Protein AF-A0A0F4GMY5-F1 (afdb_monomer)

InterPro domains:
  IPR000727 Target SNARE coiled-coil homology domain [PS50192] (144-206)
  IPR000727 Target SNARE coiled-coil homology domain [SM00397] (139-206)
  IPR010989 SNARE [SSF47661] (4-107)
  IPR015260 Syntaxin 6/10/61, N-terminal [PF09177] (4-102)
  IPR048036 Tlg1p-like, N-terminal domain [cd21444] (4-106)

Solvent-accessible surface area (backbone atoms only — not comparable to full-atom values): 26029 Å² total; per-residue (Å²): 133,82,79,67,66,63,62,57,54,49,51,50,51,53,52,51,52,62,55,47,54,58,43,51,53,48,39,55,49,50,56,73,70,45,91,57,87,80,42,68,70,51,55,50,41,47,51,54,44,50,50,55,53,48,54,49,49,54,58,46,49,57,50,50,52,54,47,57,63,39,71,77,47,34,72,84,73,72,45,54,72,71,54,53,54,50,53,51,50,50,54,52,55,51,50,54,52,51,50,52,51,52,50,54,53,49,54,54,50,56,55,38,53,56,52,53,68,72,62,50,67,83,80,70,79,80,80,95,80,87,89,52,84,71,61,48,56,54,49,49,52,52,47,51,54,55,47,50,59,47,49,60,50,45,52,57,48,50,54,52,48,49,50,51,50,54,47,51,53,50,50,51,49,51,51,51,52,48,51,54,52,47,54,52,49,50,55,50,48,54,51,48,52,54,50,50,54,52,49,52,53,50,52,52,52,49,52,65,64,57,61,59,62,60,54,54,50,52,52,52,51,51,51,52,52,50,51,52,53,49,52,49,50,51,48,49,58,63,51,67,73,56,84,81,93,80,94,82,86,79,89,81,84,88,78,82,72,95,82,74,84,76,89,78,82,90,75,83,80,94,72,81,82,77,76,83,89,74,77,76,80,69,69,88,77,53,80,54,65,51,78,43,97,89,53,78,54,75,47,66,46,95,82,52,66,43,28,34,36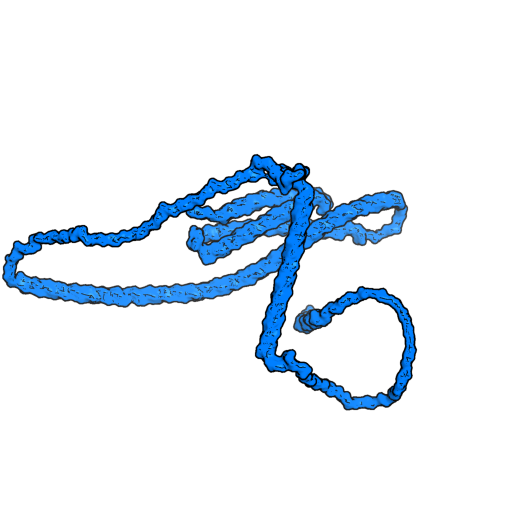,71,68,57,54,50,51,49,52,51,51,50,51,52,51,52,52,48,52,52,53,52,52,52,49,51,52,54,52,50,52,50,52,48,53,50,51,53,49,52,52,48,43,70,76,39,74,72,64,83,83,43,92,75,74,80,82,75,81,76,80,81,74,87,83,85,82,90,84,90,84,88,81,84,90,82,82,87,86,86,86,90,89,86,90,85,89,81,82,81,85,73,73,74,67,59,60,57,52,51,56,50,47,49,64,74,71,60,76,89,82,77,135

Nearest PDB structures (foldseek):
  1lvf-assembly1_A  TM=9.325E-01  e=4.633E-05  Rattus norvegicus
  4j2c-assembly1_A  TM=9.220E-01  e=4.102E-05  Homo sapiens
  4j2c-assembly2_C  TM=9.359E-01  e=8.008E-05  Homo sapiens

Secondary structure (DSSP, 8-state):
----HHHHHHHHHHHHHHHHHHHHHHHHHHHHH-SSTT-HHHHHHHHHHHHHHHHHHHHHHHHHHHHHHHHH-GGGGT--HHHHHHHHHHHHHHHHHHHHHHHHHHHHHHHHHHHHHT--GGGS-----S--TTHHHHHHHHHHHHHHHHHHHHHHHHHHHHHHHHHHHHHHHHHHHHHHHHHHHHHHHHHHHHHHHHHHHHHHHHHHHHHTHHHHHHHHHHHHHHHHHHHHHHHHHHHTTSS-----------PPPTT-PPPPPPPPP---------PPPPTTSS----SSTTS---EE-TTSS-EE-HHHHHHHHHHHHHHHHHHHHHHHHHHHHHHHHHHHHHHHHHHHHSTTTSS---PPPPPPP-PPP----------------------------HHHHHHHHHHHHHH------

Organism: NCBI:txid1047168

Foldseek 3Di:
DDPDVLVVLLVVLVVLVVVLVVLLVVLVVCLVPDPAPLDVVNVVSLVVSVVSLVVSVVSLVVLVVVLVVCVVPVVVVPHDPVVSVVSVVSSVVSVVVSVVSVVVSVVSVVVNVVVVVVPPCVVPDPDDDDDDPPVVVVVVVVVVVVVVVVVVSVVVVCVVVVVVVVVVVVVVVVVVVVVVVVVVVVVVVVVVVVVVVVVVVVVVVCVVVVVPDPVVVVVVVVVVVVVVVVVVVVVVVVVVVDDDDDDPPDDDDDDDDPPDDDDDDDDDDPDDDDDDPPDPPDLQPDQADEPDPPDFFDDADPSRNDTYDVVVVVVVVVVVVVVVVVVVVVVVVVVVVVVVVVVVVVVVVVCVVDPPPVPDPDDPDDDDDDDDDDDDDDDDDDDDDDDDDDDDDDDDDDDDDPPVVVVVVVVCVVPDDPDDD

Mean predicted aligned error: 24.02 Å

Radius of gyration: 44.88 Å; Cα contacts (8 Å, |Δi|>4): 115; chains: 1; bounding box: 83×70×151 Å

pLDDT: mean 71.24, std 18.71, range [28.27, 97.56]

Sequence (421 aa):
MSDDPFLAAQSDVLSLLQQSRPLLSSYLRIRSSASTSNSPELAEARSELGSTLTDLSTDLEDLVESVRAVEGDPYKYGIDVAEVGRRRKLVADVGREVEEMRQKLNETVIAADRKAALAHPDAFATDPDEDEDDYGAWEEQRQMEMMHEQDEALDGVFQTVGNLRAQADTMGRELEEQAEMLEDTENITDRVGTKLGVGMKKIRYVIEKNEDKYSSCCISMLIIVLIILLMFNIAIRLDMMDDRSHPLLQQTPLSVNPFIDLPKAPTLPHNYATIPSTIPPSILNAAPAPSNPELPAYVTSASGSFAAHPQTIIAQNKALLEQLEKQKVDGQREVEEWERRIKERELAEKRRKAPGYLDSDVRVLEPQPTKPSNVAEMGDTTNQASQPYNLMDDPEPAKQDRSVDDLGDAMDRAFGRSEMG

Structure (mmCIF, N/CA/C/O backbone):
data_AF-A0A0F4GMY5-F1
#
_entry.id   AF-A0A0F4GMY5-F1
#
loop_
_atom_site.group_PDB
_atom_site.id
_atom_site.type_symbol
_atom_site.label_atom_id
_atom_site.label_alt_id
_atom_site.label_comp_id
_atom_site.label_asym_id
_atom_site.label_entity_id
_atom_site.label_seq_id
_atom_site.pdbx_PDB_ins_code
_atom_site.Cartn_x
_atom_site.Cartn_y
_atom_site.Cartn_z
_atom_site.occupancy
_atom_site.B_iso_or_equiv
_atom_site.auth_seq_id
_atom_site.auth_comp_id
_atom_site.auth_asym_id
_atom_site.auth_atom_id
_atom_site.pdbx_PDB_model_num
ATOM 1 N N . MET A 1 1 ? 2.521 -3.263 30.356 1.00 43.78 1 MET A N 1
ATOM 2 C CA . MET A 1 1 ? 2.316 -2.227 29.332 1.00 43.78 1 MET A CA 1
ATOM 3 C C . MET A 1 1 ? 3.008 -2.753 28.103 1.00 43.78 1 MET A C 1
ATOM 5 O O . MET A 1 1 ? 4.219 -2.891 28.137 1.00 43.78 1 MET A O 1
ATOM 9 N N . SER A 1 2 ? 2.235 -3.246 27.145 1.00 58.31 2 SER A N 1
ATOM 10 C CA . SER A 1 2 ? 2.742 -3.686 25.848 1.00 58.31 2 SER A CA 1
ATOM 11 C C . SER A 1 2 ? 3.213 -2.438 25.105 1.00 58.31 2 SER A C 1
ATOM 13 O O . SER A 1 2 ? 2.456 -1.468 25.062 1.00 58.31 2 SER A O 1
ATOM 15 N N . ASP A 1 3 ? 4.442 -2.434 24.594 1.00 79.00 3 ASP A N 1
ATOM 16 C CA . ASP A 1 3 ? 4.932 -1.346 23.746 1.00 79.00 3 ASP A CA 1
ATOM 17 C C . ASP A 1 3 ? 4.040 -1.218 22.505 1.00 79.00 3 ASP A C 1
ATOM 19 O O . ASP A 1 3 ? 3.568 -2.220 21.965 1.00 79.00 3 ASP A O 1
ATOM 23 N N . ASP A 1 4 ? 3.759 0.018 22.095 1.00 85.75 4 ASP A N 1
ATOM 24 C CA . ASP A 1 4 ? 2.890 0.298 20.956 1.00 85.75 4 ASP A CA 1
ATOM 25 C C . ASP A 1 4 ? 3.589 -0.103 19.641 1.00 85.75 4 ASP A C 1
ATOM 27 O O . ASP A 1 4 ? 4.595 0.523 19.284 1.00 85.75 4 ASP A O 1
ATOM 31 N N . PRO A 1 5 ? 3.077 -1.109 18.901 1.00 89.00 5 PRO A N 1
ATOM 32 C CA . PRO A 1 5 ? 3.698 -1.578 17.663 1.00 89.00 5 PRO A CA 1
ATOM 33 C C . PRO A 1 5 ? 3.717 -0.507 16.566 1.00 89.00 5 PRO A C 1
ATOM 35 O O . PRO A 1 5 ? 4.566 -0.564 15.677 1.00 89.00 5 PRO A O 1
ATOM 38 N N . PHE A 1 6 ? 2.844 0.504 16.652 1.00 90.44 6 PHE A N 1
ATOM 39 C CA . PHE A 1 6 ? 2.805 1.612 15.702 1.00 90.44 6 PHE A CA 1
ATOM 40 C C . PHE A 1 6 ? 4.140 2.358 15.627 1.00 90.44 6 PHE A C 1
ATOM 42 O O . PHE A 1 6 ? 4.560 2.767 14.551 1.00 90.44 6 PHE A O 1
ATOM 49 N N . LEU A 1 7 ? 4.822 2.546 16.762 1.00 89.06 7 LEU A N 1
ATOM 50 C CA . LEU A 1 7 ? 6.067 3.319 16.804 1.00 89.06 7 LEU A CA 1
ATOM 51 C C . LEU A 1 7 ? 7.224 2.592 16.106 1.00 89.06 7 LEU A C 1
ATOM 53 O O . LEU A 1 7 ? 8.075 3.245 15.505 1.00 89.06 7 LEU A O 1
ATOM 57 N N . ALA A 1 8 ? 7.240 1.258 16.163 1.00 91.12 8 ALA A N 1
ATOM 58 C CA . ALA A 1 8 ? 8.218 0.443 15.447 1.00 91.12 8 ALA A CA 1
ATOM 59 C C . ALA A 1 8 ? 7.965 0.496 13.932 1.00 91.12 8 ALA A C 1
ATOM 61 O O . ALA A 1 8 ? 8.857 0.877 13.175 1.00 91.12 8 ALA A O 1
ATOM 62 N N . ALA A 1 9 ? 6.720 0.259 13.506 1.00 93.31 9 ALA A N 1
ATOM 63 C CA . ALA A 1 9 ? 6.334 0.364 12.098 1.00 93.31 9 ALA A CA 1
ATOM 64 C C . ALA A 1 9 ? 6.574 1.781 11.537 1.00 93.31 9 ALA A C 1
ATOM 66 O O . ALA A 1 9 ? 7.074 1.951 10.428 1.00 93.31 9 ALA A O 1
ATOM 67 N N . GLN A 1 10 ? 6.319 2.821 12.337 1.00 94.31 10 GLN A N 1
ATOM 68 C CA . GLN A 1 10 ? 6.668 4.200 11.997 1.00 94.31 10 GLN A CA 1
ATOM 69 C C . GLN A 1 10 ? 8.170 4.364 11.734 1.00 94.31 10 GLN A C 1
ATOM 71 O O . GLN A 1 10 ? 8.546 5.036 10.771 1.00 94.31 10 GLN A O 1
ATOM 76 N N . SER A 1 11 ? 9.037 3.823 12.597 1.00 94.62 11 SER A N 1
ATOM 77 C CA . SER A 1 11 ? 10.483 3.939 12.388 1.00 94.62 11 SER A CA 1
ATOM 78 C C . SER A 1 11 ? 10.941 3.201 11.135 1.00 94.62 11 SER A C 1
ATOM 80 O O . SER A 1 11 ? 11.785 3.729 10.408 1.00 94.62 11 SER A O 1
ATOM 82 N N . ASP A 1 12 ? 10.341 2.048 10.850 1.00 94.25 12 ASP A N 1
ATOM 83 C CA . ASP A 1 12 ? 10.674 1.232 9.686 1.00 94.25 12 ASP A CA 1
ATOM 84 C C . ASP A 1 12 ? 10.290 1.962 8.393 1.00 94.25 12 ASP A C 1
ATOM 86 O O . ASP A 1 12 ? 11.161 2.196 7.550 1.00 94.25 12 ASP A O 1
ATOM 90 N N . VAL A 1 13 ? 9.061 2.483 8.298 1.00 95.62 13 VAL A N 1
ATOM 91 C CA . VAL A 1 13 ? 8.596 3.277 7.145 1.00 95.62 13 VAL A CA 1
ATOM 92 C C . VAL A 1 13 ? 9.446 4.526 6.929 1.00 95.62 13 VAL A C 1
ATOM 94 O O . VAL A 1 13 ? 9.828 4.833 5.801 1.00 95.62 13 VAL A O 1
ATOM 97 N N . LEU A 1 14 ? 9.801 5.250 7.994 1.00 95.38 14 LEU A N 1
ATOM 98 C CA . LEU A 1 14 ? 10.670 6.424 7.871 1.00 95.38 14 LEU A CA 1
ATOM 99 C C . LEU A 1 14 ? 12.086 6.052 7.415 1.00 95.38 14 LEU A C 1
ATOM 101 O O . LEU A 1 14 ? 12.701 6.805 6.656 1.00 95.38 14 LEU A O 1
ATOM 105 N N . SER A 1 15 ? 12.601 4.901 7.847 1.00 95.94 15 SER A N 1
ATOM 106 C CA . SER A 1 15 ? 13.904 4.402 7.408 1.00 95.94 15 SER A CA 1
ATOM 107 C C . SER A 1 15 ? 13.888 4.006 5.931 1.00 95.94 15 SER A C 1
ATOM 109 O O . SER A 1 15 ? 14.826 4.331 5.200 1.00 95.94 15 SER A O 1
ATOM 111 N N . LEU A 1 16 ? 12.803 3.377 5.473 1.00 94.75 16 LEU A N 1
ATOM 112 C CA . LEU A 1 16 ? 12.614 2.971 4.086 1.00 94.75 16 LEU A CA 1
ATOM 113 C C . LEU A 1 16 ? 12.414 4.201 3.187 1.00 94.75 16 LEU A C 1
ATOM 115 O O . LEU A 1 16 ? 13.016 4.300 2.118 1.00 94.75 16 LEU A O 1
ATOM 119 N N . LEU A 1 17 ? 11.691 5.217 3.672 1.00 95.94 17 LEU A N 1
ATOM 120 C CA . LEU A 1 17 ? 11.550 6.516 3.008 1.00 95.94 17 LEU A CA 1
ATOM 121 C C . LEU A 1 17 ? 12.899 7.235 2.871 1.00 95.94 17 LEU A C 1
ATOM 123 O O . LEU A 1 17 ? 13.206 7.850 1.850 1.00 95.94 17 LEU A O 1
ATOM 127 N N . GLN A 1 18 ? 13.740 7.161 3.901 1.00 95.62 18 GLN A N 1
ATOM 128 C CA . GLN A 1 18 ? 15.078 7.737 3.844 1.00 95.62 18 GLN A CA 1
ATOM 129 C C . GLN A 1 18 ? 15.974 7.015 2.824 1.00 95.62 18 GLN A C 1
ATOM 131 O O . GLN A 1 18 ? 16.838 7.663 2.228 1.00 95.62 18 GLN A O 1
ATOM 136 N N . GLN A 1 19 ? 15.760 5.716 2.597 1.00 94.69 19 GLN A N 1
ATOM 137 C CA . GLN A 1 19 ? 16.469 4.918 1.590 1.00 94.69 19 GLN A CA 1
ATOM 138 C C . GLN A 1 19 ? 15.956 5.162 0.162 1.00 94.69 19 GLN A C 1
ATOM 140 O O . GLN A 1 19 ? 16.758 5.199 -0.769 1.00 94.69 19 GLN A O 1
ATOM 145 N N . SER A 1 20 ? 14.660 5.414 -0.034 1.00 94.62 20 SER A N 1
ATOM 146 C CA . SER A 1 20 ? 14.090 5.637 -1.373 1.00 94.62 20 SER A CA 1
ATOM 147 C C . SER A 1 20 ? 14.483 6.988 -1.993 1.00 94.62 20 SER A C 1
ATOM 149 O O . SER A 1 20 ? 14.683 7.089 -3.205 1.00 94.62 20 SER A O 1
ATOM 151 N N . ARG A 1 21 ? 14.704 8.030 -1.180 1.00 95.69 21 ARG A N 1
ATOM 152 C CA . ARG A 1 21 ? 15.157 9.364 -1.640 1.00 95.69 21 ARG A CA 1
ATOM 153 C C . ARG A 1 21 ? 16.465 9.360 -2.458 1.00 95.69 21 ARG A C 1
ATOM 155 O O . ARG A 1 21 ? 16.492 9.964 -3.541 1.00 95.69 21 ARG A O 1
ATOM 162 N N . PRO A 1 22 ? 17.577 8.753 -1.990 1.00 95.56 22 PRO A N 1
ATOM 163 C CA . PRO A 1 22 ? 18.801 8.667 -2.781 1.00 95.56 22 PRO A CA 1
ATOM 164 C C . PRO A 1 22 ? 18.637 7.764 -4.009 1.00 95.56 22 PRO A C 1
ATOM 166 O O . PRO A 1 22 ? 19.213 8.095 -5.044 1.00 95.56 22 PRO A O 1
ATOM 169 N N . LEU A 1 23 ? 17.821 6.702 -3.941 1.00 93.56 23 LEU A N 1
ATOM 170 C CA . LEU A 1 23 ? 17.509 5.855 -5.100 1.00 93.56 23 LEU A CA 1
ATOM 171 C C . LEU A 1 23 ? 16.805 6.658 -6.202 1.00 93.56 23 LEU A C 1
ATOM 173 O O . LEU A 1 23 ? 17.250 6.642 -7.348 1.00 93.56 23 LEU A O 1
ATOM 177 N N . LEU A 1 24 ? 15.801 7.470 -5.852 1.00 93.88 24 LEU A N 1
ATOM 178 C CA . LEU A 1 24 ? 15.151 8.401 -6.783 1.00 93.88 24 LEU A CA 1
ATOM 179 C C . LEU A 1 24 ? 16.145 9.397 -7.385 1.00 93.88 24 LEU A C 1
ATOM 181 O O . LEU A 1 24 ? 16.148 9.629 -8.593 1.00 93.88 24 LEU A O 1
ATOM 185 N N . SER A 1 25 ? 17.009 9.987 -6.560 1.00 94.38 25 SER A N 1
ATOM 186 C CA . SER A 1 25 ? 18.013 10.946 -7.037 1.00 94.38 25 SER A CA 1
ATOM 187 C C . SER A 1 25 ? 19.011 10.292 -8.000 1.00 94.38 25 SER A C 1
ATOM 189 O O . SER A 1 25 ? 19.359 10.884 -9.023 1.00 94.38 25 SER A O 1
ATOM 191 N N . SER A 1 26 ? 19.439 9.062 -7.698 1.00 93.31 26 SER A N 1
ATOM 192 C CA . SER A 1 26 ? 20.303 8.250 -8.559 1.00 93.31 26 SER A CA 1
ATOM 193 C C . SER A 1 26 ? 19.617 7.935 -9.886 1.00 93.31 26 SER A C 1
ATOM 195 O O . SER A 1 26 ? 20.170 8.232 -10.944 1.00 93.31 26 SER A O 1
ATOM 197 N N . TYR A 1 27 ? 18.372 7.456 -9.837 1.00 91.81 27 TYR A N 1
ATOM 198 C CA . TYR A 1 27 ? 17.555 7.158 -11.008 1.00 91.81 27 TYR A CA 1
ATOM 199 C C . TYR A 1 27 ? 17.389 8.375 -11.928 1.00 91.81 27 TYR A C 1
ATOM 201 O O . TYR A 1 27 ? 17.661 8.310 -13.129 1.00 91.81 27 TYR A O 1
ATOM 209 N N . LEU A 1 28 ? 17.011 9.528 -11.366 1.00 90.75 28 LEU A N 1
ATOM 210 C CA . LEU A 1 28 ? 16.854 10.768 -12.127 1.00 90.75 28 LEU A CA 1
ATOM 211 C C . LEU A 1 28 ? 18.176 11.227 -12.752 1.00 90.75 28 LEU A C 1
ATOM 213 O O . LEU A 1 28 ? 18.171 11.704 -13.890 1.00 90.75 28 LEU A O 1
ATOM 217 N N . ARG A 1 29 ? 19.300 11.058 -12.040 1.00 90.81 29 ARG A N 1
ATOM 218 C CA . ARG A 1 29 ? 20.634 11.375 -12.558 1.00 90.81 29 ARG A CA 1
ATOM 219 C C . ARG A 1 29 ? 21.004 10.463 -13.723 1.00 90.81 29 ARG A C 1
ATOM 221 O O . ARG A 1 29 ? 21.345 10.988 -14.780 1.00 90.81 29 ARG A O 1
ATOM 228 N N . ILE A 1 30 ? 20.890 9.144 -13.553 1.00 87.69 30 ILE A N 1
ATOM 229 C CA . ILE A 1 30 ? 21.204 8.142 -14.586 1.00 87.69 30 ILE A CA 1
ATOM 230 C C . ILE A 1 30 ? 20.366 8.404 -15.833 1.00 87.69 30 ILE A C 1
ATOM 232 O O . ILE A 1 30 ? 20.909 8.485 -16.931 1.00 87.69 30 ILE A O 1
ATOM 236 N N . ARG A 1 31 ? 19.068 8.665 -15.663 1.00 85.00 31 ARG A N 1
ATOM 237 C CA . ARG A 1 31 ? 18.178 9.046 -16.760 1.00 85.00 31 ARG A CA 1
ATOM 238 C C . ARG A 1 31 ? 18.617 10.321 -17.474 1.00 85.00 31 ARG A C 1
ATOM 240 O O . ARG A 1 31 ? 18.533 10.390 -18.692 1.00 85.00 31 ARG A O 1
ATOM 247 N N . SER A 1 32 ? 19.059 11.338 -16.736 1.00 86.75 32 SER A N 1
ATOM 248 C CA . SER A 1 32 ? 19.532 12.585 -17.351 1.00 86.75 32 SER A CA 1
ATOM 249 C C . SER A 1 32 ? 20.854 12.421 -18.111 1.00 86.75 32 SER A C 1
ATOM 251 O O . SER A 1 32 ? 21.098 13.164 -19.056 1.00 86.75 32 SER A O 1
ATOM 253 N N . SER A 1 33 ? 21.696 11.458 -17.717 1.00 83.62 33 SER A N 1
ATOM 254 C CA . SER A 1 33 ? 22.968 11.157 -18.386 1.00 83.62 33 SER A CA 1
ATOM 255 C C . SER A 1 33 ? 22.857 10.108 -19.493 1.00 83.62 33 SER A C 1
ATOM 257 O O . SER A 1 33 ? 23.721 10.060 -20.364 1.00 83.62 33 SER A O 1
ATOM 259 N N . ALA A 1 34 ? 21.827 9.263 -19.467 1.00 76.56 34 ALA A N 1
ATOM 260 C CA . ALA A 1 34 ? 21.616 8.223 -20.461 1.00 76.56 34 ALA A CA 1
ATOM 261 C C . ALA A 1 34 ? 21.070 8.830 -21.764 1.00 76.56 34 ALA A C 1
ATOM 263 O O . ALA A 1 34 ? 20.014 9.462 -21.796 1.00 76.56 34 ALA A O 1
ATOM 264 N N . SER A 1 35 ? 21.796 8.631 -22.863 1.00 63.62 35 SER A N 1
ATOM 265 C CA . SER A 1 35 ? 21.376 9.034 -24.211 1.00 63.62 35 SER A CA 1
ATOM 266 C C . SER A 1 35 ? 20.251 8.147 -24.762 1.00 63.62 35 SER A C 1
ATOM 268 O O . SER A 1 35 ? 19.361 8.646 -25.465 1.00 63.62 35 SER A O 1
ATOM 270 N N . THR A 1 36 ? 20.266 6.865 -24.388 1.00 64.88 36 THR A N 1
ATOM 271 C CA . THR A 1 36 ? 19.317 5.822 -24.805 1.00 64.88 36 THR A CA 1
ATOM 272 C C . THR A 1 36 ? 18.396 5.450 -23.642 1.00 64.88 36 THR A C 1
ATOM 274 O O . THR A 1 36 ? 18.848 5.332 -22.506 1.00 64.88 36 THR A O 1
ATOM 277 N N . SER A 1 37 ? 17.103 5.260 -23.915 1.00 63.38 37 SER A N 1
ATOM 278 C CA . SER A 1 37 ? 16.086 4.893 -22.914 1.00 63.38 37 SER A CA 1
ATOM 279 C C . SER A 1 37 ? 16.264 3.491 -22.317 1.00 63.38 37 SER A C 1
ATOM 281 O O . SER A 1 37 ? 15.758 3.244 -21.228 1.00 63.38 37 SER A O 1
ATOM 283 N N . ASN A 1 38 ? 17.006 2.610 -22.996 1.00 63.97 38 ASN A N 1
ATOM 284 C CA . ASN A 1 38 ? 17.187 1.198 -22.643 1.00 63.97 38 ASN A CA 1
ATOM 285 C C . ASN A 1 38 ? 18.567 0.889 -22.035 1.00 63.97 38 ASN A C 1
ATOM 287 O O . ASN A 1 38 ? 19.115 -0.185 -22.264 1.00 63.97 38 ASN A O 1
ATOM 291 N N . SER A 1 39 ? 19.185 1.809 -21.284 1.00 79.12 39 SER A N 1
ATOM 292 C CA . SER A 1 39 ? 20.418 1.433 -20.580 1.00 79.12 39 SER A CA 1
ATOM 293 C C . SER A 1 39 ? 20.104 0.416 -19.465 1.00 79.12 39 SER A C 1
ATOM 295 O O . SER A 1 39 ? 19.171 0.638 -18.685 1.00 79.12 39 SER A O 1
ATOM 297 N N . PRO A 1 40 ? 20.870 -0.686 -19.343 1.00 80.19 40 PRO A N 1
ATOM 298 C CA . PRO A 1 40 ? 20.608 -1.720 -18.338 1.00 80.19 40 PRO A CA 1
ATOM 299 C C . PRO A 1 40 ? 20.682 -1.161 -16.909 1.00 80.19 40 PRO A C 1
ATOM 301 O O . PRO A 1 40 ? 19.860 -1.505 -16.066 1.00 80.19 40 PRO A O 1
ATOM 304 N N . GLU A 1 41 ? 21.577 -0.199 -16.666 1.00 83.62 41 GLU A N 1
ATOM 305 C CA . GLU A 1 41 ? 21.687 0.515 -15.385 1.00 83.62 41 GLU A CA 1
ATOM 306 C C . GLU A 1 41 ? 20.423 1.322 -15.034 1.00 83.62 41 GLU A C 1
ATOM 308 O O . GLU A 1 41 ? 20.083 1.475 -13.862 1.00 83.62 41 GLU A O 1
ATOM 313 N N . LEU A 1 42 ? 19.707 1.853 -16.034 1.00 83.75 42 LEU A N 1
ATOM 314 C CA . LEU A 1 42 ? 18.456 2.584 -15.816 1.00 83.75 42 LEU A CA 1
ATOM 315 C C . LEU A 1 42 ? 17.312 1.621 -15.503 1.00 83.75 42 LEU A C 1
ATOM 317 O O . LEU A 1 42 ? 16.500 1.920 -14.627 1.00 83.75 42 LEU A O 1
ATOM 321 N N . ALA A 1 43 ? 17.259 0.477 -16.190 1.00 83.56 43 ALA A N 1
ATOM 322 C CA . ALA A 1 43 ? 16.277 -0.570 -15.927 1.00 83.56 43 ALA A CA 1
ATOM 323 C C . ALA A 1 43 ? 16.443 -1.157 -14.515 1.00 83.56 43 ALA A C 1
ATOM 325 O O . ALA A 1 43 ? 15.458 -1.268 -13.784 1.00 83.56 43 ALA A O 1
ATOM 326 N N . GLU A 1 44 ? 17.679 -1.438 -14.095 1.00 86.88 44 GLU A N 1
ATOM 327 C CA . GLU A 1 44 ? 17.994 -1.922 -12.746 1.00 86.88 44 GLU A CA 1
ATOM 328 C C . GLU A 1 44 ? 17.622 -0.885 -11.676 1.00 86.88 44 GLU A C 1
ATOM 330 O O . GLU A 1 44 ? 16.834 -1.185 -10.778 1.00 86.88 44 GLU A O 1
ATOM 335 N N . ALA A 1 45 ? 18.076 0.366 -11.827 1.00 89.12 45 ALA A N 1
ATOM 336 C CA . ALA A 1 45 ? 17.753 1.443 -10.887 1.00 89.12 45 ALA A CA 1
ATOM 337 C C . ALA A 1 45 ? 16.240 1.709 -10.790 1.00 89.12 45 ALA A C 1
ATOM 339 O O . ALA A 1 45 ? 15.723 2.048 -9.723 1.00 89.12 45 ALA A O 1
ATOM 340 N N . ARG A 1 46 ? 15.508 1.552 -11.900 1.00 87.88 46 ARG A N 1
ATOM 341 C CA . ARG A 1 46 ? 14.047 1.662 -11.923 1.00 87.88 46 ARG A CA 1
ATOM 342 C C . ARG A 1 46 ? 13.378 0.501 -11.200 1.00 87.88 46 ARG A C 1
ATOM 344 O O . ARG A 1 46 ? 12.429 0.740 -10.459 1.00 87.88 46 ARG A O 1
ATOM 351 N N . SER A 1 47 ? 13.829 -0.728 -11.438 1.00 88.06 47 SER A N 1
ATOM 352 C CA . SER A 1 47 ? 13.282 -1.923 -10.793 1.00 88.06 47 SER A CA 1
ATOM 353 C C . SER A 1 47 ? 13.502 -1.879 -9.280 1.00 88.06 47 SER A C 1
ATOM 355 O O . SER A 1 47 ? 12.569 -2.118 -8.518 1.00 88.06 47 SER A O 1
ATOM 357 N N . GLU A 1 48 ? 14.703 -1.501 -8.837 1.00 90.75 48 GLU A N 1
ATOM 358 C CA . GLU A 1 48 ? 15.047 -1.354 -7.418 1.00 90.75 48 GLU A CA 1
ATOM 359 C C . GLU A 1 48 ? 14.197 -0.265 -6.739 1.00 90.75 48 GLU A C 1
ATOM 361 O O . GLU A 1 48 ? 13.596 -0.487 -5.683 1.00 90.75 48 GLU A O 1
ATOM 366 N N . LEU A 1 49 ? 14.057 0.902 -7.376 1.00 92.19 49 LEU A N 1
ATOM 367 C CA . LEU A 1 49 ? 13.196 1.970 -6.871 1.00 92.19 49 LEU A CA 1
ATOM 368 C C . LEU A 1 49 ? 11.710 1.571 -6.877 1.00 92.19 49 LEU A C 1
ATOM 370 O O . LEU A 1 49 ? 10.979 1.893 -5.948 1.00 92.19 49 LEU A O 1
ATOM 374 N N . GLY A 1 50 ? 11.253 0.850 -7.900 1.00 90.12 50 GLY A N 1
ATOM 375 C CA . GLY A 1 50 ? 9.880 0.353 -7.989 1.00 90.12 50 GLY A CA 1
ATOM 376 C C . GLY A 1 50 ? 9.544 -0.656 -6.890 1.00 90.12 50 GLY A C 1
ATOM 377 O O . GLY A 1 50 ? 8.484 -0.548 -6.272 1.00 90.12 50 GLY A O 1
ATOM 378 N N . SER A 1 51 ? 10.459 -1.588 -6.606 1.00 90.00 51 SER A N 1
ATOM 379 C CA . SER A 1 51 ? 10.315 -2.555 -5.512 1.00 90.00 51 SER A CA 1
ATOM 380 C C . SER A 1 51 ? 10.232 -1.841 -4.166 1.00 90.00 51 SER A C 1
ATOM 382 O O . SER A 1 51 ? 9.263 -2.020 -3.438 1.00 90.00 51 SER A O 1
ATOM 384 N N . THR A 1 52 ? 11.182 -0.946 -3.876 1.00 93.06 52 THR A N 1
ATOM 385 C CA . THR A 1 52 ? 11.216 -0.223 -2.592 1.00 93.06 52 THR A CA 1
ATOM 386 C C . THR A 1 52 ? 10.006 0.692 -2.383 1.00 93.06 52 THR A C 1
ATOM 388 O O . THR A 1 52 ? 9.503 0.792 -1.267 1.00 93.06 52 THR A O 1
ATOM 391 N N . LEU A 1 53 ? 9.494 1.343 -3.438 1.00 92.69 53 LEU A N 1
ATOM 392 C CA . LEU A 1 53 ? 8.251 2.126 -3.367 1.00 92.69 53 LEU A CA 1
ATOM 393 C C . LEU A 1 53 ? 7.006 1.249 -3.185 1.00 92.69 53 LEU A C 1
ATOM 395 O O . LEU A 1 53 ? 6.025 1.720 -2.612 1.00 92.69 53 LEU A O 1
ATOM 399 N N . THR A 1 54 ? 7.034 0.005 -3.670 1.00 91.50 54 THR A N 1
ATOM 400 C CA . THR A 1 54 ? 5.942 -0.957 -3.476 1.00 91.50 54 THR A CA 1
ATOM 401 C C . THR A 1 54 ? 5.912 -1.454 -2.037 1.00 91.50 54 THR A C 1
ATOM 403 O O . THR A 1 54 ? 4.864 -1.365 -1.403 1.00 91.50 54 THR A O 1
ATOM 406 N N . ASP A 1 55 ? 7.059 -1.871 -1.498 1.00 90.94 55 ASP A N 1
ATOM 407 C CA . ASP A 1 55 ? 7.191 -2.279 -0.093 1.00 90.94 55 ASP A CA 1
ATOM 408 C C . ASP A 1 55 ? 6.723 -1.155 0.840 1.00 90.94 55 ASP A C 1
ATOM 410 O O . ASP A 1 55 ? 5.880 -1.352 1.710 1.00 90.94 55 ASP A O 1
ATOM 414 N N . LEU A 1 56 ? 7.172 0.072 0.566 1.00 93.75 56 LEU A N 1
ATOM 415 C CA . LEU A 1 56 ? 6.797 1.235 1.356 1.00 93.75 56 LEU A CA 1
ATOM 416 C C . LEU A 1 56 ? 5.306 1.587 1.234 1.00 93.75 56 LEU A C 1
ATOM 418 O O . LEU A 1 56 ? 4.717 2.044 2.212 1.00 93.75 56 LEU A O 1
ATOM 422 N N . SER A 1 57 ? 4.677 1.379 0.069 1.00 92.75 57 SER A N 1
ATOM 423 C CA . SER A 1 57 ? 3.227 1.573 -0.060 1.00 92.75 57 SER A CA 1
ATOM 424 C C . SER A 1 57 ? 2.425 0.568 0.761 1.00 92.75 57 SER A C 1
ATOM 426 O O . SER A 1 57 ? 1.461 0.980 1.398 1.00 92.75 57 SER A O 1
ATOM 428 N N . THR A 1 58 ? 2.856 -0.694 0.804 1.00 91.50 58 THR A N 1
ATOM 429 C CA . THR A 1 58 ? 2.219 -1.740 1.616 1.00 91.50 58 THR A CA 1
ATOM 430 C C . THR A 1 58 ? 2.344 -1.422 3.106 1.00 91.50 58 THR A C 1
ATOM 432 O O . THR A 1 58 ? 1.345 -1.378 3.816 1.00 91.50 58 THR A O 1
ATOM 435 N N . ASP A 1 59 ? 3.550 -1.085 3.578 1.00 92.94 59 ASP A N 1
ATOM 436 C CA . ASP A 1 59 ? 3.767 -0.728 4.988 1.00 92.94 59 ASP A CA 1
ATOM 437 C C . ASP A 1 59 ? 2.979 0.536 5.392 1.00 92.94 59 ASP A C 1
ATOM 439 O O . ASP A 1 59 ? 2.532 0.688 6.534 1.00 92.94 59 ASP A O 1
ATOM 443 N N . LEU A 1 60 ? 2.809 1.480 4.458 1.00 93.88 60 LEU A N 1
ATOM 444 C CA . LEU A 1 60 ? 2.006 2.678 4.682 1.00 93.88 60 LEU A CA 1
ATOM 445 C C . LEU A 1 60 ? 0.511 2.357 4.771 1.00 93.88 60 LEU A C 1
ATOM 447 O O . LEU A 1 60 ? -0.173 2.968 5.589 1.00 93.88 60 LEU A O 1
ATOM 451 N N . GLU A 1 61 ? 0.012 1.421 3.968 1.00 92.12 61 GLU A N 1
ATOM 452 C CA . GLU A 1 61 ? -1.378 0.964 4.011 1.00 92.12 61 GLU A CA 1
ATOM 453 C C . GLU A 1 61 ? -1.723 0.353 5.377 1.00 92.12 61 GLU A C 1
ATOM 455 O O . GLU A 1 61 ? -2.687 0.782 6.020 1.00 92.12 61 GLU A O 1
ATOM 460 N N . ASP A 1 62 ? -0.852 -0.513 5.901 1.00 91.94 62 ASP A N 1
ATOM 461 C CA . ASP A 1 62 ? -0.981 -1.078 7.250 1.00 91.94 62 ASP A CA 1
ATOM 462 C C . ASP A 1 62 ? -0.999 0.024 8.330 1.00 91.94 62 ASP A C 1
ATOM 464 O O . ASP A 1 62 ? -1.785 -0.007 9.289 1.00 91.94 62 ASP A O 1
ATOM 468 N N . LEU A 1 63 ? -0.160 1.060 8.179 1.00 92.94 63 LEU A N 1
ATOM 469 C CA . LEU A 1 63 ? -0.170 2.215 9.078 1.00 92.94 63 LEU A CA 1
ATOM 470 C C . LEU A 1 63 ? -1.468 3.029 8.963 1.00 92.94 63 LEU A C 1
ATOM 472 O O . LEU A 1 63 ? -1.994 3.440 10.002 1.00 92.94 63 LEU A O 1
ATOM 476 N N . VAL A 1 64 ? -2.003 3.255 7.758 1.00 94.12 64 VAL A N 1
ATOM 477 C CA . VAL A 1 64 ? -3.305 3.922 7.552 1.00 94.12 64 VAL A CA 1
ATOM 478 C C . VAL A 1 64 ? -4.404 3.149 8.277 1.00 94.12 64 VAL A C 1
ATOM 480 O O . VAL A 1 64 ? -5.171 3.749 9.038 1.00 94.12 64 VAL A O 1
ATOM 483 N N . GLU A 1 65 ? -4.460 1.829 8.093 1.00 91.56 65 GLU A N 1
ATOM 484 C CA . GLU A 1 65 ? -5.465 0.976 8.726 1.00 91.56 65 GLU A CA 1
ATOM 485 C C . GLU A 1 65 ? -5.349 1.031 10.255 1.00 91.56 65 GLU A C 1
ATOM 487 O O . GLU A 1 65 ? -6.349 1.211 10.960 1.00 91.56 65 GLU A O 1
ATOM 492 N N . SER A 1 66 ? -4.122 0.989 10.781 1.00 91.31 66 SER A N 1
ATOM 493 C CA . SER A 1 66 ? -3.881 1.097 12.221 1.00 91.31 66 SER A CA 1
ATOM 494 C C . SER A 1 66 ? -4.359 2.437 12.802 1.00 91.31 66 SER A C 1
ATOM 496 O O . SER A 1 66 ? -4.949 2.469 13.886 1.00 91.31 66 SER A O 1
ATOM 498 N N . VAL A 1 67 ? -4.175 3.550 12.080 1.00 91.81 67 VAL A N 1
ATOM 499 C CA . VAL A 1 67 ? -4.662 4.872 12.505 1.00 91.81 67 VAL A CA 1
ATOM 500 C C . VAL A 1 67 ? -6.184 4.917 12.453 1.00 91.81 67 VAL A C 1
ATOM 502 O O . VAL A 1 67 ? -6.800 5.365 13.420 1.00 91.81 67 VAL A O 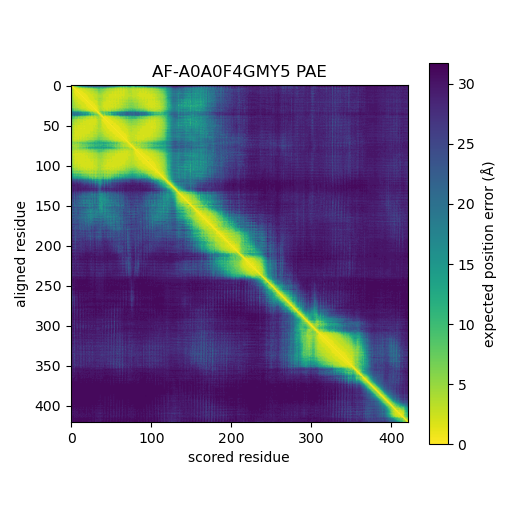1
ATOM 505 N N . ARG A 1 68 ? -6.798 4.389 11.388 1.00 90.06 68 ARG A N 1
ATOM 506 C CA . ARG A 1 68 ? -8.260 4.316 11.239 1.00 90.06 68 ARG A CA 1
ATOM 507 C C . ARG A 1 68 ? -8.905 3.494 12.358 1.00 90.06 68 ARG A C 1
ATOM 509 O O . ARG A 1 68 ? -9.938 3.888 12.900 1.00 90.06 68 ARG A O 1
ATOM 516 N N . ALA A 1 69 ? -8.275 2.390 12.761 1.00 89.31 69 ALA A N 1
ATOM 517 C CA . ALA A 1 69 ? -8.734 1.567 13.878 1.00 89.31 69 ALA A CA 1
ATOM 518 C C . ALA A 1 69 ? -8.693 2.321 15.221 1.00 89.31 69 ALA A C 1
ATOM 520 O O . ALA A 1 69 ? -9.599 2.174 16.047 1.00 89.31 69 ALA A O 1
ATOM 521 N N . VAL A 1 70 ? -7.666 3.149 15.438 1.00 88.75 70 VAL A N 1
ATOM 522 C CA . VAL A 1 70 ? -7.512 3.946 16.665 1.00 88.75 70 VAL A CA 1
ATOM 523 C C . VAL A 1 70 ? -8.425 5.179 16.669 1.00 88.75 70 VAL A C 1
ATOM 525 O O . VAL A 1 70 ? -8.899 5.566 17.737 1.00 88.75 70 VAL A O 1
ATOM 528 N N . GLU A 1 71 ? -8.729 5.772 15.510 1.00 87.44 71 GLU A N 1
ATOM 529 C CA . GLU A 1 71 ? -9.643 6.921 15.390 1.00 87.44 71 GLU A CA 1
ATOM 530 C C . GLU A 1 71 ? -11.062 6.617 15.889 1.00 87.44 71 GLU A C 1
ATOM 532 O O . GLU A 1 71 ? -11.719 7.502 16.440 1.00 87.44 71 GLU A O 1
ATOM 537 N N . GLY A 1 72 ? -11.522 5.370 15.749 1.00 85.31 72 GLY A N 1
ATOM 538 C CA . GLY A 1 72 ? -12.854 4.960 16.191 1.00 85.31 72 GLY A CA 1
ATOM 539 C C . GLY A 1 72 ? -13.040 4.960 17.711 1.00 85.31 72 GLY A C 1
ATOM 540 O O . GLY A 1 72 ? -14.120 5.307 18.190 1.00 85.31 72 GLY A O 1
ATOM 541 N N . ASP A 1 73 ? -12.013 4.579 18.480 1.00 85.06 73 ASP A N 1
ATOM 542 C CA . ASP A 1 73 ? -12.106 4.549 19.947 1.00 85.06 73 ASP A CA 1
ATOM 543 C C . ASP A 1 73 ? -10.734 4.740 20.639 1.00 85.06 73 ASP A C 1
ATOM 545 O O . ASP A 1 73 ? -10.161 3.787 21.180 1.00 85.06 73 ASP A O 1
ATOM 549 N N . PRO A 1 74 ? -10.179 5.971 20.666 1.00 85.06 74 PRO A N 1
ATOM 550 C CA . PRO A 1 74 ? -8.817 6.232 21.156 1.00 85.06 74 PRO A CA 1
ATOM 551 C C . PRO A 1 74 ? -8.588 5.809 22.617 1.00 85.06 74 PRO A C 1
ATOM 553 O O . PRO A 1 74 ? -7.521 5.306 22.983 1.00 85.06 74 PRO A O 1
ATOM 556 N N . TYR A 1 75 ? -9.619 5.952 23.460 1.00 82.44 75 TYR A N 1
ATOM 557 C CA . TYR A 1 75 ? -9.552 5.636 24.889 1.00 82.44 75 TYR A CA 1
ATOM 558 C C . TYR A 1 75 ? -9.420 4.135 25.165 1.00 82.44 75 TYR A C 1
ATOM 560 O O . TYR A 1 75 ? -8.807 3.756 26.164 1.00 82.44 75 TYR A O 1
ATOM 568 N N . LYS A 1 76 ? -9.939 3.276 24.275 1.00 84.69 76 LYS A N 1
ATOM 569 C CA . LYS A 1 76 ? -9.808 1.813 24.373 1.00 84.69 76 LYS A CA 1
ATOM 570 C C . LYS A 1 76 ? -8.350 1.364 24.268 1.00 84.69 76 LYS A C 1
ATOM 572 O O . LYS A 1 76 ? -7.958 0.391 24.909 1.00 84.69 76 LYS A O 1
ATOM 577 N N . TYR A 1 77 ? -7.560 2.093 23.485 1.00 83.81 77 TYR A N 1
ATOM 578 C CA . TYR A 1 77 ? -6.142 1.829 23.256 1.00 83.81 77 TYR A CA 1
ATOM 579 C C . TYR A 1 77 ? -5.230 2.647 24.183 1.00 83.81 77 TYR A C 1
ATOM 581 O O . TYR A 1 77 ? -4.017 2.474 24.157 1.00 83.81 77 TYR A O 1
ATOM 589 N N . GLY A 1 78 ? -5.799 3.511 25.033 1.00 84.06 78 GLY A N 1
ATOM 590 C CA . GLY A 1 78 ? -5.032 4.368 25.940 1.00 84.06 78 GLY A CA 1
ATOM 591 C C . GLY A 1 78 ? -4.227 5.455 25.220 1.00 84.06 78 GLY A C 1
ATOM 592 O O . GLY A 1 78 ? -3.225 5.920 25.761 1.00 84.06 78 GLY A O 1
ATOM 593 N N . ILE A 1 79 ? -4.650 5.845 24.013 1.00 86.06 79 ILE A N 1
ATOM 594 C CA . ILE A 1 79 ? -3.972 6.829 23.164 1.00 86.06 79 ILE A CA 1
ATOM 595 C C . ILE A 1 79 ? -4.700 8.174 23.273 1.00 86.06 79 ILE A C 1
ATOM 597 O O . ILE A 1 79 ? -5.930 8.239 23.278 1.00 86.06 79 ILE A O 1
ATOM 601 N N . ASP A 1 80 ? -3.937 9.263 23.371 1.00 88.50 80 ASP A N 1
ATOM 602 C CA . ASP A 1 80 ? -4.488 10.619 23.404 1.00 88.50 80 ASP A CA 1
ATOM 603 C C . ASP A 1 80 ? -4.959 11.075 22.013 1.00 88.50 80 ASP A C 1
ATOM 605 O O . ASP A 1 80 ? -4.329 10.785 20.997 1.00 88.50 80 ASP A O 1
ATOM 609 N N . VAL A 1 81 ? -6.030 11.866 21.949 1.00 87.81 81 VAL A N 1
ATOM 610 C CA . VAL A 1 81 ? -6.595 12.351 20.675 1.00 87.81 81 VAL A CA 1
ATOM 611 C C . VAL A 1 81 ? -5.582 13.211 19.906 1.00 87.81 81 VAL A C 1
ATOM 613 O O . VAL A 1 81 ? -5.537 13.176 18.675 1.00 87.81 81 VAL A O 1
ATOM 616 N N . ALA A 1 82 ? -4.711 13.943 20.611 1.00 87.94 82 ALA A N 1
ATOM 617 C CA . ALA A 1 82 ? -3.644 14.701 19.963 1.00 87.94 82 ALA A CA 1
ATOM 618 C C . ALA A 1 82 ? -2.562 13.794 19.351 1.00 87.94 82 ALA A C 1
ATOM 620 O O . ALA A 1 82 ? -1.941 14.177 18.361 1.00 87.94 82 ALA A O 1
ATOM 621 N N . GLU A 1 83 ? -2.330 12.607 19.920 1.00 89.56 83 GLU A N 1
ATOM 622 C CA . GLU A 1 83 ? -1.418 11.605 19.360 1.00 89.56 83 GLU A CA 1
ATOM 623 C C . GLU A 1 83 ? -1.995 10.999 18.080 1.00 89.56 83 GLU A C 1
ATOM 625 O O . GLU A 1 83 ? -1.303 10.970 17.068 1.00 89.56 83 GLU A O 1
ATOM 630 N N . VAL A 1 84 ? -3.282 10.643 18.064 1.00 90.62 84 VAL A N 1
ATOM 631 C CA . VAL A 1 84 ? -3.965 10.168 16.845 1.00 90.62 84 VAL A CA 1
ATOM 632 C C . VAL A 1 84 ? -3.861 11.195 15.712 1.00 90.62 84 VAL A C 1
ATOM 634 O O . VAL A 1 84 ? -3.509 10.852 14.583 1.00 90.62 84 VAL A O 1
ATOM 637 N N . GLY A 1 85 ? -4.051 12.483 16.023 1.00 89.88 85 GLY A N 1
ATOM 638 C CA . GLY A 1 85 ? -3.866 13.565 15.054 1.00 89.88 85 GLY A CA 1
ATOM 639 C C . GLY A 1 85 ? -2.437 13.667 14.500 1.00 89.88 85 GLY A C 1
ATOM 640 O O . GLY A 1 85 ? -2.262 13.970 13.318 1.00 89.88 85 GLY A O 1
ATOM 641 N N . ARG A 1 86 ? -1.410 13.382 15.317 1.00 92.25 86 ARG A N 1
ATOM 642 C CA . ARG A 1 86 ? -0.011 13.309 14.855 1.00 92.25 86 ARG A CA 1
ATOM 643 C C . ARG A 1 86 ? 0.208 12.125 13.916 1.00 92.25 86 ARG A C 1
ATOM 645 O O . ARG A 1 86 ? 0.824 12.315 12.870 1.00 92.25 86 ARG A O 1
ATOM 652 N N . ARG A 1 87 ? -0.325 10.946 14.255 1.00 93.88 87 ARG A N 1
ATOM 653 C CA . ARG A 1 87 ? -0.218 9.734 13.423 1.00 93.88 87 ARG A CA 1
ATOM 654 C C . ARG A 1 87 ? -0.876 9.923 12.065 1.00 93.88 87 ARG A C 1
ATOM 656 O O . ARG A 1 87 ? -0.240 9.668 11.050 1.00 93.88 87 ARG A O 1
ATOM 663 N N . ARG A 1 88 ? -2.090 10.482 12.036 1.00 92.94 88 ARG A N 1
ATOM 664 C CA . ARG A 1 88 ? -2.783 10.799 10.780 1.00 92.94 88 ARG A CA 1
ATOM 665 C C . ARG A 1 88 ? -1.973 11.750 9.906 1.00 92.94 88 ARG A C 1
ATOM 667 O O . ARG A 1 88 ? -1.832 11.519 8.710 1.00 92.94 88 ARG A O 1
ATOM 674 N N . LYS A 1 89 ? -1.436 12.823 10.494 1.00 93.44 89 LYS A N 1
ATOM 675 C CA . LYS A 1 89 ? -0.631 13.791 9.743 1.00 93.44 89 LYS A CA 1
ATOM 676 C C . LYS A 1 89 ? 0.623 13.144 9.153 1.00 93.44 89 LYS A C 1
ATOM 678 O O . LYS A 1 89 ? 0.921 13.385 7.992 1.00 93.44 89 LYS A O 1
ATOM 683 N N . LEU A 1 90 ? 1.326 12.325 9.935 1.00 93.44 90 LEU A N 1
ATOM 684 C CA . LEU A 1 90 ? 2.507 11.605 9.467 1.00 93.44 90 LEU A CA 1
ATOM 685 C C . LEU A 1 90 ? 2.177 10.721 8.261 1.00 93.44 90 LEU A C 1
ATOM 687 O O . LEU A 1 90 ? 2.843 10.825 7.240 1.00 93.44 90 LEU A O 1
ATOM 691 N N . VAL A 1 91 ? 1.153 9.875 8.382 1.00 94.44 91 VAL A N 1
ATOM 692 C CA . VAL A 1 91 ? 0.754 8.949 7.317 1.00 94.44 91 VAL A CA 1
ATOM 693 C C . VAL A 1 91 ? 0.353 9.713 6.050 1.00 94.44 91 VAL A C 1
ATOM 695 O O . VAL A 1 91 ? 0.771 9.344 4.959 1.00 94.44 91 VAL A O 1
ATOM 698 N N . ALA A 1 92 ? -0.355 10.839 6.187 1.00 89.69 92 ALA A N 1
ATOM 699 C CA . ALA A 1 92 ? -0.686 11.709 5.058 1.00 89.69 92 ALA A CA 1
ATOM 700 C C . ALA A 1 92 ? 0.553 12.371 4.418 1.00 89.69 92 ALA A C 1
ATOM 702 O O . ALA A 1 92 ? 0.652 12.446 3.193 1.00 89.69 92 ALA A O 1
ATOM 703 N N . ASP A 1 93 ? 1.502 12.852 5.229 1.00 92.25 93 ASP A N 1
ATOM 704 C CA . ASP A 1 93 ? 2.730 13.490 4.746 1.00 92.25 93 ASP A CA 1
ATOM 705 C C . ASP A 1 93 ? 3.626 12.487 3.999 1.00 92.25 93 ASP A C 1
ATOM 707 O O . ASP A 1 93 ? 4.117 12.808 2.914 1.00 92.25 93 ASP A O 1
ATOM 711 N N . VAL A 1 94 ? 3.797 11.277 4.547 1.00 94.06 94 VAL A N 1
ATOM 712 C CA . VAL A 1 94 ? 4.555 10.193 3.904 1.00 94.06 94 VAL A CA 1
ATOM 713 C C . VAL A 1 94 ? 3.832 9.722 2.645 1.00 94.06 94 VAL A C 1
ATOM 715 O O . VAL A 1 94 ? 4.457 9.660 1.593 1.00 94.06 94 VAL A O 1
ATOM 718 N N . GLY A 1 95 ? 2.518 9.487 2.701 1.00 91.12 95 GLY A N 1
ATOM 719 C CA . GLY A 1 95 ? 1.736 9.036 1.545 1.00 91.12 95 GLY A CA 1
ATOM 720 C C . GLY A 1 95 ? 1.845 9.995 0.360 1.00 91.12 95 GLY A C 1
ATOM 721 O O . GLY A 1 95 ? 2.103 9.571 -0.764 1.00 91.12 95 GLY A O 1
ATOM 722 N N . ARG A 1 96 ? 1.772 11.308 0.616 1.00 90.69 96 ARG A N 1
ATOM 723 C CA . ARG A 1 96 ? 1.976 12.333 -0.418 1.00 90.69 96 ARG A CA 1
ATOM 724 C C . ARG A 1 96 ? 3.378 12.285 -1.030 1.00 90.69 96 ARG A C 1
ATOM 726 O O . ARG A 1 96 ? 3.516 12.473 -2.234 1.00 90.69 96 ARG A O 1
ATOM 733 N N . GLU A 1 97 ? 4.418 12.085 -0.221 1.00 92.88 97 GLU A N 1
ATOM 734 C CA . GLU A 1 97 ? 5.797 12.014 -0.719 1.00 92.88 97 GLU A CA 1
ATOM 735 C C . GLU A 1 97 ? 6.017 10.775 -1.599 1.00 92.88 97 GLU A C 1
ATOM 737 O O . GLU A 1 97 ? 6.668 10.854 -2.638 1.00 92.88 97 GLU A O 1
ATOM 742 N N . VAL A 1 98 ? 5.437 9.641 -1.215 1.00 92.25 98 VAL A N 1
ATOM 743 C CA . VAL A 1 98 ? 5.525 8.375 -1.954 1.00 92.25 98 VAL A CA 1
ATOM 744 C C . VAL A 1 98 ? 4.811 8.470 -3.288 1.00 92.25 98 VAL A C 1
ATOM 746 O O . VAL A 1 98 ? 5.378 8.081 -4.309 1.00 92.25 98 VAL A O 1
ATOM 749 N N . GLU A 1 99 ? 3.616 9.055 -3.294 1.00 88.69 99 GLU A N 1
ATOM 750 C CA . GLU A 1 99 ? 2.869 9.298 -4.523 1.00 88.69 99 GLU A CA 1
ATOM 751 C C . GLU A 1 99 ? 3.630 10.246 -5.457 1.00 88.69 99 GLU A C 1
ATOM 753 O O . GLU A 1 99 ? 3.780 9.968 -6.644 1.00 88.69 99 GLU A O 1
ATOM 758 N N . GLU A 1 100 ? 4.240 11.307 -4.921 1.00 90.62 100 GLU A N 1
ATOM 759 C CA . GLU A 1 100 ? 5.098 12.202 -5.704 1.00 90.62 100 GLU A CA 1
ATOM 760 C C . GLU A 1 100 ? 6.296 11.456 -6.329 1.00 90.62 100 GLU A C 1
ATOM 762 O O . GLU A 1 100 ? 6.681 11.727 -7.471 1.00 90.62 100 GLU A O 1
ATOM 767 N N . MET A 1 101 ? 6.894 10.497 -5.611 1.00 91.25 101 MET A N 1
ATOM 768 C CA . MET A 1 101 ? 7.977 9.660 -6.142 1.00 91.25 101 MET A CA 1
ATOM 769 C C . MET A 1 101 ? 7.495 8.695 -7.231 1.00 91.25 101 MET A C 1
ATOM 771 O O . MET A 1 101 ? 8.161 8.583 -8.266 1.00 91.25 101 MET A O 1
ATOM 775 N N . ARG A 1 102 ? 6.336 8.045 -7.046 1.00 89.06 102 ARG A N 1
ATOM 776 C CA . ARG A 1 102 ? 5.721 7.163 -8.055 1.00 89.06 102 ARG A CA 1
ATOM 777 C C . ARG A 1 102 ? 5.335 7.937 -9.310 1.00 89.06 102 ARG A C 1
ATOM 779 O O . ARG A 1 102 ? 5.653 7.494 -10.413 1.00 89.06 102 ARG A O 1
ATOM 786 N N . GLN A 1 103 ? 4.738 9.117 -9.154 1.00 88.19 103 GLN A N 1
ATOM 787 C CA . GLN A 1 103 ? 4.382 9.992 -10.265 1.00 88.19 103 GLN A CA 1
ATOM 788 C C . GLN A 1 103 ? 5.623 10.388 -11.065 1.00 88.19 103 GLN A C 1
ATOM 790 O O . GLN A 1 103 ? 5.645 10.212 -12.284 1.00 88.19 103 GLN A O 1
ATOM 795 N N . LYS A 1 104 ? 6.685 10.855 -10.392 1.00 88.88 104 LYS A N 1
ATOM 796 C CA . LYS A 1 104 ? 7.950 11.191 -11.059 1.00 88.88 104 LYS A CA 1
ATOM 797 C C . LYS A 1 104 ? 8.493 9.998 -11.823 1.00 88.88 104 LYS A C 1
ATOM 799 O O . LYS A 1 104 ? 8.860 10.169 -12.980 1.00 88.88 104 LYS A O 1
ATOM 804 N N . LEU A 1 105 ? 8.520 8.810 -11.211 1.00 87.69 105 LEU A N 1
ATOM 805 C CA . LEU A 1 105 ? 8.950 7.583 -11.877 1.00 87.69 105 LEU A CA 1
ATOM 806 C C . LEU A 1 105 ? 8.100 7.321 -13.122 1.00 87.69 105 LEU A C 1
ATOM 808 O O . LEU A 1 105 ? 8.676 7.191 -14.192 1.00 87.69 105 LEU A O 1
ATOM 812 N N . ASN A 1 106 ? 6.772 7.344 -13.040 1.00 83.69 106 ASN A N 1
ATOM 813 C CA . ASN A 1 106 ? 5.885 7.084 -14.177 1.00 83.69 106 ASN A CA 1
ATOM 814 C C . ASN A 1 106 ? 6.023 8.117 -15.314 1.00 83.69 106 ASN A C 1
ATOM 816 O O . ASN A 1 106 ? 6.121 7.752 -16.485 1.00 83.69 106 ASN A O 1
ATOM 820 N N . GLU A 1 107 ? 6.124 9.409 -14.987 1.00 84.25 107 GLU A N 1
ATOM 821 C CA . GLU A 1 107 ? 6.378 10.474 -15.968 1.00 84.25 107 GLU A CA 1
ATOM 822 C C . GLU A 1 107 ? 7.663 10.219 -16.764 1.00 84.25 107 GLU A C 1
ATOM 824 O O . GLU A 1 107 ? 7.724 10.479 -17.968 1.00 84.25 107 GLU A O 1
ATOM 829 N N . THR A 1 108 ? 8.693 9.672 -16.109 1.00 82.50 108 THR A N 1
ATOM 830 C CA . THR A 1 108 ? 9.945 9.328 -16.786 1.00 82.50 108 THR A CA 1
ATOM 831 C C . THR A 1 108 ? 9.781 8.226 -17.832 1.00 82.50 108 THR A C 1
ATOM 833 O O . THR A 1 108 ? 10.455 8.277 -18.860 1.00 82.50 108 THR A O 1
ATOM 836 N N . VAL A 1 109 ? 8.884 7.271 -17.580 1.00 77.88 109 VAL A N 1
ATOM 837 C CA . VAL A 1 109 ? 8.593 6.128 -18.455 1.00 77.88 109 VAL A CA 1
ATOM 838 C C . VAL A 1 109 ? 7.847 6.601 -19.683 1.00 77.88 109 VAL A C 1
ATOM 840 O O . VAL A 1 109 ? 8.275 6.356 -20.801 1.00 77.88 109 VAL A O 1
ATOM 843 N N . ILE A 1 110 ? 6.779 7.370 -19.468 1.00 76.12 110 ILE A N 1
ATOM 844 C CA . ILE A 1 110 ? 5.947 7.903 -20.547 1.00 76.12 110 ILE A CA 1
ATOM 845 C C . ILE A 1 110 ? 6.781 8.809 -21.465 1.00 76.12 110 ILE A C 1
ATOM 847 O O . ILE A 1 110 ? 6.606 8.804 -22.683 1.00 76.12 110 ILE A O 1
ATOM 851 N N . ALA A 1 111 ? 7.707 9.590 -20.899 1.00 77.25 111 ALA A N 1
ATOM 852 C CA . ALA A 1 111 ? 8.630 10.405 -21.683 1.00 77.25 111 ALA A CA 1
ATOM 853 C C . ALA A 1 111 ? 9.614 9.559 -22.513 1.00 77.25 111 ALA A C 1
ATOM 855 O O . ALA A 1 111 ? 9.937 9.943 -23.639 1.00 77.25 111 ALA A O 1
ATOM 856 N N . ALA A 1 112 ? 10.075 8.422 -21.981 1.00 69.25 112 ALA A N 1
ATOM 857 C CA . ALA A 1 112 ? 10.931 7.485 -22.702 1.00 69.25 112 ALA A CA 1
ATOM 858 C C . ALA A 1 112 ? 10.176 6.802 -23.855 1.00 69.25 112 ALA A C 1
ATOM 860 O O . ALA A 1 112 ? 10.666 6.833 -24.982 1.00 69.25 112 ALA A O 1
ATOM 861 N N . ASP A 1 113 ? 8.958 6.311 -23.612 1.00 66.00 113 ASP A N 1
ATOM 862 C CA . ASP A 1 113 ? 8.114 5.669 -24.630 1.00 66.00 113 ASP A CA 1
ATOM 863 C C . ASP A 1 113 ? 7.780 6.625 -25.780 1.00 66.00 113 ASP A C 1
ATOM 865 O O . ASP A 1 113 ? 7.880 6.261 -26.950 1.00 66.00 113 ASP A O 1
ATOM 869 N N . ARG A 1 114 ? 7.459 7.894 -25.480 1.00 67.50 114 ARG A N 1
ATOM 870 C CA . ARG A 1 114 ? 7.230 8.907 -26.526 1.00 67.50 114 ARG A CA 1
ATOM 871 C C . ARG A 1 114 ? 8.477 9.172 -27.365 1.00 67.50 114 ARG A C 1
ATOM 873 O O . ARG A 1 114 ? 8.355 9.405 -28.561 1.00 67.50 114 ARG A O 1
ATOM 880 N N . LYS A 1 115 ? 9.668 9.167 -26.759 1.00 66.56 115 LYS A N 1
ATOM 881 C CA . LYS A 1 115 ? 10.931 9.371 -27.484 1.00 66.56 115 LYS A CA 1
ATOM 882 C C . LYS A 1 115 ? 11.283 8.151 -28.342 1.00 66.56 115 LYS A C 1
ATOM 884 O O . LYS A 1 115 ? 11.736 8.340 -29.464 1.00 66.56 115 LYS A O 1
ATOM 889 N N . ALA A 1 116 ? 11.043 6.938 -27.845 1.00 62.72 116 ALA A N 1
ATOM 890 C CA . ALA A 1 116 ? 11.236 5.696 -28.592 1.00 62.72 116 ALA A CA 1
ATOM 891 C C . ALA A 1 116 ? 10.270 5.591 -29.786 1.00 62.72 116 ALA A C 1
ATOM 893 O O . ALA A 1 116 ? 10.698 5.294 -30.897 1.00 62.72 116 ALA A O 1
ATOM 894 N N . ALA A 1 117 ? 8.998 5.959 -29.601 1.00 59.91 117 ALA A N 1
ATOM 895 C CA . ALA A 1 117 ? 8.007 6.002 -30.678 1.00 59.91 117 ALA A CA 1
ATOM 896 C C . ALA A 1 117 ? 8.368 6.999 -31.798 1.00 59.91 117 ALA A C 1
ATOM 898 O O . ALA A 1 117 ? 8.035 6.773 -32.957 1.00 59.91 117 ALA A O 1
ATOM 899 N N . LEU A 1 118 ? 9.074 8.088 -31.470 1.00 60.88 118 LEU A N 1
ATOM 900 C CA . LEU A 1 118 ? 9.576 9.067 -32.444 1.00 60.88 118 LEU A CA 1
ATOM 901 C C . LEU A 1 118 ? 10.916 8.666 -33.090 1.00 60.88 118 LEU A C 1
ATOM 903 O O . LEU A 1 118 ? 11.342 9.320 -34.037 1.00 60.88 118 LEU A O 1
ATOM 907 N N . ALA A 1 119 ? 11.588 7.634 -32.573 1.00 59.84 119 ALA A N 1
ATOM 908 C CA . ALA A 1 119 ? 12.881 7.153 -33.058 1.00 59.84 119 ALA A CA 1
ATOM 909 C C . ALA A 1 119 ? 12.767 5.933 -33.989 1.00 59.84 119 ALA A C 1
ATOM 911 O O . ALA A 1 119 ? 13.790 5.488 -34.503 1.00 59.84 119 ALA A O 1
ATOM 912 N N . HIS A 1 120 ? 11.558 5.407 -34.232 1.00 51.69 120 HIS A N 1
ATOM 913 C CA . HIS A 1 120 ? 11.344 4.364 -35.236 1.00 51.69 120 HIS A CA 1
ATOM 914 C C . HIS A 1 120 ? 11.670 4.922 -36.640 1.00 51.69 120 HIS A C 1
ATOM 916 O O . HIS A 1 120 ? 10.969 5.823 -37.110 1.00 51.69 120 HIS A O 1
ATOM 922 N N . PRO A 1 121 ? 12.710 4.407 -37.328 1.00 56.16 121 PRO A N 1
ATOM 923 C CA . PRO A 1 121 ? 13.166 4.937 -38.619 1.00 56.16 121 PRO A CA 1
ATOM 924 C C . PRO A 1 121 ? 12.136 4.759 -39.747 1.00 56.16 121 PRO A C 1
ATOM 926 O O . PRO A 1 121 ? 12.191 5.462 -40.755 1.00 56.16 121 PRO A O 1
ATOM 929 N N . ASP A 1 122 ? 11.137 3.900 -39.539 1.00 54.75 122 ASP A N 1
ATOM 930 C CA . ASP A 1 122 ? 10.050 3.643 -40.488 1.00 54.75 122 ASP A CA 1
ATOM 931 C C . ASP A 1 122 ? 9.088 4.842 -40.658 1.00 54.75 122 ASP A C 1
ATOM 933 O O . ASP A 1 122 ? 8.270 4.881 -41.572 1.00 54.75 122 ASP A O 1
ATOM 937 N N . ALA A 1 123 ? 9.201 5.873 -39.810 1.00 52.81 123 ALA A N 1
ATOM 938 C CA . ALA A 1 123 ? 8.413 7.100 -39.934 1.00 52.81 123 ALA A CA 1
ATOM 939 C C . ALA A 1 123 ? 8.984 8.119 -40.947 1.00 52.81 123 ALA A C 1
ATOM 941 O O . ALA A 1 123 ? 8.304 9.099 -41.256 1.00 52.81 123 ALA A O 1
ATOM 942 N N . PHE A 1 124 ? 10.209 7.918 -41.461 1.00 51.00 124 PHE A N 1
ATOM 943 C CA . PHE A 1 124 ? 10.878 8.863 -42.375 1.00 51.00 124 PHE A CA 1
ATOM 944 C C . PHE A 1 124 ? 11.576 8.223 -43.590 1.00 51.00 124 PHE A C 1
ATOM 946 O O . PHE A 1 124 ? 12.304 8.917 -44.301 1.00 51.00 124 PHE A O 1
ATOM 953 N N . ALA A 1 125 ? 11.339 6.944 -43.891 1.00 52.34 125 ALA A N 1
ATOM 954 C CA . ALA A 1 125 ? 11.889 6.313 -45.089 1.00 52.34 125 ALA A CA 1
ATOM 955 C C . ALA A 1 125 ? 11.175 6.809 -46.369 1.00 52.34 125 ALA A C 1
ATOM 957 O O . ALA A 1 125 ? 10.180 6.257 -46.832 1.00 52.34 125 ALA A O 1
ATOM 958 N N . THR A 1 126 ? 11.683 7.897 -46.943 1.00 49.84 126 THR A N 1
ATOM 959 C CA . THR A 1 126 ? 11.468 8.309 -48.338 1.00 49.84 126 THR A CA 1
ATOM 960 C C . THR A 1 126 ? 12.836 8.632 -48.927 1.00 49.84 126 THR A C 1
ATOM 962 O O . THR A 1 126 ? 13.309 9.751 -48.763 1.00 49.84 126 THR A O 1
ATOM 965 N N . ASP A 1 127 ? 13.518 7.618 -49.461 1.00 46.06 127 ASP A N 1
ATOM 966 C CA . ASP A 1 127 ? 13.950 7.489 -50.869 1.00 46.06 127 ASP A CA 1
ATOM 967 C C . ASP A 1 127 ? 14.911 6.284 -50.981 1.00 46.06 127 ASP A C 1
ATOM 969 O O . ASP A 1 127 ? 15.851 6.210 -50.186 1.00 46.06 127 ASP A O 1
ATOM 973 N N . PRO A 1 128 ? 14.712 5.324 -51.904 1.00 49.88 128 PRO A N 1
ATOM 974 C CA . PRO A 1 128 ? 15.646 4.229 -52.109 1.00 49.88 128 PRO A CA 1
ATOM 975 C C . PRO A 1 128 ? 16.472 4.487 -53.372 1.00 49.88 128 PRO A C 1
ATOM 977 O O . PRO A 1 128 ? 16.066 4.053 -54.444 1.00 49.88 128 PRO A O 1
ATOM 980 N N . ASP A 1 129 ? 17.623 5.149 -53.255 1.00 47.00 129 ASP A N 1
ATOM 981 C CA . ASP A 1 129 ? 18.593 5.194 -54.353 1.00 47.00 129 ASP A CA 1
ATOM 982 C C . ASP A 1 129 ? 20.039 4.986 -53.859 1.00 47.00 129 ASP A C 1
ATOM 984 O O . ASP A 1 129 ? 20.564 5.750 -53.051 1.00 47.00 129 ASP A O 1
ATOM 988 N N . GLU A 1 130 ? 20.635 3.947 -54.455 1.00 50.91 130 GLU A N 1
ATOM 989 C CA . GLU A 1 130 ? 22.046 3.748 -54.828 1.00 50.91 130 GLU A CA 1
ATOM 990 C C . GLU A 1 130 ? 23.085 3.284 -53.771 1.00 50.91 130 GLU A C 1
ATOM 992 O O . GLU A 1 130 ? 23.593 4.044 -52.953 1.00 50.91 130 GLU A O 1
ATOM 997 N N . ASP A 1 131 ? 23.470 2.008 -53.955 1.00 51.47 131 ASP A N 1
ATOM 998 C CA . ASP A 1 131 ? 24.804 1.397 -53.806 1.00 51.47 131 ASP A CA 1
ATOM 999 C C . ASP A 1 131 ? 25.426 1.223 -52.402 1.00 51.47 131 ASP A C 1
ATOM 1001 O O . ASP A 1 131 ? 26.310 1.991 -52.030 1.00 51.47 131 ASP A O 1
ATOM 1005 N N . GLU A 1 132 ? 25.116 0.128 -51.677 1.00 51.47 132 GLU A N 1
ATOM 1006 C CA . GLU A 1 132 ? 25.989 -0.344 -50.572 1.00 51.47 132 GLU A CA 1
ATOM 1007 C C . GLU A 1 132 ? 25.758 -1.808 -50.113 1.00 51.47 132 GLU A C 1
ATOM 1009 O O . GLU A 1 132 ? 25.536 -2.108 -48.943 1.00 51.47 132 GLU A O 1
ATOM 1014 N N . ASP A 1 133 ? 25.850 -2.766 -51.035 1.00 58.69 133 ASP A N 1
ATOM 1015 C CA . ASP A 1 133 ? 25.455 -4.173 -50.819 1.00 58.69 133 ASP A CA 1
ATOM 1016 C C . ASP A 1 133 ? 26.305 -4.957 -49.781 1.00 58.69 133 ASP A C 1
ATOM 1018 O O . ASP A 1 133 ? 25.877 -6.009 -49.309 1.00 58.69 133 ASP A O 1
ATOM 1022 N N . ASP A 1 134 ? 27.502 -4.479 -49.411 1.00 53.78 134 ASP A N 1
ATOM 1023 C CA . ASP A 1 134 ? 28.411 -5.161 -48.458 1.00 53.78 134 ASP A CA 1
ATOM 1024 C C . ASP A 1 134 ? 28.493 -4.452 -47.091 1.00 53.78 134 ASP A C 1
ATOM 1026 O O . ASP A 1 134 ? 28.666 -5.092 -46.054 1.00 53.78 134 ASP A O 1
ATOM 1030 N N . TYR A 1 135 ? 28.298 -3.129 -47.062 1.00 56.53 135 TYR A N 1
ATOM 1031 C CA . TYR A 1 135 ? 28.215 -2.357 -45.817 1.00 56.53 135 TYR A CA 1
ATOM 1032 C C . TYR A 1 135 ? 26.799 -2.420 -45.224 1.00 56.53 135 TYR A C 1
ATOM 1034 O O . TYR A 1 135 ? 26.650 -2.593 -44.015 1.00 56.53 135 TYR A O 1
ATOM 1042 N N . GLY A 1 136 ? 25.771 -2.418 -46.082 1.00 64.94 136 GLY A N 1
ATOM 1043 C CA . GLY A 1 136 ? 24.369 -2.569 -45.700 1.00 64.94 136 GLY A CA 1
ATOM 1044 C C . GLY A 1 136 ? 24.062 -3.924 -45.066 1.00 64.94 136 GLY A C 1
ATOM 1045 O O . GLY A 1 136 ? 23.399 -3.967 -44.042 1.00 64.94 136 GLY A O 1
ATOM 1046 N N . ALA A 1 137 ? 24.620 -5.031 -45.573 1.00 64.88 137 ALA A N 1
ATOM 1047 C CA . ALA A 1 137 ? 24.412 -6.357 -44.974 1.00 64.88 137 ALA A CA 1
ATOM 1048 C C . ALA A 1 137 ? 25.071 -6.495 -43.585 1.00 64.88 137 ALA A C 1
ATOM 1050 O O . ALA A 1 137 ? 24.537 -7.159 -42.692 1.00 64.88 137 ALA A O 1
ATOM 1051 N N . TRP A 1 138 ? 26.231 -5.860 -43.380 1.00 64.75 138 TRP A N 1
ATOM 1052 C CA . TRP A 1 138 ? 26.907 -5.844 -42.080 1.00 64.75 138 TRP A CA 1
ATOM 1053 C C . TRP A 1 138 ? 26.207 -4.907 -41.082 1.00 64.75 138 TRP A C 1
ATOM 1055 O O . TRP A 1 138 ? 26.089 -5.255 -39.905 1.00 64.75 138 TRP A O 1
ATOM 1065 N N . GLU A 1 139 ? 25.676 -3.767 -41.541 1.00 65.00 139 GLU A N 1
ATOM 1066 C CA . GLU A 1 139 ? 24.812 -2.881 -40.749 1.00 65.00 139 GLU A CA 1
ATOM 1067 C C . GLU A 1 139 ? 23.461 -3.513 -40.421 1.00 65.00 139 GLU A C 1
ATOM 1069 O O . GLU A 1 139 ? 23.023 -3.402 -39.280 1.00 65.00 139 GLU A O 1
ATOM 1074 N N . GLU A 1 140 ? 22.838 -4.232 -41.355 1.00 67.62 140 GLU A N 1
ATOM 1075 C CA . GLU A 1 140 ? 21.611 -5.001 -41.132 1.00 67.62 140 GLU A CA 1
ATOM 1076 C C . GLU A 1 140 ? 21.835 -6.060 -40.061 1.00 67.62 140 GLU A C 1
ATOM 1078 O O . GLU A 1 140 ? 21.026 -6.192 -39.149 1.00 67.62 140 GLU A O 1
ATOM 1083 N N . GLN A 1 141 ? 22.955 -6.785 -40.108 1.00 70.06 141 GLN A N 1
ATOM 1084 C CA . GLN A 1 141 ? 23.259 -7.810 -39.113 1.00 70.06 141 GLN A CA 1
ATOM 1085 C C . GLN A 1 141 ? 23.536 -7.202 -37.729 1.00 70.06 141 GLN A C 1
ATOM 1087 O O . GLN A 1 141 ? 23.081 -7.734 -36.714 1.00 70.06 141 GLN A O 1
ATOM 1092 N N . ARG A 1 142 ? 24.213 -6.047 -37.683 1.00 66.56 142 ARG A N 1
ATOM 1093 C CA . ARG A 1 142 ? 24.439 -5.266 -36.456 1.00 66.56 142 ARG A CA 1
ATOM 1094 C C . ARG A 1 142 ? 23.138 -4.673 -35.904 1.00 66.56 142 ARG A C 1
ATOM 1096 O O . ARG A 1 142 ? 22.953 -4.643 -34.690 1.00 66.56 142 ARG A O 1
ATOM 1103 N N . GLN A 1 143 ? 22.244 -4.210 -36.778 1.00 60.53 143 GLN A N 1
ATOM 1104 C CA . GLN A 1 143 ? 20.917 -3.712 -36.422 1.00 60.53 143 GLN A CA 1
ATOM 1105 C C . GLN A 1 143 ? 20.026 -4.841 -35.932 1.00 60.53 143 GLN A C 1
ATOM 1107 O O . GLN A 1 143 ? 19.333 -4.640 -34.951 1.00 60.53 143 GLN A O 1
ATOM 1112 N N . MET A 1 144 ? 20.070 -6.022 -36.545 1.00 67.94 144 MET A N 1
ATOM 1113 C CA . MET A 1 144 ? 19.261 -7.173 -36.146 1.00 67.94 144 MET A CA 1
ATOM 1114 C C . MET A 1 144 ? 19.663 -7.675 -34.753 1.00 67.94 144 MET A C 1
ATOM 1116 O O . MET A 1 144 ? 18.796 -7.958 -33.933 1.00 67.94 144 MET A O 1
ATOM 1120 N N . GLU A 1 145 ? 20.966 -7.694 -34.447 1.00 67.06 145 GLU A N 1
ATOM 1121 C CA . GLU A 1 145 ? 21.484 -7.992 -33.103 1.00 67.06 145 GLU A CA 1
ATOM 1122 C C . GLU A 1 145 ? 21.050 -6.915 -32.088 1.00 67.06 145 GLU A C 1
ATOM 1124 O O . GLU A 1 145 ? 20.507 -7.234 -31.032 1.00 67.06 145 GLU A O 1
ATOM 1129 N N . MET A 1 146 ? 21.167 -5.633 -32.453 1.00 61.03 146 MET A N 1
ATOM 1130 C CA . MET A 1 146 ? 20.738 -4.504 -31.617 1.00 61.03 146 MET A CA 1
ATOM 1131 C C . MET A 1 146 ? 19.208 -4.420 -31.435 1.00 61.03 146 MET A C 1
ATOM 1133 O O . MET A 1 146 ? 18.735 -3.919 -30.414 1.00 61.03 146 MET A O 1
ATOM 1137 N N . MET A 1 147 ? 18.429 -4.880 -32.414 1.00 60.03 147 MET A N 1
ATOM 1138 C CA . MET A 1 147 ? 16.967 -4.943 -32.373 1.00 60.03 147 MET A CA 1
ATOM 1139 C C . MET A 1 147 ? 16.528 -6.091 -31.469 1.00 60.03 147 MET A C 1
ATOM 1141 O O . MET A 1 147 ? 15.618 -5.905 -30.673 1.00 60.03 147 MET A O 1
ATOM 1145 N N . HIS A 1 148 ? 17.222 -7.232 -31.518 1.00 67.00 148 HIS A N 1
ATOM 1146 C CA . HIS A 1 148 ? 16.910 -8.388 -30.684 1.00 67.00 148 HIS A CA 1
ATOM 1147 C C . HIS A 1 148 ? 17.214 -8.141 -29.199 1.00 67.00 148 HIS A C 1
ATOM 1149 O O . HIS A 1 148 ? 16.386 -8.474 -28.352 1.00 67.00 148 HIS A O 1
ATOM 1155 N N . GLU A 1 149 ? 18.335 -7.478 -28.885 1.00 62.03 149 GLU A N 1
ATOM 1156 C CA . GLU A 1 149 ? 18.651 -7.038 -27.515 1.00 62.03 149 GLU A CA 1
ATOM 1157 C C . GLU A 1 149 ? 17.636 -6.007 -26.987 1.00 62.03 149 GLU A C 1
ATOM 1159 O O . GLU A 1 149 ? 17.309 -5.993 -25.799 1.00 62.03 149 GLU A O 1
ATOM 1164 N N . GLN A 1 150 ? 17.107 -5.142 -27.861 1.00 53.12 150 GLN A N 1
ATOM 1165 C CA . GLN A 1 150 ? 16.050 -4.198 -27.492 1.00 53.12 150 GLN A CA 1
ATOM 1166 C C . GLN A 1 150 ? 14.688 -4.871 -27.318 1.00 53.12 150 GLN A C 1
ATOM 1168 O O . GLN A 1 150 ? 13.955 -4.450 -26.429 1.00 53.12 150 GLN A O 1
ATOM 1173 N N . ASP A 1 151 ? 14.360 -5.897 -28.102 1.00 60.25 151 ASP A N 1
ATOM 1174 C CA . ASP A 1 151 ? 13.088 -6.624 -28.011 1.00 60.25 151 ASP A CA 1
ATOM 1175 C C . ASP A 1 151 ? 13.003 -7.455 -26.721 1.00 60.25 151 ASP A C 1
ATOM 1177 O O . ASP A 1 151 ? 11.984 -7.428 -26.034 1.00 60.25 151 ASP A O 1
ATOM 1181 N N . GLU A 1 152 ? 14.098 -8.109 -26.314 1.00 64.44 152 GLU A N 1
ATOM 1182 C CA . GLU A 1 152 ? 14.168 -8.847 -25.041 1.00 64.44 152 GLU A CA 1
ATOM 1183 C C . GLU A 1 152 ? 14.078 -7.897 -23.829 1.00 64.44 152 GLU A C 1
ATOM 1185 O O . GLU A 1 152 ? 13.412 -8.188 -22.832 1.00 64.44 152 GLU A O 1
ATOM 1190 N N . ALA A 1 153 ? 14.680 -6.706 -23.934 1.00 58.22 153 ALA A N 1
ATOM 1191 C CA . ALA A 1 153 ? 14.549 -5.660 -22.922 1.00 58.22 153 ALA A CA 1
ATOM 1192 C C . ALA A 1 153 ? 13.142 -5.035 -22.897 1.00 58.22 153 ALA A C 1
ATOM 1194 O O . ALA A 1 153 ? 12.617 -4.735 -21.821 1.00 58.22 153 ALA A O 1
ATOM 1195 N N . LEU A 1 154 ? 12.518 -4.843 -24.064 1.00 58.34 154 LEU A N 1
ATOM 1196 C CA . LEU A 1 154 ? 11.156 -4.333 -24.183 1.00 58.34 154 LEU A CA 1
ATOM 1197 C C . LEU A 1 154 ? 10.146 -5.323 -23.610 1.00 58.34 154 LEU A C 1
ATOM 1199 O O . LEU A 1 154 ? 9.240 -4.870 -22.923 1.00 58.34 154 LEU A O 1
ATOM 1203 N N . ASP A 1 155 ? 10.317 -6.634 -23.785 1.00 61.22 155 ASP A N 1
ATOM 1204 C CA . ASP A 1 155 ? 9.407 -7.640 -23.218 1.00 61.22 155 ASP A CA 1
ATOM 1205 C C . ASP A 1 155 ? 9.399 -7.593 -21.674 1.00 61.22 155 ASP A C 1
ATOM 1207 O O . ASP A 1 155 ? 8.343 -7.541 -21.033 1.00 61.22 155 ASP A O 1
ATOM 1211 N N . GLY A 1 156 ? 10.579 -7.439 -21.057 1.00 66.31 156 GLY A N 1
ATOM 1212 C CA . GLY A 1 156 ? 10.706 -7.212 -19.612 1.00 66.31 156 GLY A CA 1
ATOM 1213 C C . GLY A 1 156 ? 10.099 -5.879 -19.142 1.00 66.31 156 GLY A C 1
ATOM 1214 O O . GLY A 1 156 ? 9.466 -5.806 -18.079 1.00 66.31 156 GLY A O 1
ATOM 1215 N N . VAL A 1 157 ? 10.232 -4.816 -19.944 1.00 63.81 157 VAL A N 1
ATOM 1216 C CA . VAL A 1 157 ? 9.597 -3.515 -19.679 1.00 63.81 157 VAL A CA 1
ATOM 1217 C C . VAL A 1 157 ? 8.080 -3.597 -19.850 1.00 63.81 157 VAL A C 1
ATOM 1219 O O . VAL A 1 157 ? 7.367 -3.059 -19.008 1.00 63.81 157 VAL A O 1
ATOM 1222 N N . PHE A 1 158 ? 7.564 -4.302 -20.856 1.00 62.69 158 PHE A N 1
ATOM 1223 C CA . PHE A 1 158 ? 6.134 -4.489 -21.098 1.00 62.69 158 PHE A CA 1
ATOM 1224 C C . PHE A 1 158 ? 5.478 -5.312 -19.997 1.00 62.69 158 PHE A C 1
ATOM 1226 O O . PHE A 1 158 ? 4.391 -4.952 -19.547 1.00 62.69 158 PHE A O 1
ATOM 1233 N N . GLN A 1 159 ? 6.145 -6.347 -19.486 1.00 65.12 159 GLN A N 1
ATOM 1234 C CA . GLN A 1 159 ? 5.642 -7.108 -18.345 1.00 65.12 159 GLN A CA 1
ATOM 1235 C C . GLN A 1 159 ? 5.606 -6.251 -17.070 1.00 65.12 159 GLN A C 1
ATOM 1237 O O . GLN A 1 159 ? 4.618 -6.250 -16.333 1.00 65.12 159 GLN A O 1
ATOM 1242 N N . THR A 1 160 ? 6.651 -5.460 -16.829 1.00 64.94 160 THR A N 1
ATOM 1243 C CA . THR A 1 160 ? 6.736 -4.602 -15.638 1.00 64.94 160 THR A CA 1
ATOM 1244 C C . THR A 1 160 ? 5.772 -3.413 -15.718 1.00 64.94 160 THR A C 1
ATOM 1246 O O . THR A 1 160 ? 5.142 -3.055 -14.725 1.00 64.94 160 THR A O 1
ATOM 1249 N N . VAL A 1 161 ? 5.601 -2.813 -16.899 1.00 64.94 161 VAL A N 1
ATOM 1250 C CA . VAL A 1 161 ? 4.610 -1.759 -17.171 1.00 64.94 161 VAL A CA 1
ATOM 1251 C C . VAL A 1 161 ? 3.196 -2.326 -17.128 1.00 64.94 161 VAL A C 1
ATOM 1253 O O . VAL A 1 161 ? 2.307 -1.666 -16.599 1.00 64.94 161 VAL A O 1
ATOM 1256 N N . GLY A 1 162 ? 2.987 -3.553 -17.607 1.00 67.56 162 GLY A N 1
ATOM 1257 C CA . GLY A 1 162 ? 1.728 -4.280 -17.475 1.00 67.56 162 GLY A CA 1
ATOM 1258 C C . GLY A 1 162 ? 1.345 -4.474 -16.010 1.00 67.56 162 GLY A C 1
ATOM 1259 O O . GLY A 1 162 ? 0.229 -4.137 -15.620 1.00 67.56 162 GLY A O 1
ATOM 1260 N N . ASN A 1 163 ? 2.297 -4.898 -15.177 1.00 74.94 163 ASN A N 1
ATOM 1261 C CA . ASN A 1 163 ? 2.087 -5.061 -13.740 1.00 74.94 163 ASN A CA 1
ATOM 1262 C C . ASN A 1 163 ? 1.873 -3.720 -13.018 1.00 74.94 163 ASN A C 1
ATOM 1264 O O . ASN A 1 163 ? 0.944 -3.603 -12.225 1.00 74.94 163 ASN A O 1
ATOM 1268 N N . LEU A 1 164 ? 2.663 -2.683 -13.322 1.00 67.94 164 LEU A N 1
ATOM 1269 C CA . LEU A 1 164 ? 2.483 -1.336 -12.757 1.00 67.94 164 LEU A CA 1
ATOM 1270 C C . LEU A 1 164 ? 1.152 -0.706 -13.173 1.00 67.94 164 LEU A C 1
ATOM 1272 O O . LEU A 1 164 ? 0.515 -0.035 -12.368 1.00 67.94 164 LEU A O 1
ATOM 1276 N N . ARG A 1 165 ? 0.717 -0.918 -14.418 1.00 70.38 165 ARG A N 1
ATOM 1277 C CA . ARG A 1 165 ? -0.569 -0.431 -14.921 1.00 70.38 165 ARG A CA 1
ATOM 1278 C C . ARG A 1 165 ? -1.730 -1.180 -14.277 1.00 70.38 165 ARG A C 1
ATOM 1280 O O . ARG A 1 165 ? -2.693 -0.535 -13.890 1.00 70.38 165 ARG A O 1
ATOM 1287 N N . ALA A 1 166 ? -1.623 -2.497 -14.110 1.00 72.94 166 ALA A N 1
ATOM 1288 C CA . ALA A 1 166 ? -2.606 -3.286 -13.370 1.00 72.94 166 ALA A CA 1
ATOM 1289 C C . ALA A 1 166 ? -2.682 -2.863 -11.891 1.00 72.94 166 ALA A C 1
ATOM 1291 O O . ALA A 1 166 ? -3.773 -2.751 -11.335 1.00 72.94 166 ALA A O 1
ATOM 1292 N N . GLN A 1 167 ? -1.542 -2.559 -11.266 1.00 71.31 167 GLN A N 1
ATOM 1293 C CA . GLN A 1 167 ? -1.479 -2.057 -9.893 1.00 71.31 167 GLN A CA 1
ATOM 1294 C C . GLN A 1 167 ? -2.047 -0.638 -9.771 1.00 71.31 167 GLN A C 1
ATOM 1296 O O . GLN A 1 167 ? -2.807 -0.377 -8.849 1.00 71.31 167 GLN A O 1
ATOM 1301 N N . ALA A 1 168 ? -1.744 0.262 -10.711 1.00 68.00 168 ALA A N 1
ATOM 1302 C CA . ALA A 1 168 ? -2.306 1.611 -10.744 1.00 68.00 168 ALA A CA 1
ATOM 1303 C C . ALA A 1 168 ? -3.823 1.600 -10.987 1.00 68.00 168 ALA A C 1
ATOM 1305 O O . ALA A 1 168 ? -4.536 2.417 -10.418 1.00 68.00 168 ALA A O 1
ATOM 1306 N N . ASP A 1 169 ? -4.322 0.665 -11.797 1.00 74.75 169 ASP A N 1
ATOM 1307 C CA . ASP A 1 169 ? -5.756 0.484 -12.039 1.00 74.75 169 ASP A CA 1
ATOM 1308 C C . ASP A 1 169 ? -6.475 -0.108 -10.816 1.00 74.75 169 ASP A C 1
ATOM 1310 O O . ASP A 1 169 ? -7.604 0.269 -10.510 1.00 74.75 169 ASP A O 1
ATOM 1314 N N . THR A 1 170 ? -5.798 -0.987 -10.070 1.00 72.12 170 THR A N 1
ATOM 1315 C CA . THR A 1 170 ? -6.301 -1.531 -8.797 1.00 72.12 170 THR A CA 1
ATOM 1316 C C . THR A 1 170 ? -6.308 -0.457 -7.706 1.00 72.12 170 THR A C 1
ATOM 1318 O O . THR A 1 170 ? -7.327 -0.267 -7.054 1.00 72.12 170 THR A O 1
ATOM 1321 N N . MET A 1 171 ? -5.232 0.328 -7.584 1.00 69.00 171 MET A N 1
ATOM 1322 C CA . MET A 1 171 ? -5.158 1.476 -6.672 1.00 69.00 171 MET A CA 1
ATOM 1323 C C . MET A 1 171 ? -6.163 2.572 -7.042 1.00 69.00 171 MET A C 1
ATOM 1325 O O . MET A 1 171 ? -6.774 3.165 -6.163 1.00 69.00 171 MET A O 1
ATOM 1329 N N . GLY A 1 172 ? -6.366 2.840 -8.334 1.00 77.06 172 GLY A N 1
ATOM 1330 C CA . GLY A 1 172 ? -7.365 3.799 -8.807 1.00 77.06 172 GLY A CA 1
ATOM 1331 C C . GLY A 1 172 ? -8.781 3.390 -8.409 1.00 77.06 172 GLY A C 1
ATOM 1332 O O . GLY A 1 172 ? -9.545 4.226 -7.932 1.00 77.06 172 GLY A O 1
ATOM 1333 N N . ARG A 1 173 ? -9.095 2.094 -8.523 1.00 76.88 173 ARG A N 1
ATOM 1334 C CA . ARG A 1 173 ? -10.370 1.536 -8.063 1.00 76.88 173 ARG A CA 1
ATOM 1335 C C . ARG A 1 173 ? -10.521 1.591 -6.551 1.00 76.88 173 ARG A C 1
ATOM 1337 O O . ARG A 1 173 ? -11.566 2.018 -6.090 1.00 76.88 173 ARG A O 1
ATOM 1344 N N . GLU A 1 174 ? -9.493 1.232 -5.786 1.00 79.62 174 GLU A N 1
ATOM 1345 C CA . GLU A 1 174 ? -9.549 1.320 -4.322 1.00 79.62 174 GLU A CA 1
ATOM 1346 C C . GLU A 1 174 ? -9.642 2.762 -3.819 1.00 79.62 174 GLU A C 1
ATOM 1348 O O . GLU A 1 174 ? -10.289 3.006 -2.808 1.00 79.62 174 GLU A O 1
ATOM 1353 N N . LEU A 1 175 ? -9.046 3.738 -4.510 1.00 76.69 175 LEU A N 1
ATOM 1354 C CA . LEU A 1 175 ? -9.207 5.158 -4.182 1.00 76.69 175 LEU A CA 1
ATOM 1355 C C . LEU A 1 175 ? -10.624 5.661 -4.481 1.00 76.69 175 LEU A C 1
ATOM 1357 O O . LEU A 1 175 ? -11.151 6.472 -3.721 1.00 76.69 175 LEU A O 1
ATOM 1361 N N . GLU A 1 176 ? -11.250 5.179 -5.555 1.00 78.06 176 GLU A N 1
ATOM 1362 C CA . GLU A 1 176 ? -12.656 5.458 -5.868 1.00 78.06 176 GLU A CA 1
ATOM 1363 C C . GLU A 1 176 ? -13.593 4.794 -4.844 1.00 78.06 176 GLU A C 1
ATOM 1365 O O . GLU A 1 176 ? -14.496 5.443 -4.319 1.00 78.06 176 GLU A O 1
ATOM 1370 N N . GLU A 1 177 ? -13.294 3.559 -4.440 1.00 76.19 177 GLU A N 1
ATOM 1371 C CA . GLU A 1 177 ? -14.010 2.827 -3.387 1.00 76.19 177 GLU A CA 1
ATOM 1372 C C . GLU A 1 177 ? -13.809 3.475 -2.001 1.00 76.19 177 GLU A C 1
ATOM 1374 O O . GLU A 1 177 ? -14.730 3.552 -1.186 1.00 76.19 177 GLU A O 1
ATOM 1379 N N . GLN A 1 178 ? -12.621 4.022 -1.723 1.00 61.94 178 GLN A N 1
ATOM 1380 C CA . GLN A 1 178 ? -12.342 4.806 -0.517 1.00 61.94 178 GLN A CA 1
ATOM 1381 C C . GLN A 1 178 ? -13.039 6.171 -0.535 1.00 61.94 178 GLN A C 1
ATOM 1383 O O . GLN A 1 178 ? -13.451 6.640 0.528 1.00 61.94 178 GLN A O 1
ATOM 1388 N N . ALA A 1 179 ? -13.206 6.799 -1.702 1.00 72.94 179 ALA A N 1
ATOM 1389 C CA . ALA A 1 179 ? -13.985 8.026 -1.850 1.00 72.94 179 ALA A CA 1
ATOM 1390 C C . ALA A 1 179 ? -15.481 7.774 -1.594 1.00 72.94 179 ALA A C 1
ATOM 1392 O O . ALA A 1 179 ? -16.110 8.538 -0.860 1.00 72.94 179 ALA A O 1
ATOM 1393 N N . GLU A 1 180 ? -16.018 6.663 -2.100 1.00 76.94 180 GLU A N 1
ATOM 1394 C CA . GLU A 1 180 ? -17.388 6.214 -1.825 1.00 76.94 180 GLU A CA 1
ATOM 1395 C C . GLU A 1 180 ? -17.580 5.867 -0.333 1.00 76.94 180 GLU A C 1
ATOM 1397 O O . GLU A 1 180 ? -18.520 6.333 0.314 1.00 76.94 180 GLU A O 1
ATOM 1402 N N . MET A 1 181 ? -16.626 5.158 0.287 1.00 72.25 181 MET A N 1
ATOM 1403 C CA . MET A 1 181 ? -16.653 4.882 1.732 1.00 72.25 181 MET A CA 1
ATOM 1404 C C . MET A 1 181 ? -16.514 6.141 2.607 1.00 72.25 181 MET A C 1
ATOM 1406 O O . MET A 1 181 ? -16.981 6.154 3.754 1.00 72.25 181 MET A O 1
ATOM 1410 N N . LEU A 1 182 ? -15.848 7.190 2.120 1.00 77.81 182 LEU A N 1
ATOM 1411 C CA . LEU A 1 182 ? -15.737 8.481 2.807 1.00 77.81 182 LEU A CA 1
ATOM 1412 C C . LEU A 1 182 ? -17.080 9.219 2.828 1.00 77.81 182 LEU A C 1
ATOM 1414 O O . LEU A 1 182 ? -17.435 9.766 3.873 1.00 77.81 182 LEU A O 1
ATOM 1418 N N . GLU A 1 183 ? -17.854 9.158 1.743 1.00 82.50 183 GLU A N 1
ATOM 1419 C CA . GLU A 1 183 ? -19.222 9.694 1.686 1.00 82.50 183 GLU A CA 1
ATOM 1420 C C . GLU A 1 183 ? -20.160 8.948 2.656 1.00 82.50 183 GLU A C 1
ATOM 1422 O O . GLU A 1 183 ? -20.922 9.559 3.414 1.00 82.50 183 GLU A O 1
ATOM 1427 N N . ASP A 1 184 ? -20.035 7.623 2.745 1.00 81.44 184 ASP A N 1
ATOM 1428 C CA . ASP A 1 184 ? -20.760 6.822 3.738 1.00 81.44 184 ASP A CA 1
ATOM 1429 C C . ASP A 1 184 ? -20.341 7.144 5.180 1.00 81.44 184 ASP A C 1
ATOM 1431 O O . ASP A 1 184 ? -21.173 7.195 6.097 1.00 81.44 184 ASP A O 1
ATOM 1435 N N . THR A 1 185 ? -19.054 7.413 5.396 1.00 79.31 185 THR A N 1
ATOM 1436 C CA . THR A 1 185 ? -18.525 7.831 6.700 1.00 79.31 185 THR A CA 1
ATOM 1437 C C . THR A 1 185 ? -19.039 9.219 7.091 1.00 79.31 185 THR A C 1
ATOM 1439 O O . THR A 1 185 ? -19.373 9.435 8.261 1.00 79.31 185 THR A O 1
ATOM 1442 N N . GLU A 1 186 ? -19.180 10.145 6.140 1.00 82.31 186 GLU A N 1
ATOM 1443 C CA . GLU A 1 186 ? -19.802 11.458 6.344 1.00 82.31 186 GLU A CA 1
ATOM 1444 C C . GLU A 1 186 ? -21.289 11.310 6.713 1.00 82.31 186 GLU A C 1
ATOM 1446 O O . GLU A 1 186 ? -21.732 11.830 7.741 1.00 82.31 186 GLU A O 1
ATOM 1451 N N . ASN A 1 187 ? -22.030 10.462 5.995 1.00 86.62 187 ASN A N 1
ATOM 1452 C CA . ASN A 1 187 ? -23.427 10.142 6.303 1.00 86.62 187 ASN A CA 1
ATOM 1453 C C . ASN A 1 187 ? -23.613 9.507 7.695 1.00 86.62 187 ASN A C 1
ATOM 1455 O O . ASN A 1 187 ? -24.564 9.822 8.427 1.00 86.62 187 ASN A O 1
ATOM 1459 N N . ILE A 1 188 ? -22.718 8.602 8.103 1.00 83.75 188 ILE A N 1
ATOM 1460 C CA . ILE A 1 188 ? -22.732 8.015 9.451 1.00 83.75 188 ILE A CA 1
ATOM 1461 C C . ILE A 1 188 ? -22.384 9.079 10.496 1.00 83.75 188 ILE A C 1
ATOM 1463 O O . ILE A 1 188 ? -23.041 9.132 11.541 1.00 83.75 188 ILE A O 1
ATOM 1467 N N . THR A 1 189 ? -21.415 9.948 10.213 1.00 85.75 189 THR A N 1
ATOM 1468 C CA . THR A 1 189 ? -20.999 11.050 11.092 1.00 85.75 189 THR A CA 1
ATOM 1469 C C . THR A 1 189 ? -22.146 12.028 11.339 1.00 85.75 189 THR A C 1
ATOM 1471 O O . THR A 1 189 ? -22.434 12.345 12.496 1.00 85.75 189 THR A O 1
ATOM 1474 N N . ASP A 1 190 ? -22.900 12.401 10.307 1.00 89.00 190 ASP A N 1
ATOM 1475 C CA . ASP A 1 190 ? -24.096 13.244 10.429 1.00 89.00 190 ASP A CA 1
ATOM 1476 C C . ASP A 1 190 ? -25.197 12.580 11.266 1.00 89.00 190 ASP A C 1
ATOM 1478 O O . ASP A 1 190 ? -25.862 13.197 12.119 1.00 89.00 190 ASP A O 1
ATOM 1482 N N . ARG A 1 191 ? -25.367 11.268 11.092 1.00 84.62 191 ARG A N 1
ATOM 1483 C CA . ARG A 1 191 ? -26.339 10.479 11.854 1.00 84.62 191 ARG A CA 1
ATOM 1484 C C . ARG A 1 191 ? -25.939 10.343 13.321 1.00 84.62 191 ARG A C 1
ATOM 1486 O O . ARG A 1 191 ? -26.807 10.400 14.201 1.00 84.62 191 ARG A O 1
ATOM 1493 N N . VAL A 1 192 ? -24.647 10.177 13.598 1.00 85.75 192 VAL A N 1
ATOM 1494 C CA . VAL A 1 192 ? -24.081 10.169 14.951 1.00 85.75 192 VAL A CA 1
ATOM 1495 C C . VAL A 1 192 ? -24.206 11.555 15.577 1.00 85.75 192 VAL A C 1
ATOM 1497 O O . VAL A 1 192 ? -24.689 11.637 16.703 1.00 85.75 192 VAL A O 1
ATOM 1500 N N . GLY A 1 193 ? -23.916 12.638 14.852 1.00 86.25 193 GLY A N 1
ATOM 1501 C CA . GLY A 1 193 ? -24.099 14.017 15.318 1.00 86.25 193 GLY A CA 1
ATOM 1502 C C . GLY A 1 193 ? -25.545 14.309 15.725 1.00 86.25 193 GLY A C 1
ATOM 1503 O O . GLY A 1 193 ? -25.811 14.842 16.807 1.00 86.25 193 GLY A O 1
ATOM 1504 N N . THR A 1 194 ? -26.506 13.840 14.926 1.00 87.56 194 THR A N 1
ATOM 1505 C CA . THR A 1 194 ? -27.937 13.968 15.233 1.00 87.56 194 THR A CA 1
ATOM 1506 C C . THR A 1 194 ? -28.335 13.165 16.479 1.00 87.56 194 THR A C 1
ATOM 1508 O O . THR A 1 194 ? -29.039 13.675 17.358 1.00 87.56 194 THR A O 1
ATOM 1511 N N . LYS A 1 195 ? -27.864 11.916 16.615 1.00 86.94 195 LYS A N 1
ATOM 1512 C CA . LYS A 1 195 ? -28.149 11.067 17.791 1.00 86.94 195 LYS A CA 1
ATOM 1513 C C . LYS A 1 195 ? -27.472 11.580 19.062 1.00 86.94 195 LYS A C 1
ATOM 1515 O O . LYS A 1 195 ? -28.102 11.579 20.122 1.00 86.94 195 LYS A O 1
ATOM 1520 N N . LEU A 1 196 ? -26.234 12.057 18.959 1.00 87.44 196 LEU A N 1
ATOM 1521 C CA . LEU A 1 196 ? -25.479 12.660 20.053 1.00 87.44 196 LEU A CA 1
ATOM 1522 C C . LEU A 1 196 ? -26.178 13.934 20.545 1.00 87.44 196 LEU A C 1
ATOM 1524 O O . LEU A 1 196 ? -26.357 14.106 21.748 1.00 87.44 196 LEU A O 1
ATOM 1528 N N . GLY A 1 197 ? -26.686 14.772 19.634 1.00 87.00 197 GLY A N 1
ATOM 1529 C CA . GLY A 1 197 ? -27.484 15.952 19.979 1.00 87.00 197 GLY A CA 1
ATOM 1530 C C . GLY A 1 197 ? -28.770 15.616 20.749 1.00 87.00 197 GLY A C 1
ATOM 1531 O O . GLY A 1 197 ? -29.129 16.307 21.708 1.00 87.00 197 GLY A O 1
ATOM 1532 N N . VAL A 1 198 ? -29.450 14.523 20.388 1.00 87.69 198 VAL A N 1
ATOM 1533 C CA . VAL A 1 198 ? -30.625 14.020 21.125 1.00 87.69 198 VAL A CA 1
ATOM 1534 C C . VAL A 1 198 ? -30.229 13.445 22.491 1.00 87.69 198 VAL A C 1
ATOM 1536 O O . VAL A 1 198 ? -30.920 13.692 23.484 1.00 87.69 198 VAL A O 1
ATOM 1539 N N . GLY A 1 199 ? -29.110 12.719 22.563 1.00 89.94 199 GLY A N 1
ATOM 1540 C CA . GLY A 1 199 ? -28.544 12.186 23.804 1.00 89.94 199 GLY A CA 1
ATOM 1541 C C . GLY A 1 199 ? -28.181 13.290 24.797 1.00 89.94 199 GLY A C 1
ATOM 1542 O O . GLY A 1 199 ? -28.627 13.251 25.943 1.00 89.94 199 GLY A O 1
ATOM 1543 N N . MET A 1 200 ? -27.483 14.333 24.337 1.00 84.56 200 MET A N 1
ATOM 1544 C CA . MET A 1 200 ? -27.138 15.503 25.150 1.00 84.56 200 MET A CA 1
ATOM 1545 C C . MET A 1 200 ? -28.385 16.203 25.697 1.00 84.56 200 MET A C 1
ATOM 1547 O O . MET A 1 200 ? -28.429 16.548 26.876 1.00 84.56 200 MET A O 1
ATOM 1551 N N . LYS A 1 201 ? -29.431 16.376 24.875 1.00 88.94 201 LYS A N 1
ATOM 1552 C CA . LYS A 1 201 ? -30.707 16.963 25.323 1.00 88.94 201 LYS A CA 1
ATOM 1553 C C . LYS A 1 201 ? -31.390 16.112 26.395 1.00 88.94 201 LYS A C 1
ATOM 1555 O O . LYS A 1 201 ? -31.906 16.668 27.361 1.00 88.94 201 LYS A O 1
ATOM 1560 N N . LYS A 1 202 ? -31.370 14.781 26.265 1.00 87.12 202 LYS A N 1
ATOM 1561 C CA . LYS A 1 202 ? -31.900 13.864 27.289 1.00 87.12 202 LYS A CA 1
ATOM 1562 C C . LYS A 1 202 ? -31.094 13.910 28.581 1.00 87.12 202 LYS A C 1
ATOM 1564 O O . LYS A 1 202 ? -31.699 13.954 29.643 1.00 87.12 202 LYS A O 1
ATOM 1569 N N . ILE A 1 203 ? -29.765 13.937 28.502 1.00 83.94 203 ILE A N 1
ATOM 1570 C CA . ILE A 1 203 ? -28.894 14.067 29.679 1.00 83.94 203 ILE A CA 1
ATOM 1571 C C . ILE A 1 203 ? -29.197 15.375 30.409 1.00 83.94 203 ILE A C 1
ATOM 1573 O O . ILE A 1 203 ? -29.436 15.361 31.613 1.00 83.94 203 ILE A O 1
ATOM 1577 N N . ARG A 1 204 ? -29.284 16.490 29.675 1.00 83.19 204 ARG A N 1
ATOM 1578 C CA . ARG A 1 204 ? -29.618 17.801 30.245 1.00 83.19 204 ARG A CA 1
ATOM 1579 C C . ARG A 1 204 ? -30.996 17.796 30.913 1.00 83.19 204 ARG A C 1
ATOM 1581 O O . ARG A 1 204 ? -31.122 18.253 32.040 1.00 83.19 204 ARG A O 1
ATOM 1588 N N . TYR A 1 205 ? -31.989 17.186 30.264 1.00 85.62 205 TYR A N 1
ATOM 1589 C CA . TYR A 1 205 ? -33.334 17.013 30.817 1.00 85.62 205 TYR A CA 1
ATOM 1590 C C . TYR A 1 205 ? -33.358 16.142 32.083 1.00 85.62 205 TYR A C 1
ATOM 1592 O O . TYR A 1 205 ? -34.112 16.425 33.009 1.00 85.62 205 TYR A O 1
ATOM 1600 N N . VAL A 1 206 ? -32.555 15.074 32.138 1.00 83.56 206 VAL A N 1
ATOM 1601 C CA . VAL A 1 206 ? -32.472 14.176 33.301 1.00 83.56 206 VAL A CA 1
ATOM 1602 C C . VAL A 1 206 ? -31.787 14.858 34.480 1.00 83.56 206 VAL A C 1
ATOM 1604 O O . VAL A 1 206 ? -32.271 14.716 35.598 1.00 83.56 206 VAL A O 1
ATOM 1607 N N . ILE A 1 207 ? -30.705 15.603 34.238 1.00 76.12 207 ILE A N 1
ATOM 1608 C CA . ILE A 1 207 ? -30.020 16.384 35.277 1.00 76.12 207 ILE A CA 1
ATOM 1609 C C . ILE A 1 207 ? -31.003 17.392 35.880 1.00 76.12 207 ILE A C 1
ATOM 1611 O O . ILE A 1 207 ? -31.257 17.351 37.081 1.00 76.12 207 ILE A O 1
ATOM 1615 N N . GLU A 1 208 ? -31.661 18.184 35.032 1.00 78.81 208 GLU A N 1
ATOM 1616 C CA . GLU A 1 208 ? -32.615 19.212 35.459 1.00 78.81 208 GLU A CA 1
ATOM 1617 C C . GLU A 1 208 ? -33.827 18.624 36.205 1.00 78.81 208 GLU A C 1
ATOM 1619 O O . GLU A 1 208 ? -34.291 19.186 37.192 1.00 78.81 208 GLU A O 1
ATOM 1624 N N . LYS A 1 209 ? -34.333 17.445 35.808 1.00 68.88 209 LYS A N 1
ATOM 1625 C CA . LYS A 1 209 ? -35.460 16.810 36.517 1.00 68.88 209 LYS A CA 1
ATOM 1626 C C . LYS A 1 209 ? -35.096 16.044 37.787 1.00 68.88 209 LYS A C 1
ATOM 1628 O O . LYS A 1 209 ? -36.011 15.751 38.565 1.00 68.88 209 LYS A O 1
ATOM 1633 N N . ASN A 1 210 ? -33.837 15.657 37.973 1.00 67.00 210 ASN A N 1
ATOM 1634 C CA . ASN A 1 210 ? -33.401 14.889 39.142 1.00 67.00 210 ASN A CA 1
ATOM 1635 C C . ASN A 1 210 ? -32.899 15.793 40.283 1.00 67.00 210 ASN A C 1
ATOM 1637 O O . ASN A 1 210 ? -32.989 15.404 41.444 1.00 67.00 210 ASN A O 1
ATOM 1641 N N . GLU A 1 211 ? -32.441 17.007 39.973 1.00 68.31 211 GLU A N 1
ATOM 1642 C CA . GLU A 1 211 ? -31.892 17.950 40.957 1.00 68.31 211 GLU A CA 1
ATOM 1643 C C . GLU A 1 211 ? -32.937 18.425 41.992 1.00 68.31 211 GLU A C 1
ATOM 1645 O O . GLU A 1 211 ? -32.642 18.487 43.187 1.00 68.31 211 GLU A O 1
ATOM 1650 N N . ASP A 1 212 ? -34.200 18.620 41.587 1.00 62.16 212 ASP A N 1
ATOM 1651 C CA . ASP A 1 212 ? -35.168 19.340 42.433 1.00 62.16 212 ASP A CA 1
ATOM 1652 C C . ASP A 1 212 ? -36.094 18.472 43.308 1.00 62.16 212 ASP A C 1
ATOM 1654 O O . ASP A 1 212 ? -36.575 18.923 44.347 1.00 62.16 212 ASP A O 1
ATOM 1658 N N . LYS A 1 213 ? -36.384 17.212 42.953 1.00 63.50 213 LYS A N 1
ATOM 1659 C CA . LYS A 1 213 ? -37.479 16.472 43.629 1.00 63.50 213 LYS A CA 1
ATOM 1660 C C . LYS A 1 213 ? -37.073 15.751 44.909 1.00 63.50 213 LYS A C 1
ATOM 1662 O O . LYS A 1 213 ? -37.858 15.698 45.857 1.00 63.50 213 LYS A O 1
ATOM 1667 N N . TYR A 1 214 ? -35.870 15.190 44.947 1.00 62.16 214 TYR A N 1
ATOM 1668 C CA . TYR A 1 214 ? -35.418 14.406 46.100 1.00 62.16 214 TYR A CA 1
ATOM 1669 C C . TYR A 1 214 ? -34.714 15.275 47.144 1.00 62.16 214 TYR A C 1
ATOM 1671 O O . TYR A 1 214 ? -34.894 15.052 48.340 1.00 62.16 214 TYR A O 1
ATOM 1679 N N . SER A 1 215 ? -34.010 16.322 46.704 1.00 67.88 215 SER A N 1
ATOM 1680 C CA . SER A 1 215 ? -33.371 17.295 47.594 1.00 67.88 215 SER A CA 1
ATOM 1681 C C . SER A 1 215 ? -34.410 18.075 48.412 1.00 67.88 215 SER A C 1
ATOM 1683 O O . SER A 1 215 ? -34.350 18.083 49.643 1.00 67.88 215 SER A O 1
ATOM 1685 N N . SER A 1 216 ? -35.450 18.627 47.768 1.00 75.25 216 SER A N 1
ATOM 1686 C CA . SER A 1 216 ? -36.482 19.400 48.475 1.00 75.25 216 SER A CA 1
ATOM 1687 C C . SER A 1 216 ? -37.317 18.565 49.452 1.00 75.25 216 SER A C 1
ATOM 1689 O O . SER A 1 216 ? -37.646 19.057 50.528 1.00 75.25 216 SER A O 1
ATOM 1691 N N . CYS A 1 217 ? -37.609 17.296 49.144 1.00 77.31 217 CYS A N 1
ATOM 1692 C CA . CYS A 1 217 ? -38.339 16.407 50.058 1.00 77.31 217 CYS A CA 1
ATOM 1693 C C . CYS A 1 217 ? -37.519 16.076 51.317 1.00 77.31 217 CYS A C 1
ATOM 1695 O O . CYS A 1 217 ? -38.031 16.163 52.435 1.00 77.31 217 CYS A O 1
ATOM 1697 N N . CYS A 1 218 ? -36.228 15.769 51.150 1.00 79.88 218 CYS A N 1
ATOM 1698 C CA . CYS A 1 218 ? -35.322 15.518 52.270 1.00 79.88 218 CYS A CA 1
ATOM 1699 C C . CYS A 1 218 ? -35.144 16.761 53.153 1.00 79.88 218 CYS A C 1
ATOM 1701 O O . CYS A 1 218 ? -35.166 16.645 54.378 1.00 79.88 218 CYS A O 1
ATOM 1703 N N . ILE A 1 219 ? -35.040 17.952 52.553 1.00 86.56 219 ILE A N 1
ATOM 1704 C CA . ILE A 1 219 ? -34.964 19.222 53.288 1.00 86.56 219 ILE A CA 1
ATOM 1705 C C . ILE A 1 219 ? -36.260 19.473 54.075 1.00 86.56 219 ILE A C 1
ATOM 1707 O O . ILE A 1 219 ? -36.201 19.793 55.262 1.00 86.56 219 ILE A O 1
ATOM 1711 N N . SER A 1 220 ? -37.434 19.270 53.466 1.00 84.88 220 SER A N 1
ATOM 1712 C CA . SER A 1 220 ? -38.718 19.405 54.170 1.00 84.88 220 SER A CA 1
ATOM 1713 C C . SER A 1 220 ? -38.876 18.394 55.313 1.00 84.88 220 SER A C 1
ATOM 1715 O O . SER A 1 220 ? -39.315 18.773 56.398 1.00 84.88 220 SER A O 1
ATOM 1717 N N . MET A 1 221 ? -38.469 17.134 55.119 1.00 87.75 221 MET A N 1
ATOM 1718 C CA . MET A 1 221 ? -38.471 16.117 56.181 1.00 87.75 221 MET A CA 1
ATOM 1719 C C . MET A 1 221 ? -37.533 16.484 57.338 1.00 87.75 221 MET A C 1
ATOM 1721 O O . MET A 1 221 ? -37.928 16.376 58.499 1.00 87.75 221 MET A O 1
ATOM 1725 N N . LEU A 1 222 ? -36.323 16.977 57.047 1.00 90.81 222 LEU A N 1
ATOM 1726 C CA . LEU A 1 222 ? -35.377 17.424 58.076 1.00 90.81 222 LEU A CA 1
ATOM 1727 C C . LEU A 1 222 ? -35.921 18.598 58.900 1.00 90.81 222 LEU A C 1
ATOM 1729 O O . LEU A 1 222 ? -35.748 18.613 60.118 1.00 90.81 222 LEU A O 1
ATOM 1733 N N . ILE A 1 223 ? -36.626 19.544 58.273 1.00 92.25 223 ILE A N 1
ATOM 1734 C CA . ILE A 1 223 ? -37.267 20.668 58.974 1.00 92.25 223 ILE A CA 1
ATOM 1735 C C . ILE A 1 223 ? -38.371 20.173 59.918 1.00 92.25 223 ILE A C 1
ATOM 1737 O O . ILE A 1 223 ? -38.453 20.634 61.055 1.00 92.25 223 ILE A O 1
ATOM 1741 N N . ILE A 1 224 ? -39.193 19.210 59.492 1.00 93.31 224 ILE A N 1
ATOM 1742 C CA . ILE A 1 224 ? -40.251 18.636 60.341 1.00 93.31 224 ILE A CA 1
ATOM 1743 C C . ILE A 1 224 ? -39.644 17.936 61.561 1.00 93.31 224 ILE A C 1
ATOM 1745 O O . ILE A 1 224 ? -40.092 18.160 62.686 1.00 93.31 224 ILE A O 1
ATOM 1749 N N . VAL A 1 225 ? -38.591 17.139 61.362 1.00 92.62 225 VAL A N 1
ATOM 1750 C CA . VAL A 1 225 ? -37.874 16.474 62.462 1.00 92.62 225 VAL A CA 1
ATOM 1751 C C . VAL A 1 225 ? -37.268 17.500 63.424 1.00 92.62 225 VAL A C 1
ATOM 1753 O O . VAL A 1 225 ? -37.381 17.338 64.639 1.00 92.62 225 VAL A O 1
ATOM 1756 N N . LEU A 1 226 ? -36.687 18.587 62.906 1.00 90.94 226 LEU A N 1
ATOM 1757 C CA . LEU A 1 226 ? -36.145 19.676 63.721 1.00 90.94 226 LEU A CA 1
ATOM 1758 C C . LEU A 1 226 ? -37.232 20.349 64.576 1.00 90.94 226 LEU A C 1
ATOM 1760 O O . LEU A 1 226 ? -37.007 20.608 65.757 1.00 90.94 226 LEU A O 1
ATOM 1764 N N . ILE A 1 227 ? -38.419 20.595 64.012 1.00 92.19 227 ILE A N 1
ATOM 1765 C CA . ILE A 1 227 ? -39.560 21.175 64.739 1.00 92.19 227 ILE A CA 1
ATOM 1766 C C . ILE A 1 227 ? -40.035 20.229 65.845 1.00 92.19 227 ILE A C 1
ATOM 1768 O O . ILE A 1 227 ? -40.286 20.681 66.960 1.00 92.19 227 ILE A O 1
ATOM 1772 N N . ILE A 1 228 ? -40.111 18.921 65.576 1.00 91.00 228 ILE A N 1
ATOM 1773 C CA . ILE A 1 228 ? -40.475 17.920 66.589 1.00 91.00 228 ILE A CA 1
ATOM 1774 C C . ILE A 1 228 ? -39.445 17.914 67.719 1.00 91.00 228 ILE A C 1
ATOM 1776 O O . ILE A 1 228 ? -39.832 17.955 68.882 1.00 91.00 228 ILE A O 1
ATOM 1780 N N . LEU A 1 229 ? -38.147 17.931 67.403 1.00 87.44 229 LEU A N 1
ATOM 1781 C CA . LEU A 1 229 ? -37.082 17.985 68.408 1.00 87.44 229 LEU A CA 1
ATOM 1782 C C . LEU A 1 229 ? -37.093 19.282 69.219 1.00 87.44 229 LEU A C 1
ATOM 1784 O O . LEU A 1 229 ? -36.795 19.240 70.412 1.00 87.44 229 LEU A O 1
ATOM 1788 N N . LEU A 1 230 ? -37.451 20.414 68.608 1.00 88.25 230 LEU A N 1
ATOM 1789 C CA . LEU A 1 230 ? -37.635 21.687 69.307 1.00 88.25 230 LEU A CA 1
ATOM 1790 C C . LEU A 1 230 ? -38.849 21.649 70.230 1.00 88.25 230 LEU A C 1
ATOM 1792 O O . LEU A 1 230 ? -38.731 22.045 71.384 1.00 88.25 230 LEU A O 1
ATOM 1796 N N . MET A 1 231 ? -39.982 21.125 69.763 1.00 88.94 231 MET A N 1
ATOM 1797 C CA . MET A 1 231 ? -41.169 20.916 70.594 1.00 88.94 231 MET A CA 1
ATOM 1798 C C . MET A 1 231 ? -40.861 19.989 71.767 1.00 88.94 231 MET A C 1
ATOM 1800 O O . MET A 1 231 ? -41.252 20.285 72.889 1.00 88.94 231 MET A O 1
ATOM 1804 N N . PHE A 1 232 ? -40.104 18.917 71.531 1.00 87.81 232 PHE A N 1
ATOM 1805 C CA . PHE A 1 232 ? -39.673 17.989 72.570 1.00 87.81 232 PHE A CA 1
ATOM 1806 C C . PHE A 1 232 ? -38.685 18.643 73.540 1.00 87.81 232 PHE A C 1
ATOM 1808 O O . PHE A 1 232 ? -38.807 18.452 74.739 1.00 87.81 232 PHE A O 1
ATOM 1815 N N . ASN A 1 233 ? -37.741 19.461 73.063 1.00 84.12 233 ASN A N 1
ATOM 1816 C CA . ASN A 1 233 ? -36.822 20.201 73.933 1.00 84.12 233 ASN A CA 1
ATOM 1817 C C . ASN A 1 233 ? -37.534 21.266 74.758 1.00 84.12 233 ASN A C 1
ATOM 1819 O O . ASN A 1 233 ? -37.199 21.435 75.921 1.00 84.12 233 ASN A O 1
ATOM 1823 N N . ILE A 1 234 ? -38.492 21.987 74.176 1.00 84.88 234 ILE A N 1
ATOM 1824 C CA . ILE A 1 234 ? -39.295 22.982 74.888 1.00 84.88 234 ILE A CA 1
ATOM 1825 C C . ILE A 1 234 ? -40.195 22.275 75.899 1.00 84.88 234 ILE A C 1
ATOM 1827 O O . ILE A 1 234 ? -40.248 22.712 77.038 1.00 84.88 234 ILE A O 1
ATOM 1831 N N . ALA A 1 235 ? -40.827 21.158 75.528 1.00 81.62 235 ALA A N 1
ATOM 1832 C CA . ALA A 1 235 ? -41.632 20.344 76.434 1.00 81.62 235 ALA A CA 1
ATOM 1833 C C . ALA A 1 235 ? -40.790 19.757 77.573 1.00 81.62 235 ALA A C 1
ATOM 1835 O O . ALA A 1 235 ? -41.164 19.916 78.722 1.00 81.62 235 ALA A O 1
ATOM 1836 N N . ILE A 1 236 ? -39.619 19.179 77.287 1.00 75.62 236 ILE A N 1
ATOM 1837 C CA . ILE A 1 236 ? -38.675 18.696 78.306 1.00 75.62 236 ILE A CA 1
ATOM 1838 C C . ILE A 1 236 ? -38.147 19.856 79.148 1.00 75.62 236 ILE A C 1
ATOM 1840 O O . ILE A 1 236 ? -37.997 19.707 80.347 1.00 75.62 236 ILE A O 1
ATOM 1844 N N . ARG A 1 237 ? -37.854 21.025 78.572 1.00 70.62 237 ARG A N 1
ATOM 1845 C CA . ARG A 1 237 ? -37.427 22.205 79.342 1.00 70.62 237 ARG A CA 1
ATOM 1846 C C . ARG A 1 237 ? -38.538 22.758 80.228 1.00 70.62 237 ARG A C 1
ATOM 1848 O O . ARG A 1 237 ? -38.217 23.325 81.266 1.00 70.62 237 ARG A O 1
ATOM 1855 N N . LEU A 1 238 ? -39.794 22.609 79.812 1.00 65.88 238 LEU A N 1
ATOM 1856 C CA . LEU A 1 238 ? -40.976 22.999 80.574 1.00 65.88 238 LEU A CA 1
ATOM 1857 C C . LEU A 1 238 ? -41.307 21.965 81.665 1.00 65.88 238 LEU A C 1
ATOM 1859 O O . LEU A 1 238 ? -41.740 22.354 82.740 1.00 65.88 238 LEU A O 1
ATOM 1863 N N . ASP A 1 239 ? -41.039 20.682 81.410 1.00 64.69 239 ASP A N 1
ATOM 1864 C CA . ASP A 1 239 ? -41.212 19.558 82.344 1.00 64.69 239 ASP A CA 1
ATOM 1865 C C . ASP A 1 239 ? -40.073 19.497 83.382 1.00 64.69 239 ASP A C 1
ATOM 1867 O O . ASP A 1 239 ? -40.306 19.348 84.573 1.00 64.69 239 ASP A O 1
ATOM 1871 N N . MET A 1 240 ? -38.828 19.763 82.968 1.00 58.44 240 MET A N 1
ATOM 1872 C CA . MET A 1 240 ? -37.628 19.782 83.823 1.00 58.44 240 MET A CA 1
ATOM 1873 C C . MET A 1 240 ? -37.515 21.049 84.693 1.00 58.44 240 MET A C 1
ATOM 1875 O O . MET A 1 240 ? -36.517 21.238 85.392 1.00 58.44 240 MET A O 1
ATOM 1879 N N . MET A 1 241 ? -38.514 21.938 84.651 1.00 57.28 241 MET A N 1
ATOM 1880 C CA . MET A 1 241 ? -38.689 22.974 85.672 1.00 57.28 241 MET A CA 1
ATOM 1881 C C . MET A 1 241 ? -39.359 22.440 86.945 1.00 57.28 241 MET A C 1
ATOM 1883 O O . MET A 1 241 ? -39.357 23.165 87.939 1.00 57.28 241 MET A O 1
ATOM 1887 N N . ASP A 1 242 ? -39.820 21.184 86.961 1.00 59.19 242 ASP A N 1
ATOM 1888 C CA . ASP A 1 242 ? -40.248 20.491 88.174 1.00 59.19 242 ASP A CA 1
ATOM 1889 C C . ASP A 1 242 ? -39.385 19.241 88.455 1.00 59.19 242 ASP A C 1
ATOM 1891 O O . ASP A 1 242 ? -39.290 18.300 87.677 1.00 59.19 242 ASP A O 1
ATOM 1895 N N . ASP A 1 243 ? -38.748 19.278 89.625 1.00 54.59 243 ASP A N 1
ATOM 1896 C CA . ASP A 1 243 ? -38.158 18.183 90.402 1.00 54.59 243 ASP A CA 1
ATOM 1897 C C . ASP A 1 243 ? -36.959 17.338 89.868 1.00 54.59 243 ASP A C 1
ATOM 1899 O O . ASP A 1 243 ? -37.068 16.354 89.146 1.00 54.59 243 ASP A O 1
ATOM 1903 N N . ARG A 1 244 ? -35.806 17.640 90.495 1.00 53.97 244 ARG A N 1
ATOM 1904 C CA . ARG A 1 244 ? -34.753 16.733 91.020 1.00 53.97 244 ARG A CA 1
ATOM 1905 C C . ARG A 1 244 ? -33.834 15.992 90.039 1.00 53.97 244 ARG A C 1
ATOM 1907 O O . ARG A 1 244 ? -34.077 14.889 89.566 1.00 53.97 244 ARG A O 1
ATOM 1914 N N . SER A 1 245 ? -32.626 16.546 89.945 1.00 49.12 245 SER A N 1
ATOM 1915 C CA . SER A 1 245 ? -31.386 15.885 89.534 1.00 49.12 245 SER A CA 1
ATOM 1916 C C . SER A 1 245 ? -31.083 14.601 90.328 1.00 49.12 245 SER A C 1
ATOM 1918 O O . SER A 1 245 ? -30.952 14.666 91.553 1.00 49.12 245 SER A O 1
ATOM 192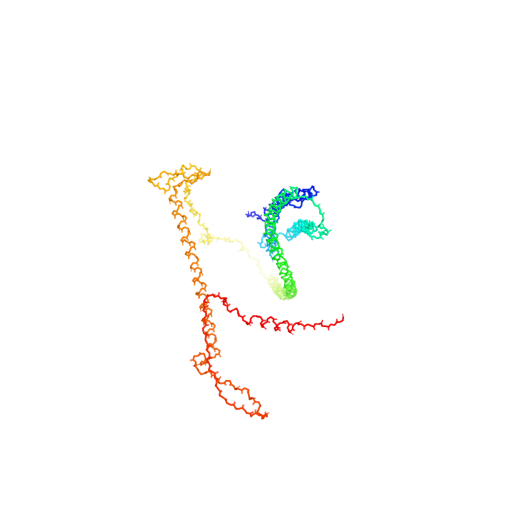0 N N . HIS A 1 246 ? -30.824 13.481 89.639 1.00 47.06 246 HIS A N 1
ATOM 1921 C CA . HIS A 1 246 ? -30.154 12.313 90.227 1.00 47.06 246 HIS A CA 1
ATOM 1922 C C . HIS A 1 246 ? -28.988 11.795 89.366 1.00 47.06 246 HIS A C 1
ATOM 1924 O O . HIS A 1 246 ? -29.069 11.827 88.138 1.00 47.06 246 HIS A O 1
ATOM 1930 N N . PRO A 1 247 ? -27.889 11.321 89.987 1.00 59.44 247 PRO A N 1
ATOM 1931 C CA . PRO A 1 247 ? -26.573 11.302 89.366 1.00 59.44 247 PRO A CA 1
ATOM 1932 C C . PRO A 1 247 ? -26.037 9.870 89.258 1.00 59.44 247 PRO A C 1
ATOM 1934 O O . PRO A 1 247 ? -25.188 9.513 90.056 1.00 59.44 247 PRO A O 1
ATOM 1937 N N . LEU A 1 248 ? -26.526 9.014 88.352 1.00 44.56 248 LEU A N 1
ATOM 1938 C CA . LEU A 1 248 ? -26.032 7.620 88.262 1.00 44.56 248 LEU A CA 1
ATOM 1939 C C . LEU A 1 248 ? -26.130 6.990 86.855 1.00 44.56 248 LEU A C 1
ATOM 1941 O O . LEU A 1 248 ? -26.552 5.848 86.715 1.00 44.56 248 LEU A O 1
ATOM 1945 N N . LEU A 1 249 ? -25.722 7.694 85.795 1.00 47.72 249 LEU A N 1
ATOM 1946 C CA . LEU A 1 249 ? -25.565 7.089 84.454 1.00 47.72 249 LEU A CA 1
ATOM 1947 C C . LEU A 1 249 ? -24.208 7.422 83.822 1.00 47.72 249 LEU A C 1
ATOM 1949 O O . LEU A 1 249 ? -24.095 7.701 82.631 1.00 47.72 249 LEU A O 1
ATOM 1953 N N . GLN A 1 250 ? -23.154 7.368 84.634 1.00 46.97 250 GLN A N 1
ATOM 1954 C CA . GLN A 1 250 ? -21.794 7.261 84.127 1.00 46.97 250 GLN A CA 1
ATOM 1955 C C . GLN A 1 250 ? -21.367 5.790 84.216 1.00 46.97 250 GLN A C 1
ATOM 1957 O O . GLN A 1 250 ? -21.425 5.198 85.286 1.00 46.97 250 GLN A O 1
ATOM 1962 N N . GLN A 1 251 ? -20.876 5.270 83.087 1.00 49.97 251 GLN A N 1
ATOM 1963 C CA . GLN A 1 251 ? -20.035 4.072 82.939 1.00 49.97 251 GLN A CA 1
ATOM 1964 C C . GLN A 1 251 ? -20.732 2.709 82.791 1.00 49.97 251 GLN A C 1
ATOM 1966 O O . GLN A 1 251 ? -20.968 1.999 83.757 1.00 49.97 251 GLN A O 1
ATOM 1971 N N . THR A 1 252 ? -20.863 2.260 81.538 1.00 42.25 252 THR A N 1
ATOM 1972 C CA . THR A 1 252 ? -20.507 0.881 81.146 1.00 42.25 252 THR A CA 1
ATOM 1973 C C . THR A 1 252 ? -19.855 0.905 79.750 1.00 42.25 252 THR A C 1
ATOM 1975 O O . THR A 1 252 ? -20.452 1.438 78.815 1.00 42.25 252 THR A O 1
ATOM 1978 N N . PRO A 1 253 ? -18.615 0.409 79.572 1.00 46.91 253 PRO A N 1
ATOM 1979 C CA . PRO A 1 253 ? -18.001 0.290 78.251 1.00 46.91 253 PRO A CA 1
ATOM 1980 C C . PRO A 1 253 ? -18.529 -0.947 77.505 1.00 46.91 253 PRO A C 1
ATOM 1982 O O . PRO A 1 253 ? -18.630 -2.030 78.080 1.00 46.91 253 PRO A O 1
ATOM 1985 N N . LEU A 1 254 ? -18.832 -0.791 76.211 1.00 45.19 254 LEU A N 1
ATOM 1986 C CA . LEU A 1 254 ? -19.184 -1.892 75.310 1.00 45.19 254 LEU A CA 1
ATOM 1987 C C . LEU A 1 254 ? -17.986 -2.845 75.147 1.00 45.19 254 LEU A C 1
ATOM 1989 O O . LEU A 1 254 ? -17.005 -2.511 74.483 1.00 45.19 254 LEU A O 1
ATOM 1993 N N . SER A 1 255 ? -18.078 -4.048 75.714 1.00 43.59 255 SER A N 1
ATOM 1994 C CA . SER A 1 255 ? -17.170 -5.153 75.404 1.00 43.59 255 SER A CA 1
ATOM 1995 C C . SER A 1 255 ? -17.570 -5.788 74.070 1.00 43.59 255 SER A C 1
ATOM 1997 O O . SER A 1 255 ? -18.656 -6.355 73.941 1.00 43.59 255 SER A O 1
ATOM 1999 N N . VAL A 1 256 ? -16.685 -5.710 73.081 1.00 50.06 256 VAL A N 1
ATOM 2000 C CA . VAL A 1 256 ? -16.773 -6.472 71.832 1.00 50.06 256 VAL A CA 1
ATOM 2001 C C . VAL A 1 256 ? -16.546 -7.964 72.109 1.00 50.06 256 VAL A C 1
ATOM 2003 O O . VAL A 1 256 ? -15.572 -8.359 72.745 1.00 50.06 256 VAL A O 1
ATOM 2006 N N . ASN A 1 257 ? -17.498 -8.777 71.658 1.00 53.25 257 ASN A N 1
ATOM 2007 C CA . ASN A 1 257 ? -17.563 -10.228 71.814 1.00 53.25 257 ASN A CA 1
ATOM 2008 C C . ASN A 1 257 ? -16.468 -10.919 70.961 1.00 53.25 257 ASN A C 1
ATOM 2010 O O . ASN A 1 257 ? -16.466 -10.722 69.746 1.00 53.25 257 ASN A O 1
ATOM 2014 N N . PRO A 1 258 ? -15.558 -11.731 71.534 1.00 64.50 258 PRO A N 1
ATOM 2015 C CA . PRO A 1 258 ? -14.387 -12.274 70.832 1.00 64.50 258 PRO A CA 1
ATOM 2016 C C . PRO A 1 258 ? -14.672 -13.516 69.963 1.00 64.50 258 PRO A C 1
ATOM 2018 O O . PRO A 1 258 ? -13.743 -14.235 69.611 1.00 64.50 258 PRO A O 1
ATOM 2021 N N . PHE A 1 259 ? -15.933 -13.789 69.611 1.00 55.50 259 PHE A N 1
ATOM 2022 C CA . PHE A 1 259 ? -16.338 -15.002 68.879 1.00 55.50 259 PHE A CA 1
ATOM 2023 C C . PHE A 1 259 ? -17.075 -14.734 67.559 1.00 55.50 259 PHE A C 1
ATOM 2025 O O . PHE A 1 259 ? -17.816 -15.589 67.080 1.00 55.50 259 PHE A O 1
ATOM 2032 N N . ILE A 1 260 ? -16.894 -13.557 66.957 1.00 51.00 260 ILE A N 1
ATOM 2033 C CA . ILE A 1 260 ? -17.377 -13.295 65.596 1.00 51.00 260 ILE A CA 1
ATOM 2034 C C . ILE A 1 260 ? -16.167 -13.237 64.667 1.00 51.00 260 ILE A C 1
ATOM 2036 O O . ILE A 1 260 ? -15.500 -12.209 64.567 1.00 51.00 260 ILE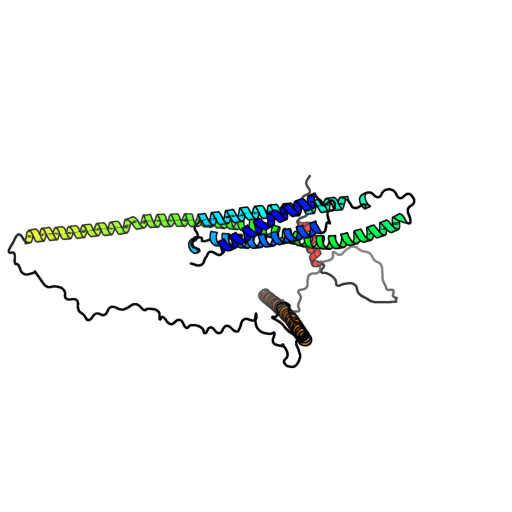 A O 1
ATOM 2040 N N . ASP A 1 261 ? -15.897 -14.348 63.984 1.00 58.59 261 ASP A N 1
ATOM 2041 C CA . ASP A 1 261 ? -14.970 -14.374 62.855 1.00 58.59 261 ASP A CA 1
ATOM 2042 C C . ASP A 1 261 ? -15.646 -13.748 61.627 1.00 58.59 261 ASP A C 1
ATOM 2044 O O . ASP A 1 261 ? -16.704 -14.195 61.177 1.00 58.59 261 ASP A O 1
ATOM 2048 N N . LEU A 1 262 ? -15.037 -12.694 61.076 1.00 60.12 262 LEU A N 1
ATOM 2049 C CA . LEU A 1 262 ? -15.470 -12.092 59.814 1.00 60.12 262 LEU A CA 1
ATOM 2050 C C . LEU A 1 262 ? -14.993 -12.946 58.620 1.00 60.12 262 LEU A C 1
ATOM 2052 O O . LEU A 1 262 ? -13.884 -13.487 58.655 1.00 60.12 262 LEU A O 1
ATOM 2056 N N . PRO A 1 263 ? -15.774 -13.041 57.527 1.00 47.94 263 PRO A N 1
ATOM 2057 C CA . PRO A 1 263 ? -15.391 -13.821 56.352 1.00 47.94 263 PRO A CA 1
ATOM 2058 C C . PRO A 1 263 ? -14.149 -13.234 55.656 1.00 47.94 263 PRO A C 1
ATOM 2060 O O . PRO A 1 263 ? -14.100 -12.046 55.337 1.00 47.94 263 PRO A O 1
ATOM 2063 N N . LYS A 1 264 ? -13.143 -14.081 55.391 1.00 59.12 264 LYS A N 1
ATOM 2064 C CA . LYS A 1 264 ? -11.943 -13.747 54.598 1.00 59.12 264 LYS A CA 1
ATOM 2065 C C . LYS A 1 264 ? -12.201 -13.905 53.095 1.00 59.12 264 LYS A C 1
ATOM 2067 O O . LYS A 1 264 ? -12.847 -14.859 52.670 1.00 59.12 264 LYS A O 1
ATOM 2072 N N . ALA A 1 265 ? -11.642 -12.992 52.300 1.00 55.16 265 ALA A N 1
ATOM 2073 C CA . ALA A 1 265 ? -11.684 -13.023 50.837 1.00 55.16 265 ALA A CA 1
ATOM 2074 C C . ALA A 1 265 ? -10.813 -14.159 50.245 1.00 55.16 265 ALA A C 1
ATOM 2076 O O . ALA A 1 265 ? -9.780 -14.496 50.833 1.00 55.16 265 ALA A O 1
ATOM 2077 N N . PRO A 1 266 ? -11.183 -14.734 49.084 1.00 44.84 266 PRO A N 1
ATOM 2078 C CA . PRO A 1 266 ? -10.424 -15.805 48.447 1.00 44.84 266 PRO A CA 1
ATOM 2079 C C . PRO A 1 266 ? -9.167 -15.254 47.758 1.00 44.84 266 PRO A C 1
ATOM 2081 O O . PRO A 1 266 ? -9.242 -14.339 46.941 1.00 44.84 266 PRO A O 1
ATOM 2084 N N . THR A 1 267 ? -8.006 -15.828 48.063 1.00 54.75 267 THR A N 1
ATOM 2085 C CA . THR A 1 267 ? -6.749 -15.578 47.342 1.00 54.75 267 THR A CA 1
ATOM 2086 C C . THR A 1 267 ? -6.539 -16.665 46.291 1.00 54.75 267 THR A C 1
ATOM 2088 O O . THR A 1 267 ? -6.697 -17.847 46.603 1.00 54.75 267 THR A O 1
ATOM 2091 N N . LEU A 1 268 ? -6.167 -16.292 45.061 1.00 52.97 268 LEU A N 1
ATOM 2092 C CA . LEU A 1 268 ? -5.792 -17.266 44.030 1.00 52.97 268 LEU A CA 1
ATOM 2093 C C . LEU A 1 268 ? -4.548 -18.070 44.469 1.00 52.97 268 LEU A C 1
ATOM 2095 O O . LEU A 1 268 ? -3.637 -17.496 45.068 1.00 52.97 268 LEU A O 1
ATOM 2099 N N . PRO A 1 269 ? -4.473 -19.379 44.166 1.00 58.16 269 PRO A N 1
ATOM 2100 C CA . PRO A 1 269 ? -3.312 -20.193 44.501 1.00 58.16 269 PRO A CA 1
ATOM 2101 C C . PRO A 1 269 ? -2.095 -19.827 43.638 1.00 58.16 269 PRO A C 1
ATOM 2103 O O . PRO A 1 269 ? -2.168 -19.792 42.411 1.00 58.16 269 PRO A O 1
ATOM 2106 N N . HIS A 1 270 ? -0.944 -19.626 44.282 1.00 55.12 270 HIS A N 1
ATOM 2107 C CA . HIS A 1 270 ? 0.360 -19.553 43.623 1.00 55.12 270 HIS A CA 1
ATOM 2108 C C . HIS A 1 270 ? 0.831 -20.963 43.249 1.00 55.12 270 HIS A C 1
ATOM 2110 O O . HIS A 1 270 ? 1.636 -21.564 43.952 1.00 55.12 270 HIS A O 1
ATOM 2116 N N . ASN A 1 271 ? 0.308 -21.513 42.156 1.00 51.91 271 ASN A N 1
ATOM 2117 C CA . ASN A 1 271 ? 0.889 -22.696 41.529 1.00 51.91 271 ASN A CA 1
ATOM 2118 C C . ASN A 1 271 ? 0.947 -22.468 40.019 1.00 51.91 271 ASN A C 1
ATOM 2120 O O . ASN A 1 271 ? 0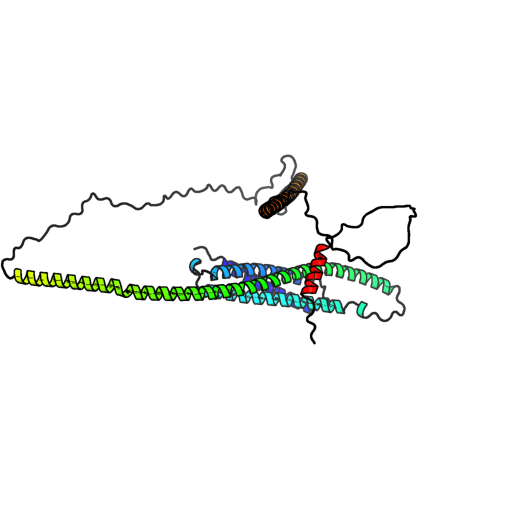.052 -22.848 39.269 1.00 51.91 271 ASN A O 1
ATOM 2124 N N . TYR A 1 272 ? 2.008 -21.789 39.584 1.00 44.25 272 TYR A N 1
ATOM 2125 C CA . TYR A 1 272 ? 2.411 -21.805 38.187 1.00 44.25 272 TYR A CA 1
ATOM 2126 C C . TYR A 1 272 ? 3.119 -23.137 37.941 1.00 44.25 272 TYR A C 1
ATOM 2128 O O . TYR A 1 272 ? 4.201 -23.374 38.474 1.00 44.25 272 TYR A O 1
ATOM 2136 N N . ALA A 1 273 ? 2.498 -24.018 37.158 1.00 41.97 273 ALA A N 1
ATOM 2137 C CA . ALA A 1 273 ? 3.189 -25.169 36.601 1.00 41.97 273 ALA A CA 1
ATOM 2138 C C . ALA A 1 273 ? 4.240 -24.646 35.614 1.00 41.97 273 ALA A C 1
ATOM 2140 O O . ALA A 1 273 ? 3.905 -24.129 34.548 1.00 41.97 273 ALA A O 1
ATOM 2141 N N . THR A 1 274 ? 5.515 -24.732 35.983 1.00 56.94 274 THR A N 1
ATOM 2142 C CA . THR A 1 274 ? 6.612 -24.514 35.046 1.00 56.94 274 THR A CA 1
ATOM 2143 C C . THR A 1 274 ? 6.589 -25.646 34.023 1.00 56.94 274 THR A C 1
ATOM 2145 O O . THR A 1 274 ? 6.774 -26.818 34.345 1.00 56.94 274 THR A O 1
ATOM 2148 N N . ILE A 1 275 ? 6.312 -25.293 32.772 1.00 50.34 275 ILE A N 1
ATOM 2149 C CA . ILE A 1 275 ? 6.444 -26.195 31.627 1.00 50.34 275 ILE A CA 1
ATOM 2150 C C . ILE A 1 275 ? 7.922 -26.627 31.543 1.00 50.34 275 ILE A C 1
ATOM 2152 O O . ILE A 1 275 ? 8.797 -25.762 31.657 1.00 50.34 275 ILE A O 1
ATOM 2156 N N . PRO A 1 276 ? 8.244 -27.923 31.381 1.00 49.00 276 PRO A N 1
ATOM 2157 C CA . PRO A 1 276 ? 9.628 -28.369 31.268 1.00 49.00 276 PRO A CA 1
ATOM 2158 C C . PRO A 1 276 ? 10.294 -27.764 30.025 1.00 49.00 276 PRO A C 1
ATOM 2160 O O . PRO A 1 276 ? 9.864 -27.986 28.896 1.00 49.00 276 PRO A O 1
ATOM 2163 N N . SER A 1 277 ? 11.370 -27.008 30.246 1.00 49.94 277 SER A N 1
ATOM 2164 C CA . SER A 1 277 ? 12.283 -26.567 29.193 1.00 49.94 277 SER A CA 1
ATOM 2165 C C . SER A 1 277 ? 13.110 -27.761 28.720 1.00 49.94 277 SER A C 1
ATOM 2167 O O . SER A 1 277 ? 14.175 -28.061 29.255 1.00 49.94 277 SER A O 1
ATOM 2169 N N . THR A 1 278 ? 12.597 -28.470 27.721 1.00 49.38 278 THR A N 1
ATOM 2170 C CA . THR A 1 278 ? 13.400 -29.341 26.860 1.00 49.38 278 THR A CA 1
ATOM 2171 C C . THR A 1 278 ? 13.251 -28.832 25.441 1.00 49.38 278 THR A C 1
ATOM 2173 O O . THR A 1 278 ? 12.492 -29.369 24.636 1.00 49.38 278 THR A O 1
ATOM 2176 N N . ILE A 1 279 ? 13.948 -27.733 25.163 1.00 44.28 279 ILE A N 1
ATOM 2177 C CA . ILE A 1 279 ? 14.195 -27.287 23.796 1.00 44.28 279 ILE A CA 1
ATOM 2178 C C . ILE A 1 279 ? 15.023 -28.399 23.118 1.00 44.28 279 ILE A C 1
ATOM 2180 O O . ILE A 1 279 ? 16.074 -28.763 23.657 1.00 44.28 279 ILE A O 1
ATOM 2184 N N . PRO A 1 280 ? 14.572 -28.992 21.995 1.00 50.97 280 PRO A N 1
ATOM 2185 C CA . PRO A 1 280 ? 15.418 -29.884 21.205 1.00 50.97 280 PRO A CA 1
ATOM 2186 C C . PRO A 1 280 ? 16.670 -29.119 20.742 1.00 50.97 280 PRO A C 1
ATOM 2188 O O . PRO A 1 280 ? 16.580 -27.916 20.494 1.00 50.97 280 PRO A O 1
ATOM 2191 N N . PRO A 1 281 ? 17.845 -29.767 20.643 1.00 53.19 281 PRO A N 1
ATOM 2192 C CA . PRO A 1 281 ? 19.091 -29.073 20.339 1.00 53.19 281 PRO A CA 1
ATOM 2193 C C . PRO A 1 281 ? 18.977 -28.277 19.034 1.00 53.19 281 PRO A C 1
ATOM 2195 O O . PRO A 1 281 ? 18.497 -28.785 18.021 1.00 53.19 281 PRO A O 1
ATOM 2198 N N . SER A 1 282 ? 19.433 -27.025 19.077 1.00 41.25 282 SER A N 1
ATOM 2199 C CA . SER A 1 282 ? 19.451 -26.108 17.942 1.00 41.25 282 SER A CA 1
ATOM 2200 C C . SER A 1 282 ? 20.130 -26.739 16.722 1.00 41.25 282 SER A C 1
ATOM 2202 O O . SER 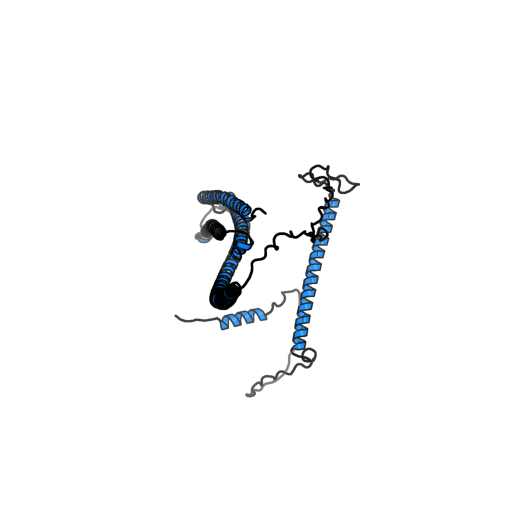A 1 282 ? 21.294 -27.136 16.766 1.00 41.25 282 SER A O 1
ATOM 2204 N N . ILE A 1 283 ? 19.398 -26.750 15.610 1.00 50.72 283 ILE A N 1
ATOM 2205 C CA . ILE A 1 283 ? 19.752 -2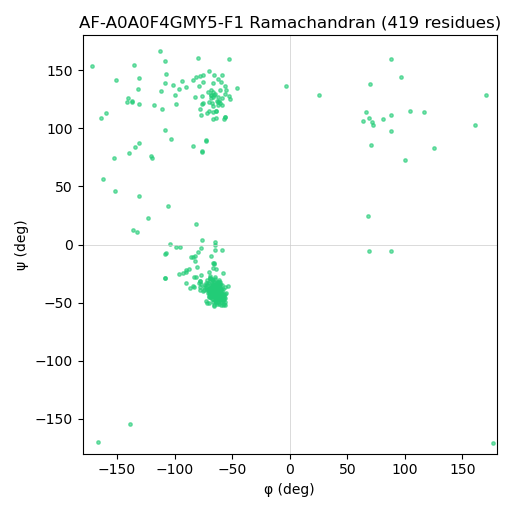7.278 14.277 1.00 50.72 283 ILE A CA 1
ATOM 2206 C C . ILE A 1 283 ? 20.998 -26.625 13.646 1.00 50.72 283 ILE A C 1
ATOM 2208 O O . ILE A 1 283 ? 21.433 -27.030 12.575 1.00 50.72 283 ILE A O 1
ATOM 2212 N N . LEU A 1 284 ? 21.573 -25.610 14.294 1.00 44.94 284 LEU A N 1
ATOM 2213 C CA . LEU A 1 284 ? 22.704 -24.839 13.779 1.00 44.94 284 LEU A CA 1
ATOM 2214 C C . LEU A 1 284 ? 24.068 -25.510 14.018 1.00 44.94 284 LEU A C 1
ATOM 2216 O O . LEU A 1 284 ? 25.042 -25.108 13.394 1.00 44.94 284 LEU A O 1
ATOM 2220 N N . ASN A 1 285 ? 24.156 -26.535 14.879 1.00 50.34 285 ASN A N 1
ATOM 2221 C CA . ASN A 1 285 ? 25.444 -27.136 15.263 1.00 50.34 285 ASN A CA 1
ATOM 2222 C C . ASN A 1 285 ? 25.497 -28.675 15.224 1.00 50.34 285 ASN A C 1
ATOM 2224 O O . ASN A 1 285 ? 26.465 -29.261 15.711 1.00 50.34 285 ASN A O 1
ATOM 2228 N N . ALA A 1 286 ? 24.496 -29.343 14.649 1.00 45.75 286 ALA A N 1
ATOM 2229 C CA . ALA A 1 286 ? 24.531 -30.790 14.448 1.00 45.75 286 ALA A CA 1
ATOM 2230 C C . ALA A 1 286 ? 25.159 -31.132 13.087 1.00 45.75 286 ALA A C 1
ATOM 2232 O O . ALA A 1 286 ? 24.822 -30.518 12.077 1.00 45.75 286 ALA A O 1
ATOM 2233 N N . ALA A 1 287 ? 26.049 -32.131 13.049 1.00 50.38 287 ALA A N 1
ATOM 2234 C CA . ALA A 1 287 ? 26.482 -32.728 11.787 1.00 50.38 287 ALA A CA 1
ATOM 2235 C C . ALA A 1 287 ? 25.240 -33.230 11.027 1.00 50.38 287 ALA A C 1
ATOM 2237 O O . ALA A 1 287 ? 24.357 -33.817 11.664 1.00 50.38 287 ALA A O 1
ATOM 2238 N N . PRO A 1 288 ? 25.133 -32.997 9.708 1.00 50.62 288 PRO A N 1
ATOM 2239 C CA . PRO A 1 288 ? 23.907 -33.290 8.990 1.00 50.62 288 PRO A CA 1
ATOM 2240 C C . PRO A 1 288 ? 23.644 -34.796 9.029 1.00 50.62 288 PRO A C 1
ATOM 2242 O O . PRO A 1 288 ? 24.428 -35.601 8.524 1.00 50.62 288 PRO A O 1
ATOM 2245 N N . ALA A 1 289 ? 22.550 -35.178 9.688 1.00 51.62 289 ALA A N 1
ATOM 2246 C CA . ALA A 1 289 ? 22.145 -36.568 9.775 1.00 51.62 289 ALA A CA 1
ATOM 2247 C C . ALA A 1 289 ? 21.770 -37.055 8.366 1.00 51.62 289 ALA A C 1
ATOM 2249 O O . ALA A 1 289 ? 20.980 -36.389 7.687 1.00 51.62 289 ALA A O 1
ATOM 2250 N N . PRO A 1 290 ? 22.319 -38.189 7.898 1.00 54.19 290 PRO A N 1
ATOM 2251 C CA . PRO A 1 290 ? 21.945 -38.733 6.607 1.00 54.19 290 PRO A CA 1
ATOM 2252 C C . PRO A 1 290 ? 20.455 -39.077 6.643 1.00 54.19 290 PRO A C 1
ATOM 2254 O O . PRO A 1 290 ? 19.984 -39.806 7.512 1.00 54.19 290 PRO A O 1
ATOM 2257 N N . SER A 1 291 ? 19.707 -38.559 5.674 1.00 56.78 291 SER A N 1
ATOM 2258 C CA . SER A 1 291 ? 18.274 -38.843 5.510 1.00 56.78 291 SER A CA 1
ATOM 2259 C C . SER A 1 291 ? 17.977 -40.310 5.161 1.00 56.78 291 SER A C 1
ATOM 2261 O O . SER A 1 291 ? 16.814 -40.701 5.098 1.00 56.78 291 SER A O 1
ATOM 2263 N N . ASN A 1 292 ? 19.009 -41.132 4.947 1.00 55.91 292 ASN A N 1
ATOM 2264 C CA . ASN A 1 292 ? 18.904 -42.563 4.706 1.00 55.91 292 ASN A CA 1
ATOM 2265 C C . ASN A 1 292 ? 20.047 -43.298 5.444 1.00 55.91 292 ASN A C 1
ATOM 2267 O O . ASN A 1 292 ? 21.205 -42.937 5.237 1.00 55.91 292 ASN A O 1
ATOM 2271 N N . PRO A 1 293 ? 19.770 -44.303 6.296 1.00 61.22 293 PRO A N 1
ATOM 2272 C CA . PRO A 1 293 ? 20.803 -44.996 7.072 1.00 61.22 293 PRO A CA 1
ATOM 2273 C C . PRO A 1 293 ? 21.786 -45.833 6.235 1.00 61.22 293 PRO A C 1
ATOM 2275 O O . PRO A 1 293 ? 22.848 -46.178 6.746 1.00 61.22 293 PRO A O 1
ATOM 2278 N N . GLU A 1 294 ? 21.474 -46.148 4.972 1.00 58.50 294 GLU A N 1
ATOM 2279 C CA . GLU A 1 294 ? 22.306 -47.038 4.141 1.00 58.50 294 GLU A CA 1
ATOM 2280 C C . GLU A 1 294 ? 23.105 -46.339 3.029 1.00 58.50 294 GLU A C 1
ATOM 2282 O O . GLU A 1 294 ? 23.941 -46.976 2.390 1.00 58.50 294 GLU A O 1
ATOM 2287 N N . LEU A 1 295 ? 22.892 -45.040 2.782 1.00 60.34 295 LEU A N 1
ATOM 2288 C CA . LEU A 1 295 ? 23.526 -44.328 1.665 1.00 60.34 295 LEU A CA 1
ATOM 2289 C C . LEU A 1 295 ? 24.154 -43.000 2.120 1.00 60.34 295 LEU A C 1
ATOM 2291 O O . LEU A 1 295 ? 23.503 -42.232 2.831 1.00 60.34 295 LEU A O 1
ATOM 2295 N N . PRO A 1 296 ? 25.398 -42.689 1.702 1.00 60.94 296 PRO A N 1
ATOM 2296 C CA . PRO A 1 296 ? 26.054 -41.442 2.075 1.00 60.94 296 PRO A CA 1
ATOM 2297 C C . PRO A 1 296 ? 25.336 -40.237 1.452 1.00 60.94 296 PRO A C 1
ATOM 2299 O O . PRO A 1 296 ? 24.917 -40.265 0.293 1.00 60.94 296 PRO A O 1
ATOM 2302 N N . ALA A 1 297 ? 25.195 -39.162 2.229 1.00 61.19 297 ALA A N 1
ATOM 2303 C CA . ALA A 1 297 ? 24.601 -37.920 1.754 1.00 61.19 297 ALA A CA 1
ATOM 2304 C C . ALA A 1 297 ? 25.522 -37.245 0.723 1.00 61.19 297 ALA A C 1
ATOM 2306 O O . ALA A 1 297 ? 26.711 -37.067 0.977 1.00 61.19 297 ALA A O 1
ATOM 2307 N N . TYR A 1 298 ? 24.970 -36.893 -0.440 1.00 65.12 298 TYR A N 1
ATOM 2308 C CA . TYR A 1 298 ? 25.740 -36.372 -1.579 1.00 65.12 298 TYR A CA 1
ATOM 2309 C C . TYR A 1 298 ? 25.511 -34.875 -1.809 1.00 65.12 298 TYR A C 1
ATOM 2311 O O . TYR A 1 298 ? 26.400 -34.174 -2.278 1.00 65.12 298 TYR A O 1
ATOM 2319 N N . VAL A 1 299 ? 24.328 -34.370 -1.453 1.00 63.69 299 VAL A N 1
ATOM 2320 C CA . VAL A 1 299 ? 23.955 -32.963 -1.625 1.00 63.69 299 VAL A CA 1
ATOM 2321 C C . VAL A 1 299 ? 23.852 -32.319 -0.251 1.00 63.69 299 VAL A C 1
ATOM 2323 O O . VAL A 1 299 ? 22.998 -32.721 0.537 1.00 63.69 299 VAL A O 1
ATOM 2326 N N . THR A 1 300 ? 24.707 -31.336 0.036 1.00 65.50 300 THR A N 1
ATOM 2327 C CA . THR A 1 300 ? 24.681 -30.546 1.276 1.00 65.50 300 THR A CA 1
ATOM 2328 C C . THR A 1 300 ? 24.276 -29.105 0.985 1.00 65.50 300 THR A C 1
ATOM 2330 O O . THR A 1 300 ? 24.841 -28.483 0.087 1.00 65.50 300 THR A O 1
ATOM 2333 N N . SER A 1 301 ? 23.332 -28.555 1.748 1.00 62.00 301 SER A N 1
ATOM 2334 C CA . SER A 1 301 ? 22.997 -27.125 1.686 1.00 62.00 301 SER A CA 1
ATOM 2335 C C . SER A 1 301 ? 24.178 -26.270 2.164 1.00 62.00 301 SER A C 1
ATOM 2337 O O . SER A 1 301 ? 24.866 -26.650 3.112 1.00 62.00 301 SER A O 1
ATOM 2339 N N . ALA A 1 302 ? 24.371 -25.085 1.571 1.00 56.72 302 ALA A N 1
ATOM 2340 C CA . ALA A 1 302 ? 25.374 -24.102 2.002 1.00 56.72 302 ALA A CA 1
ATOM 2341 C C . ALA A 1 302 ? 25.188 -23.662 3.469 1.00 56.72 302 ALA A C 1
ATOM 2343 O O . ALA A 1 302 ? 26.148 -23.284 4.135 1.00 56.72 302 ALA A O 1
ATOM 2344 N N . SER A 1 303 ? 23.962 -23.775 3.990 1.00 61.00 303 SER A N 1
ATOM 2345 C CA . SER A 1 303 ? 23.617 -23.523 5.393 1.00 61.00 303 SER A CA 1
ATOM 2346 C C . SER A 1 303 ? 24.004 -24.658 6.352 1.00 61.00 303 SER A C 1
ATOM 2348 O O . SER A 1 303 ? 23.741 -24.552 7.546 1.00 61.00 303 SER A O 1
ATOM 2350 N N . GLY A 1 304 ? 24.553 -25.776 5.859 1.00 58.59 304 GLY A N 1
ATOM 2351 C CA . GLY A 1 304 ? 24.968 -26.932 6.667 1.00 58.59 304 GLY A CA 1
ATOM 2352 C C . GLY A 1 304 ? 23.829 -27.741 7.308 1.00 58.59 304 GLY A C 1
ATOM 2353 O O . GLY A 1 304 ? 24.078 -28.801 7.873 1.00 58.59 304 GLY A O 1
ATOM 2354 N N . SER A 1 305 ? 22.578 -27.286 7.191 1.00 59.88 305 SER A N 1
ATOM 2355 C CA . SER A 1 305 ? 21.402 -27.852 7.871 1.00 59.88 305 SER A CA 1
ATOM 2356 C C . SER A 1 305 ? 20.738 -29.028 7.147 1.00 59.88 305 SER A C 1
ATOM 2358 O O . SER A 1 305 ? 19.870 -29.688 7.713 1.00 59.88 305 SER A O 1
ATOM 2360 N N . PHE A 1 306 ? 21.121 -29.304 5.899 1.00 62.47 306 PHE A N 1
ATOM 2361 C CA . PHE A 1 306 ? 20.499 -30.336 5.073 1.00 62.47 306 PHE A CA 1
ATOM 2362 C C . PHE A 1 306 ? 21.568 -31.126 4.330 1.00 62.47 306 PHE A C 1
ATOM 2364 O O . PHE A 1 306 ? 22.352 -30.535 3.588 1.00 62.47 306 PHE A O 1
ATOM 2371 N N . ALA A 1 307 ? 21.582 -32.449 4.511 1.00 61.56 307 ALA A N 1
ATOM 2372 C CA . ALA A 1 307 ? 22.326 -33.362 3.655 1.00 61.56 307 ALA A CA 1
ATOM 2373 C C . ALA A 1 307 ? 21.423 -34.514 3.207 1.00 61.56 307 ALA A C 1
ATOM 2375 O O . ALA A 1 307 ? 20.876 -35.259 4.027 1.00 61.56 307 ALA A O 1
ATOM 2376 N N . ALA A 1 308 ? 21.252 -34.666 1.897 1.00 65.31 308 ALA A N 1
ATOM 2377 C CA . ALA A 1 308 ? 20.390 -35.696 1.339 1.00 65.31 308 ALA A CA 1
ATOM 2378 C C . ALA A 1 308 ? 21.026 -36.436 0.165 1.00 65.31 308 ALA A C 1
ATOM 2380 O O . ALA A 1 308 ? 21.910 -35.940 -0.537 1.00 65.31 308 ALA A O 1
ATOM 2381 N N . HIS A 1 309 ? 20.565 -37.670 -0.024 1.00 74.75 309 HIS A N 1
ATOM 2382 C CA . HIS A 1 309 ? 20.842 -38.455 -1.217 1.00 74.75 309 HIS A CA 1
ATOM 2383 C C . HIS A 1 309 ? 19.873 -38.029 -2.342 1.00 74.75 309 HIS A C 1
ATOM 2385 O O . HIS A 1 309 ? 18.701 -37.764 -2.053 1.00 74.75 309 HIS A O 1
ATOM 2391 N N . PRO A 1 310 ? 20.295 -37.995 -3.622 1.00 79.25 310 PRO A N 1
ATOM 2392 C CA . PRO A 1 310 ? 19.437 -37.605 -4.747 1.00 79.25 310 PRO A CA 1
ATOM 2393 C C . PRO A 1 310 ? 18.126 -38.399 -4.833 1.00 79.25 310 PRO A C 1
ATOM 2395 O O . PRO A 1 310 ? 17.088 -37.829 -5.151 1.00 79.25 310 PRO A O 1
ATOM 2398 N N . GLN A 1 311 ? 18.124 -39.690 -4.484 1.00 78.06 311 GLN A N 1
ATOM 2399 C CA . GLN A 1 311 ? 16.885 -40.486 -4.472 1.00 78.06 311 GLN A CA 1
ATOM 2400 C C . GLN A 1 311 ? 15.867 -40.001 -3.432 1.00 78.06 311 GLN A C 1
ATOM 2402 O O . GLN A 1 311 ? 14.670 -40.036 -3.701 1.00 78.06 311 GLN A O 1
ATOM 2407 N N . THR A 1 312 ? 16.321 -39.515 -2.274 1.00 78.75 312 THR A N 1
ATOM 2408 C CA . THR A 1 312 ? 15.432 -38.951 -1.248 1.00 78.75 312 THR A CA 1
ATOM 2409 C C . THR A 1 312 ? 14.805 -37.652 -1.743 1.00 78.75 312 THR A C 1
ATOM 2411 O O . THR A 1 312 ? 13.609 -37.448 -1.571 1.00 78.75 312 THR A O 1
ATOM 2414 N N . ILE A 1 313 ? 15.587 -36.813 -2.429 1.00 77.94 313 ILE A N 1
ATOM 2415 C CA . ILE A 1 313 ? 15.104 -35.567 -3.040 1.00 77.94 313 ILE A CA 1
ATOM 2416 C C . ILE A 1 313 ? 14.071 -35.874 -4.132 1.00 77.94 313 ILE A C 1
ATOM 2418 O O . ILE A 1 313 ? 13.016 -35.251 -4.183 1.00 77.94 313 ILE A O 1
ATOM 2422 N N . ILE A 1 314 ? 14.326 -36.870 -4.985 1.00 83.62 314 ILE A N 1
ATOM 2423 C CA . ILE A 1 314 ? 13.372 -37.300 -6.019 1.00 83.62 314 ILE A CA 1
ATOM 2424 C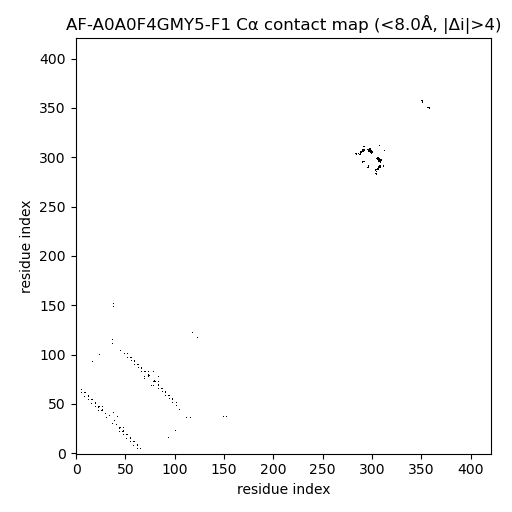 C . ILE A 1 314 ? 12.082 -37.836 -5.384 1.00 83.62 314 ILE A C 1
ATOM 2426 O O . ILE A 1 314 ? 10.993 -37.487 -5.832 1.00 83.62 314 ILE A O 1
ATOM 2430 N N . ALA A 1 315 ? 12.183 -38.646 -4.327 1.00 82.69 315 ALA A N 1
ATOM 2431 C CA . ALA A 1 315 ? 11.018 -39.164 -3.615 1.00 82.69 315 ALA A CA 1
ATOM 2432 C C . ALA A 1 315 ? 10.195 -38.043 -2.960 1.00 82.69 315 ALA A C 1
ATOM 2434 O O . ALA A 1 315 ? 8.971 -38.054 -3.060 1.00 82.69 315 ALA A O 1
ATOM 2435 N N . GLN A 1 316 ? 10.853 -37.052 -2.351 1.00 84.00 316 GLN A N 1
ATOM 2436 C CA . GLN A 1 316 ? 10.192 -35.877 -1.780 1.00 84.00 316 GLN A CA 1
ATOM 2437 C C . GLN A 1 316 ? 9.505 -35.032 -2.855 1.00 84.00 316 GLN A C 1
ATOM 2439 O O . GLN A 1 316 ? 8.339 -34.696 -2.694 1.00 84.00 316 GLN A O 1
ATOM 2444 N N . ASN A 1 317 ? 10.175 -34.754 -3.976 1.00 87.75 317 ASN A N 1
ATOM 2445 C CA . ASN A 1 317 ? 9.562 -34.036 -5.096 1.00 87.75 317 ASN A CA 1
ATOM 2446 C C . ASN A 1 317 ? 8.353 -34.791 -5.660 1.00 87.75 317 ASN A C 1
ATOM 2448 O O . ASN A 1 317 ? 7.321 -34.187 -5.928 1.00 87.75 317 ASN A O 1
ATOM 2452 N N . LYS A 1 318 ? 8.441 -36.120 -5.783 1.00 92.31 318 LYS A N 1
ATOM 2453 C CA . LYS A 1 318 ? 7.312 -36.944 -6.225 1.00 92.31 318 LYS A CA 1
ATOM 2454 C C . LYS A 1 318 ? 6.141 -36.894 -5.238 1.00 92.31 318 LYS A C 1
ATOM 2456 O O . LYS A 1 318 ? 5.004 -36.764 -5.672 1.00 92.31 318 LYS A O 1
ATOM 2461 N N . ALA A 1 319 ? 6.415 -36.948 -3.934 1.00 89.31 319 ALA A N 1
ATOM 2462 C CA . ALA A 1 319 ? 5.390 -36.820 -2.900 1.00 89.31 319 ALA A CA 1
ATOM 2463 C C . ALA A 1 319 ? 4.746 -35.420 -2.886 1.00 89.31 319 ALA A C 1
ATOM 2465 O O . ALA A 1 319 ? 3.536 -35.304 -2.713 1.00 89.31 319 ALA A O 1
ATOM 2466 N N . LEU A 1 320 ? 5.530 -34.361 -3.115 1.00 91.12 320 LEU A N 1
ATOM 2467 C CA . LEU A 1 320 ? 5.016 -32.995 -3.250 1.00 91.12 320 LEU A CA 1
ATOM 2468 C C . LEU A 1 320 ? 4.118 -32.846 -4.480 1.00 91.12 320 LEU A C 1
ATOM 2470 O O . LEU A 1 320 ? 3.054 -32.241 -4.378 1.00 91.12 320 LEU A O 1
ATOM 2474 N N . LEU A 1 321 ? 4.509 -33.428 -5.617 1.00 92.44 321 LEU A N 1
ATOM 2475 C CA . LEU A 1 321 ? 3.679 -33.449 -6.822 1.00 92.44 321 LEU A CA 1
ATOM 2476 C C . LEU A 1 321 ? 2.355 -34.184 -6.583 1.00 92.44 321 LEU A C 1
ATOM 2478 O O . LEU A 1 321 ? 1.304 -33.666 -6.945 1.00 92.44 321 LEU A O 1
ATOM 2482 N N . GLU A 1 322 ? 2.389 -35.341 -5.920 1.00 93.56 322 GLU A N 1
ATOM 2483 C CA . GLU A 1 322 ? 1.180 -36.096 -5.565 1.00 93.56 322 GLU A CA 1
ATOM 2484 C C . GLU A 1 322 ? 0.268 -35.299 -4.617 1.00 93.56 322 GLU A C 1
ATOM 2486 O O . GLU A 1 322 ? -0.951 -35.276 -4.785 1.00 93.56 322 GLU A O 1
ATOM 2491 N N . GLN A 1 323 ? 0.845 -34.588 -3.643 1.00 93.94 323 GLN A N 1
ATOM 2492 C CA . GLN A 1 323 ? 0.077 -33.732 -2.743 1.00 93.94 323 GLN A CA 1
ATOM 2493 C C . GLN A 1 323 ? -0.541 -32.531 -3.473 1.00 93.94 323 GLN A C 1
ATOM 2495 O O . GLN A 1 323 ? -1.692 -32.188 -3.198 1.00 93.94 323 GLN A O 1
ATOM 2500 N N . LEU A 1 324 ? 0.191 -31.911 -4.400 1.00 94.38 324 LEU A N 1
ATOM 2501 C CA . LEU A 1 324 ? -0.304 -30.801 -5.214 1.00 94.38 324 LEU A CA 1
ATOM 2502 C C . LEU A 1 324 ? -1.461 -31.252 -6.117 1.00 94.38 324 LEU A C 1
ATOM 2504 O O . LEU A 1 324 ? -2.489 -30.579 -6.198 1.00 94.38 324 LEU A O 1
ATOM 2508 N N . GLU A 1 325 ? -1.326 -32.417 -6.753 1.00 94.94 325 GLU A N 1
ATOM 2509 C CA . GLU A 1 325 ? -2.381 -33.010 -7.576 1.00 94.94 325 GLU A CA 1
ATOM 2510 C C . GLU A 1 325 ? -3.618 -33.344 -6.738 1.00 94.94 325 GLU A C 1
ATOM 2512 O O . GLU A 1 325 ? -4.737 -32.995 -7.114 1.00 94.94 325 GLU A O 1
ATOM 2517 N N . LYS A 1 326 ? -3.423 -33.921 -5.548 1.00 95.62 326 LYS A N 1
ATOM 2518 C CA . LYS A 1 326 ? -4.516 -34.189 -4.612 1.00 95.62 326 LYS A CA 1
ATOM 2519 C C . LYS A 1 326 ? -5.240 -32.910 -4.190 1.00 95.62 326 LYS A C 1
ATOM 2521 O O . LYS A 1 326 ? -6.465 -32.887 -4.213 1.00 95.62 326 LYS A O 1
ATOM 2526 N N . GLN A 1 327 ? -4.512 -31.847 -3.842 1.00 94.00 327 GLN A N 1
ATOM 2527 C CA . GLN A 1 327 ? -5.117 -30.560 -3.480 1.00 94.00 327 GLN A CA 1
ATOM 2528 C C . GLN A 1 327 ? -5.922 -29.961 -4.637 1.00 94.00 327 GLN A C 1
ATOM 2530 O O . GLN A 1 327 ? -7.015 -29.442 -4.415 1.00 94.00 327 GLN A O 1
ATOM 2535 N N . LYS A 1 328 ? -5.424 -30.079 -5.873 1.00 94.19 328 LYS A N 1
ATOM 2536 C CA . LYS A 1 328 ? -6.149 -29.638 -7.068 1.00 94.19 328 LYS A CA 1
ATOM 2537 C C . LYS A 1 328 ? -7.459 -30.409 -7.252 1.00 94.19 328 LYS A C 1
ATOM 2539 O O . LYS A 1 328 ? -8.492 -29.789 -7.486 1.00 94.19 328 LYS A O 1
ATOM 2544 N N . VAL A 1 329 ? -7.423 -31.737 -7.128 1.00 96.75 329 VAL A N 1
ATOM 2545 C CA . VAL A 1 329 ? -8.615 -32.592 -7.260 1.00 96.75 329 VAL A CA 1
ATOM 2546 C C . VAL A 1 329 ? -9.614 -32.337 -6.129 1.00 96.75 329 VAL A C 1
ATOM 2548 O O . VAL A 1 329 ? -10.811 -32.245 -6.386 1.00 96.75 329 VAL A O 1
ATOM 2551 N N . ASP A 1 330 ? -9.146 -32.180 -4.888 1.00 94.62 330 ASP A N 1
ATOM 2552 C CA . ASP A 1 330 ? -10.015 -31.868 -3.749 1.00 94.62 330 ASP A CA 1
ATOM 2553 C C . ASP A 1 330 ? -10.693 -30.499 -3.917 1.00 94.62 330 ASP A C 1
ATOM 2555 O O . ASP A 1 330 ? -11.900 -30.396 -3.700 1.00 94.62 330 ASP A O 1
ATOM 2559 N N . GLY A 1 331 ? -9.962 -29.484 -4.391 1.00 94.31 331 GLY A N 1
ATOM 2560 C CA . GLY A 1 331 ? -10.536 -28.175 -4.713 1.00 94.31 331 GLY A CA 1
ATOM 2561 C C . GLY A 1 331 ? -11.567 -28.240 -5.845 1.00 94.31 331 GLY A C 1
ATOM 2562 O O . GLY A 1 331 ? -12.649 -27.672 -5.725 1.00 94.31 331 GLY A O 1
ATOM 2563 N N . GLN A 1 332 ? -11.282 -28.985 -6.921 1.00 95.38 332 GLN A N 1
ATOM 2564 C CA . GLN A 1 332 ? -12.244 -29.204 -8.012 1.00 95.38 332 GLN A CA 1
ATOM 2565 C C . GLN A 1 332 ? -13.522 -29.886 -7.512 1.00 95.38 332 GLN A C 1
ATOM 2567 O O . GLN A 1 332 ? -14.625 -29.443 -7.828 1.00 95.38 332 GLN A O 1
ATOM 2572 N N . ARG A 1 333 ? -13.383 -30.912 -6.668 1.00 96.94 333 ARG A N 1
ATOM 2573 C CA . ARG A 1 333 ? -14.521 -31.611 -6.067 1.00 96.94 333 ARG A CA 1
ATOM 2574 C C . ARG A 1 333 ? -15.348 -30.694 -5.167 1.00 96.94 333 ARG A C 1
ATOM 2576 O O . ARG A 1 333 ? -16.573 -30.767 -5.193 1.00 96.94 333 ARG A O 1
ATOM 2583 N N . GLU A 1 334 ? -14.709 -29.823 -4.389 1.00 96.19 334 GLU A N 1
ATOM 2584 C CA . GLU A 1 334 ? -15.415 -28.858 -3.539 1.00 96.19 334 GLU A CA 1
ATOM 2585 C C . GLU A 1 334 ? -16.230 -27.853 -4.369 1.00 96.19 334 GLU A C 1
ATOM 2587 O O . GLU A 1 334 ? -17.385 -27.572 -4.036 1.00 96.19 334 GLU A O 1
ATOM 2592 N N . VAL A 1 335 ? -15.683 -27.381 -5.494 1.00 93.88 335 VAL A N 1
ATOM 2593 C CA . VAL A 1 335 ? -16.398 -26.504 -6.436 1.00 93.88 335 VAL A CA 1
ATOM 2594 C C . VAL A 1 335 ? -17.597 -27.222 -7.058 1.00 93.88 335 VAL A C 1
ATOM 2596 O O . VAL A 1 335 ? -18.702 -26.681 -7.054 1.00 93.88 335 VAL A O 1
ATOM 2599 N N . GLU A 1 336 ? -17.426 -28.460 -7.524 1.00 97.06 336 GLU A N 1
ATOM 2600 C CA . GLU A 1 336 ? -18.524 -29.261 -8.082 1.00 97.06 336 GLU A CA 1
ATOM 2601 C C . GLU A 1 336 ? -19.640 -29.509 -7.053 1.00 97.06 336 GLU A C 1
ATOM 2603 O O . GLU A 1 336 ? -20.835 -29.401 -7.357 1.00 97.06 336 GLU A O 1
ATOM 2608 N N . GLU A 1 337 ? -19.270 -29.816 -5.807 1.00 97.56 337 GLU A N 1
ATOM 2609 C CA . GLU A 1 337 ? -20.222 -29.989 -4.712 1.00 97.56 337 GLU A CA 1
ATOM 2610 C C . GLU A 1 337 ? -20.967 -28.680 -4.399 1.00 97.56 337 GLU A C 1
ATOM 2612 O O . GLU A 1 337 ? -22.184 -28.701 -4.169 1.00 97.56 337 GLU A O 1
ATOM 2617 N N . TRP A 1 338 ? -20.272 -27.541 -4.427 1.00 93.38 338 TRP A N 1
ATOM 2618 C CA . TRP A 1 338 ? -20.864 -26.219 -4.236 1.00 93.38 338 TRP A CA 1
ATOM 2619 C C . TRP A 1 338 ? -21.840 -25.852 -5.359 1.00 93.38 338 TRP A C 1
ATOM 2621 O O . TRP A 1 338 ? -22.978 -25.460 -5.074 1.00 93.38 338 TRP A O 1
ATOM 2631 N N . GLU A 1 339 ? -21.467 -26.067 -6.621 1.00 96.06 339 GLU A N 1
ATOM 2632 C CA . GLU A 1 339 ? -22.351 -25.856 -7.769 1.00 96.06 339 GLU A CA 1
ATOM 2633 C C . GLU A 1 339 ? -23.606 -26.723 -7.692 1.00 96.06 339 GLU A C 1
ATOM 2635 O O . GLU A 1 339 ? -24.719 -26.246 -7.934 1.00 96.06 339 GLU A O 1
ATOM 2640 N N . ARG A 1 340 ? -23.454 -28.003 -7.329 1.00 96.62 340 ARG A N 1
ATOM 2641 C CA . ARG A 1 340 ? -24.592 -28.911 -7.154 1.00 96.62 340 ARG A CA 1
ATOM 2642 C C . ARG A 1 340 ? -25.532 -28.394 -6.070 1.00 96.62 340 ARG A C 1
ATOM 2644 O O . ARG A 1 340 ? -26.741 -28.362 -6.284 1.00 96.62 340 ARG A O 1
ATOM 2651 N N . ARG A 1 341 ? -24.995 -27.918 -4.941 1.00 94.94 341 ARG A N 1
ATOM 2652 C CA . ARG A 1 341 ? -25.797 -27.310 -3.866 1.00 94.94 341 ARG A CA 1
ATOM 2653 C C . ARG A 1 341 ? -26.517 -26.038 -4.310 1.00 94.94 341 ARG A C 1
ATOM 2655 O O . ARG A 1 341 ? -27.625 -25.779 -3.840 1.00 94.94 341 ARG A O 1
ATOM 2662 N N . ILE A 1 342 ? -25.914 -25.223 -5.176 1.00 93.31 342 ILE A N 1
ATOM 2663 C CA . ILE A 1 342 ? -26.587 -24.056 -5.767 1.00 93.31 342 ILE A CA 1
ATOM 2664 C C . ILE A 1 342 ? -27.735 -24.519 -6.662 1.00 93.31 342 ILE A C 1
ATOM 2666 O O . ILE A 1 342 ? -28.872 -24.116 -6.425 1.00 93.31 342 ILE A O 1
ATOM 2670 N N . LYS A 1 343 ? -27.466 -25.427 -7.608 1.00 94.25 343 LYS A N 1
ATOM 2671 C CA . LYS A 1 343 ? -28.475 -25.984 -8.523 1.00 94.25 343 LYS A CA 1
ATOM 2672 C C . LYS A 1 343 ? -29.645 -26.608 -7.759 1.00 94.25 343 LYS A C 1
ATOM 2674 O O . LYS A 1 343 ? -30.797 -26.378 -8.113 1.00 94.25 343 LYS A O 1
ATOM 2679 N N . GLU A 1 344 ? -29.379 -27.337 -6.676 1.00 94.00 344 GLU A N 1
ATOM 2680 C CA . GLU A 1 344 ? -30.413 -27.912 -5.810 1.00 94.00 344 GLU A CA 1
ATOM 2681 C C . GLU A 1 344 ? -31.252 -26.849 -5.096 1.00 94.00 344 GLU A C 1
ATOM 2683 O O . GLU A 1 344 ? -32.478 -26.969 -5.066 1.00 94.00 344 GLU A O 1
ATOM 2688 N N . ARG A 1 345 ? -30.627 -25.797 -4.544 1.00 90.19 345 ARG A N 1
ATOM 2689 C CA . ARG A 1 345 ? -31.354 -24.686 -3.908 1.00 90.19 345 ARG A CA 1
ATOM 2690 C C . ARG A 1 345 ? -32.208 -23.931 -4.914 1.00 90.19 345 ARG A C 1
ATOM 2692 O O . ARG A 1 345 ? -33.382 -23.705 -4.642 1.00 90.19 345 ARG A O 1
ATOM 2699 N N . GLU A 1 346 ? -31.666 -23.611 -6.083 1.00 89.69 346 GLU A N 1
ATOM 2700 C CA . GLU A 1 346 ? -32.432 -22.971 -7.151 1.00 89.69 346 GLU A CA 1
ATOM 2701 C C . GLU A 1 346 ? -33.594 -23.841 -7.619 1.00 89.69 346 GLU A C 1
ATOM 2703 O O . GLU A 1 346 ? -34.698 -23.347 -7.838 1.00 89.69 346 GLU A O 1
ATOM 2708 N N . LEU A 1 347 ? -33.372 -25.147 -7.774 1.00 86.38 347 LEU A N 1
ATOM 2709 C CA . LEU A 1 347 ? -34.415 -26.082 -8.172 1.00 86.38 347 LEU A CA 1
ATOM 2710 C C . LEU A 1 347 ? -35.482 -26.196 -7.076 1.00 86.38 347 LEU A C 1
ATOM 2712 O O . LEU A 1 347 ? -36.671 -26.210 -7.387 1.00 86.38 347 LEU A O 1
ATOM 2716 N N . ALA A 1 348 ? -35.095 -26.197 -5.799 1.00 85.50 348 ALA A N 1
ATOM 2717 C CA . ALA A 1 348 ? -36.021 -26.154 -4.670 1.00 85.50 348 ALA A CA 1
ATOM 2718 C C . ALA A 1 348 ? -36.814 -24.836 -4.617 1.00 85.50 348 ALA A C 1
ATOM 2720 O O . ALA A 1 348 ? -38.021 -24.858 -4.375 1.00 85.50 348 ALA A O 1
ATOM 2721 N N . GLU A 1 349 ? -36.187 -23.694 -4.899 1.00 85.12 349 GLU A N 1
ATOM 2722 C CA . GLU A 1 349 ? -36.869 -22.402 -5.008 1.00 85.12 349 GLU A CA 1
ATOM 2723 C C . GLU A 1 349 ? -37.828 -22.356 -6.201 1.00 85.12 349 GLU A C 1
ATOM 2725 O O . GLU A 1 349 ? -38.962 -21.891 -6.058 1.00 85.12 349 GLU A O 1
ATOM 2730 N N . LYS A 1 350 ? -37.425 -22.902 -7.355 1.00 84.06 350 LYS A N 1
ATOM 2731 C CA . LYS A 1 350 ? -38.280 -23.066 -8.541 1.00 84.06 350 LYS A CA 1
ATOM 2732 C C . LYS A 1 350 ? -39.468 -23.983 -8.233 1.00 84.06 350 LYS A C 1
ATOM 2734 O O . LYS A 1 350 ? -40.601 -23.617 -8.539 1.00 84.06 350 LYS A O 1
ATOM 2739 N N . ARG A 1 351 ? -39.248 -25.101 -7.527 1.00 80.81 351 ARG A N 1
ATOM 2740 C CA . ARG A 1 351 ? -40.310 -25.994 -7.020 1.00 80.81 351 ARG A CA 1
ATOM 2741 C C . ARG A 1 351 ? -41.241 -25.292 -6.030 1.00 80.81 351 ARG A C 1
ATOM 2743 O O . ARG A 1 351 ? -42.445 -25.519 -6.073 1.00 80.81 351 ARG A O 1
ATOM 2750 N N . ARG A 1 352 ? -40.714 -24.413 -5.168 1.00 79.94 352 ARG A N 1
ATOM 2751 C CA . ARG A 1 352 ? -41.523 -23.597 -4.245 1.00 79.94 352 ARG A CA 1
ATOM 2752 C C . ARG A 1 352 ? -42.388 -22.585 -4.998 1.00 79.94 352 ARG A C 1
ATOM 2754 O O . ARG A 1 352 ? -43.528 -22.357 -4.609 1.00 79.94 352 ARG A O 1
ATOM 2761 N N . LYS A 1 353 ? -41.845 -21.959 -6.045 1.00 78.75 353 LYS A N 1
ATOM 2762 C CA . LYS A 1 353 ? -42.519 -20.906 -6.819 1.00 78.75 353 LYS A CA 1
ATOM 2763 C C . LYS A 1 353 ? -43.561 -21.461 -7.797 1.00 78.75 353 LYS A C 1
ATOM 2765 O O . LYS A 1 353 ? -44.559 -20.790 -8.039 1.00 78.75 353 LYS A O 1
ATOM 2770 N N . ALA A 1 354 ? -43.351 -22.665 -8.331 1.00 72.50 354 ALA A N 1
ATOM 2771 C CA . ALA A 1 354 ? -44.261 -23.321 -9.268 1.00 72.50 354 ALA A CA 1
ATOM 2772 C C . ALA A 1 354 ? -44.382 -24.832 -8.972 1.00 72.50 354 ALA A C 1
ATOM 2774 O O . ALA A 1 354 ? -43.762 -25.656 -9.654 1.00 72.50 354 ALA A O 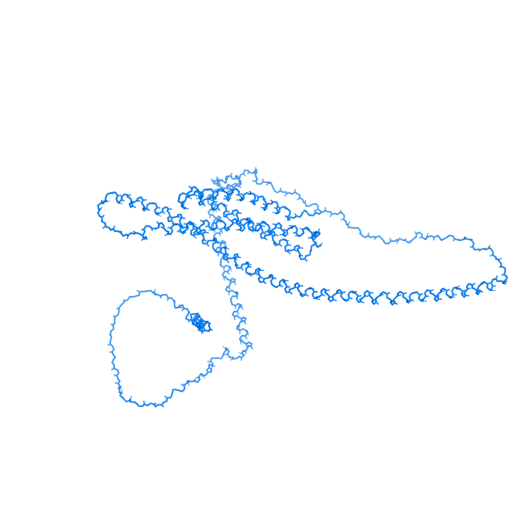1
ATOM 2775 N N . PRO A 1 355 ? -45.171 -25.226 -7.957 1.00 66.00 355 PRO A N 1
ATOM 2776 C CA . PRO A 1 355 ? -45.416 -26.635 -7.674 1.00 66.00 355 PRO A CA 1
ATOM 2777 C C . PRO A 1 355 ? -46.143 -27.296 -8.858 1.00 66.00 355 PRO A C 1
ATOM 2779 O O . PRO A 1 355 ? -47.203 -26.839 -9.277 1.00 66.00 355 PRO A O 1
ATOM 2782 N N . GLY A 1 356 ? -45.561 -28.365 -9.412 1.00 63.69 356 GLY A N 1
ATOM 2783 C CA . GLY A 1 356 ? -46.151 -29.161 -10.498 1.00 63.69 356 GLY A CA 1
ATOM 2784 C C . GLY A 1 356 ? -45.869 -28.691 -11.932 1.00 63.69 356 GLY A C 1
ATOM 2785 O O . GLY A 1 356 ? -46.226 -29.414 -12.851 1.00 63.69 356 GLY A O 1
ATOM 2786 N N . TYR A 1 357 ? -45.208 -27.544 -12.142 1.00 63.75 357 TYR A N 1
ATOM 2787 C CA . TYR A 1 357 ? -44.874 -27.032 -13.488 1.00 63.75 357 TYR A CA 1
ATOM 2788 C C . TYR A 1 357 ? -43.503 -27.518 -14.003 1.00 63.75 357 TYR A C 1
ATOM 2790 O O . TYR A 1 357 ? -43.270 -27.554 -15.206 1.00 63.75 357 TYR A O 1
ATOM 2798 N N . LEU A 1 358 ? -42.585 -27.888 -13.095 1.00 58.81 358 LEU A N 1
ATOM 2799 C CA . LEU A 1 358 ? -41.227 -28.350 -13.434 1.00 58.81 358 LEU A CA 1
ATOM 2800 C C . LEU A 1 358 ? -41.158 -29.845 -13.798 1.00 58.81 358 LEU A C 1
ATOM 2802 O O . LEU A 1 358 ? -40.272 -30.240 -14.546 1.00 58.81 358 LEU A O 1
ATOM 2806 N N . ASP A 1 359 ? -42.074 -30.653 -13.254 1.00 61.88 359 ASP A N 1
ATOM 2807 C CA . ASP A 1 359 ? -42.080 -32.121 -13.379 1.00 61.88 359 ASP A CA 1
ATOM 2808 C C . ASP A 1 359 ? -43.136 -32.626 -14.388 1.00 61.88 359 ASP A C 1
ATOM 2810 O O . ASP A 1 359 ? -43.299 -33.830 -14.575 1.00 61.88 359 ASP A O 1
ATOM 2814 N N . SER A 1 360 ? -43.888 -31.722 -15.025 1.00 60.38 360 SER A N 1
ATOM 2815 C CA . SER A 1 360 ? -44.872 -32.076 -16.048 1.00 60.38 360 SER A CA 1
ATOM 2816 C C . SER A 1 360 ? -44.287 -31.880 -17.446 1.00 60.38 360 SER A C 1
ATOM 2818 O O . SER A 1 360 ? -43.993 -30.752 -17.836 1.00 60.38 360 SER A O 1
ATOM 2820 N N . ASP A 1 361 ? -44.240 -32.941 -18.252 1.00 59.62 361 ASP A N 1
ATOM 2821 C CA . ASP A 1 361 ? -43.872 -32.879 -19.680 1.00 59.62 361 ASP A CA 1
ATOM 2822 C C . ASP A 1 361 ? -44.878 -32.084 -20.545 1.00 59.62 361 ASP A C 1
ATOM 2824 O O . ASP A 1 361 ? -44.707 -31.923 -21.755 1.00 59.62 361 ASP A O 1
ATOM 2828 N N . VAL A 1 362 ? -45.950 -31.564 -19.941 1.00 62.69 362 VAL A N 1
ATOM 2829 C CA . VAL A 1 362 ? -46.985 -30.779 -20.613 1.00 62.69 362 VAL A CA 1
ATOM 2830 C C . VAL A 1 362 ? -46.541 -29.318 -20.698 1.00 62.69 362 VAL A C 1
ATOM 2832 O O . VAL A 1 362 ? -46.896 -28.483 -19.868 1.00 62.69 362 VAL A O 1
ATOM 2835 N N . ARG A 1 363 ? -45.759 -28.995 -21.730 1.00 59.28 363 ARG A N 1
ATOM 2836 C CA . ARG A 1 363 ? -45.495 -27.603 -22.121 1.00 59.28 363 ARG A CA 1
ATOM 2837 C C . ARG A 1 363 ? -46.791 -26.988 -22.655 1.00 59.28 363 ARG A C 1
ATOM 2839 O O . ARG A 1 363 ? -47.385 -27.513 -23.595 1.00 59.28 363 ARG A O 1
ATOM 2846 N N . VAL A 1 364 ? -47.246 -25.897 -22.039 1.00 65.88 364 VAL A N 1
ATOM 2847 C CA . VAL A 1 364 ? -48.411 -25.132 -22.508 1.00 65.88 364 VAL A CA 1
ATOM 2848 C C . VAL A 1 364 ? -48.134 -24.651 -23.935 1.00 65.88 364 VAL A C 1
ATOM 2850 O O . VAL A 1 364 ? -47.095 -24.052 -24.196 1.00 65.88 364 VAL A O 1
ATOM 2853 N N . LEU A 1 365 ? -49.051 -24.958 -24.855 1.00 56.78 365 LEU A N 1
ATOM 2854 C CA . LEU A 1 365 ? -48.981 -24.557 -26.259 1.00 56.78 365 LEU A CA 1
ATOM 2855 C C . LEU A 1 365 ? -48.924 -23.030 -26.371 1.00 56.78 365 LEU A C 1
ATOM 2857 O O . LEU A 1 365 ? -49.854 -22.336 -25.955 1.00 56.78 365 LEU A O 1
ATOM 2861 N N . GLU A 1 366 ? -47.853 -22.517 -26.968 1.00 57.97 366 GLU A N 1
ATOM 2862 C CA . GLU A 1 366 ? -47.784 -21.129 -27.412 1.00 57.97 366 GLU A CA 1
ATOM 2863 C C . GLU A 1 366 ? -48.785 -20.917 -28.561 1.00 57.97 366 GLU A C 1
ATOM 2865 O O . GLU A 1 366 ? -48.818 -21.715 -29.507 1.00 57.97 366 GLU A O 1
ATOM 2870 N N . PRO A 1 367 ? -49.626 -19.870 -28.525 1.00 47.84 367 PRO A N 1
ATOM 2871 C CA . PRO A 1 367 ? -50.461 -19.540 -29.666 1.00 47.84 367 PRO A CA 1
ATOM 2872 C C . PRO A 1 367 ? -49.567 -19.074 -30.821 1.00 47.84 367 PRO A C 1
ATOM 2874 O O . PRO A 1 367 ? -48.866 -18.069 -30.710 1.00 47.84 367 PRO A O 1
ATOM 2877 N N . GLN A 1 368 ? -49.610 -19.796 -31.946 1.00 51.06 368 GLN A N 1
ATOM 2878 C CA . GLN A 1 368 ? -48.992 -19.332 -33.186 1.00 51.06 368 GLN A CA 1
ATOM 2879 C C . GLN A 1 368 ? -49.561 -17.950 -33.544 1.00 51.06 368 GLN A C 1
ATOM 2881 O O . GLN A 1 368 ? -50.788 -17.805 -33.594 1.00 51.06 368 GLN A O 1
ATOM 2886 N N . PRO A 1 369 ? -48.721 -16.943 -33.840 1.00 49.41 369 PRO A N 1
ATOM 2887 C CA . PRO A 1 369 ? -49.221 -15.698 -34.393 1.00 49.41 369 PRO A CA 1
ATOM 2888 C C . PRO A 1 369 ? -49.909 -16.013 -35.724 1.00 49.41 369 PRO A C 1
ATOM 2890 O O . PRO A 1 369 ? -49.320 -16.598 -36.635 1.00 49.41 369 PRO A O 1
ATOM 2893 N N . THR A 1 370 ? -51.187 -15.654 -35.820 1.00 42.06 370 THR A N 1
ATOM 2894 C CA . THR A 1 370 ? -51.987 -15.803 -37.033 1.00 42.06 370 THR A CA 1
ATOM 2895 C C . THR A 1 370 ? -51.307 -15.052 -38.173 1.00 42.06 370 THR A C 1
ATOM 2897 O O . THR A 1 370 ? -51.310 -13.821 -38.196 1.00 42.06 370 THR A O 1
ATOM 2900 N N . LYS A 1 371 ? -50.728 -15.782 -39.132 1.00 46.72 371 LYS A N 1
ATOM 2901 C CA . LYS A 1 371 ? -50.332 -15.203 -40.418 1.00 46.72 371 LYS A CA 1
ATOM 2902 C C . LYS A 1 371 ? -51.596 -14.674 -41.115 1.00 46.72 371 LYS A C 1
ATOM 2904 O O . LYS A 1 371 ? -52.530 -15.457 -41.314 1.00 46.72 371 LYS A O 1
ATOM 2909 N N . PRO A 1 372 ? -51.664 -13.385 -41.492 1.00 39.50 372 PRO A N 1
ATOM 2910 C CA . PRO A 1 372 ? -52.790 -12.871 -42.258 1.00 39.50 372 PRO A CA 1
ATOM 2911 C C . PRO A 1 372 ? -52.787 -13.515 -43.650 1.00 39.50 372 PRO A C 1
ATOM 2913 O O . PRO A 1 372 ? -51.776 -13.519 -44.348 1.00 39.50 372 PRO A O 1
ATOM 2916 N N . SER A 1 373 ? -53.922 -14.103 -44.025 1.00 38.81 373 SER A N 1
ATOM 2917 C CA . SER A 1 373 ? -54.138 -14.714 -45.339 1.00 38.81 373 SER A CA 1
ATOM 2918 C C . SER A 1 373 ? -54.773 -13.710 -46.304 1.00 38.81 373 SER A C 1
ATOM 2920 O O . SER A 1 373 ? -55.692 -12.995 -45.903 1.00 38.81 373 SER A O 1
ATOM 2922 N N . ASN A 1 374 ? -54.306 -13.767 -47.561 1.00 35.41 374 ASN A N 1
ATOM 2923 C CA . ASN A 1 374 ? -54.732 -13.131 -48.828 1.00 35.41 374 ASN A CA 1
ATOM 2924 C C . ASN A 1 374 ? -53.617 -12.198 -49.347 1.00 35.41 374 ASN A C 1
ATOM 2926 O O . ASN A 1 374 ? -53.275 -11.233 -48.680 1.00 35.41 374 ASN A O 1
ATOM 2930 N N . VAL A 1 375 ? -52.965 -12.454 -50.490 1.00 35.94 375 VAL A N 1
ATOM 2931 C CA . VAL A 1 375 ? -53.544 -12.630 -51.836 1.00 35.94 375 VAL A CA 1
ATOM 2932 C C . VAL A 1 375 ? -52.693 -13.569 -52.727 1.00 35.94 375 VAL A C 1
ATOM 2934 O O . VAL A 1 375 ? -51.472 -13.549 -52.672 1.00 35.94 375 VAL A O 1
ATOM 2937 N N . ALA A 1 376 ? -53.423 -14.373 -53.509 1.00 34.56 376 ALA A N 1
ATOM 2938 C CA . ALA A 1 376 ? -53.159 -15.147 -54.736 1.00 34.56 376 ALA A CA 1
ATOM 2939 C C . ALA A 1 376 ? -51.798 -15.113 -55.481 1.00 34.56 376 ALA A C 1
ATOM 2941 O O . ALA A 1 376 ? -51.299 -14.043 -55.795 1.00 34.56 376 ALA A O 1
ATOM 2942 N N . GLU A 1 377 ? -51.337 -16.314 -55.883 1.00 32.84 377 GLU A N 1
ATOM 2943 C CA . GLU A 1 377 ? -50.926 -16.792 -57.241 1.00 32.84 377 GLU A CA 1
ATOM 2944 C C . GLU A 1 377 ? -50.050 -18.060 -57.061 1.00 32.84 377 GLU A C 1
ATOM 2946 O O . GLU A 1 377 ? -49.029 -18.021 -56.391 1.00 32.84 377 GLU A O 1
ATOM 2951 N N . MET A 1 378 ? -50.544 -19.283 -57.292 1.00 31.27 378 MET A N 1
ATOM 2952 C CA . MET A 1 378 ? -50.657 -20.051 -58.551 1.00 31.27 378 MET A CA 1
ATOM 2953 C C . MET A 1 378 ? -49.312 -20.467 -59.195 1.00 31.27 378 MET A C 1
ATOM 2955 O O . MET A 1 378 ? -48.582 -19.627 -59.701 1.00 31.27 378 MET A O 1
ATOM 2959 N N . GLY A 1 379 ? -49.054 -21.788 -59.243 1.00 30.72 379 GLY A N 1
ATOM 2960 C CA . GLY A 1 379 ? -47.987 -22.445 -60.028 1.00 30.72 379 GLY A CA 1
ATOM 2961 C C . GLY A 1 379 ? -47.072 -23.335 -59.173 1.00 30.72 379 GLY A C 1
ATOM 2962 O O . GLY A 1 379 ? -46.135 -22.842 -58.568 1.00 30.72 379 GLY A O 1
ATOM 2963 N N . ASP A 1 380 ? -47.453 -24.581 -58.890 1.00 28.27 380 ASP A N 1
ATOM 2964 C CA . ASP A 1 380 ? -47.064 -25.813 -59.613 1.00 28.27 380 ASP A CA 1
ATOM 2965 C C . ASP A 1 380 ? -45.756 -26.449 -59.079 1.00 28.27 380 ASP A C 1
ATOM 2967 O O . ASP A 1 380 ? -45.021 -25.881 -58.282 1.00 28.27 380 ASP A O 1
ATOM 2971 N N . THR A 1 381 ? -45.585 -27.724 -59.383 1.00 31.39 381 THR A N 1
ATOM 2972 C CA . THR A 1 381 ? -45.148 -28.798 -58.501 1.00 31.39 381 THR A CA 1
ATOM 2973 C C . THR A 1 381 ? -43.760 -29.353 -58.867 1.00 31.39 381 THR A C 1
ATOM 2975 O O . THR A 1 381 ? -43.284 -29.208 -59.985 1.00 31.39 381 THR A O 1
ATOM 2978 N N . THR A 1 382 ? -43.196 -30.134 -57.936 1.00 30.36 382 THR A N 1
ATOM 2979 C CA . THR A 1 382 ? -42.386 -31.347 -58.200 1.00 30.36 382 THR A CA 1
ATOM 2980 C C . THR A 1 382 ? -40.862 -31.231 -58.422 1.00 30.36 382 THR A C 1
ATOM 2982 O O . THR A 1 382 ? -40.373 -30.814 -59.461 1.00 30.36 382 THR A O 1
ATOM 2985 N N . ASN A 1 383 ? -40.142 -31.771 -57.424 1.00 34.66 383 ASN A N 1
ATOM 2986 C CA . ASN A 1 383 ? -38.941 -32.632 -57.442 1.00 34.66 383 ASN A CA 1
ATOM 2987 C C . ASN A 1 383 ? -37.954 -32.620 -58.632 1.00 34.66 383 ASN A C 1
ATOM 2989 O O . ASN A 1 383 ? -38.292 -33.041 -59.735 1.00 34.66 383 ASN A O 1
ATOM 2993 N N . GLN A 1 384 ? -36.666 -32.455 -58.299 1.00 32.06 384 GLN A N 1
ATOM 2994 C CA . GLN A 1 384 ? -35.533 -33.278 -58.778 1.00 32.06 384 GLN A CA 1
ATOM 2995 C C . GLN A 1 384 ? -34.332 -33.011 -57.846 1.00 32.06 384 GLN A C 1
ATOM 2997 O O . GLN A 1 384 ? -33.946 -31.867 -57.653 1.00 32.06 384 GLN A O 1
ATOM 3002 N N . ALA A 1 385 ? -33.922 -33.952 -56.991 1.00 29.92 385 ALA A N 1
ATOM 3003 C CA . ALA A 1 385 ? -33.072 -35.116 -57.266 1.00 29.92 385 ALA A CA 1
ATOM 3004 C C . ALA A 1 385 ? -31.608 -34.751 -57.603 1.00 29.92 385 ALA A C 1
ATOM 3006 O O . ALA A 1 385 ? -31.337 -34.312 -58.711 1.00 29.92 385 ALA A O 1
ATOM 3007 N N . SER A 1 386 ? -30.717 -35.074 -56.643 1.00 30.69 386 SER A N 1
ATOM 3008 C CA . SER A 1 386 ? -29.418 -35.768 -56.835 1.00 30.69 386 SER A CA 1
ATOM 3009 C C . SER A 1 386 ? -28.296 -34.979 -57.553 1.00 30.69 386 SER A C 1
ATOM 3011 O O . SER A 1 386 ? -28.537 -34.371 -58.576 1.00 30.69 386 SER A O 1
ATOM 3013 N N . GLN A 1 387 ? -27.007 -34.978 -57.187 1.00 34.31 387 GLN A N 1
ATOM 3014 C CA . GLN A 1 387 ? -26.110 -35.855 -56.404 1.00 34.31 387 GLN A CA 1
ATOM 3015 C C . GLN A 1 387 ? -24.667 -35.192 -56.492 1.00 34.31 387 GLN A C 1
ATOM 3017 O O . GLN A 1 387 ? -24.573 -34.142 -57.124 1.00 34.31 387 GLN A O 1
ATOM 3022 N N . PRO A 1 388 ? -23.515 -35.769 -56.065 1.00 44.31 388 PRO A N 1
ATOM 3023 C CA . PRO A 1 388 ? -22.948 -35.982 -54.711 1.00 44.31 388 PRO A CA 1
ATOM 3024 C C . PRO A 1 388 ? -21.393 -35.707 -54.611 1.00 44.31 388 PRO A C 1
ATOM 3026 O O . PRO A 1 388 ? -20.854 -34.966 -55.422 1.00 44.31 388 PRO A O 1
ATOM 3029 N N . TYR A 1 389 ? -20.722 -36.352 -53.625 1.00 29.84 389 TYR A N 1
ATOM 3030 C CA . TYR A 1 389 ? -19.278 -36.659 -53.365 1.00 29.84 389 TYR A CA 1
ATOM 3031 C C . TYR A 1 389 ? -18.291 -35.529 -52.954 1.00 29.84 389 TYR A C 1
ATOM 3033 O O . TYR A 1 389 ? -17.951 -34.690 -53.774 1.00 29.84 389 TYR A O 1
ATOM 3041 N N . ASN A 1 390 ? -17.872 -35.451 -51.666 1.00 37.09 390 ASN A N 1
ATOM 3042 C CA . ASN A 1 390 ? -16.691 -36.078 -50.972 1.00 37.09 390 ASN A CA 1
ATOM 3043 C C . ASN A 1 390 ? -15.496 -35.075 -50.912 1.00 37.09 390 ASN A C 1
ATOM 3045 O O . ASN A 1 390 ? -15.334 -34.340 -51.872 1.00 37.09 390 ASN A O 1
ATOM 3049 N N . LEU A 1 391 ? -14.604 -34.920 -49.915 1.00 32.47 391 LEU A N 1
ATOM 3050 C CA . LEU A 1 391 ? -14.042 -35.737 -48.822 1.00 32.47 391 LEU A CA 1
ATOM 3051 C C . LEU A 1 391 ? -13.177 -34.818 -47.899 1.00 32.47 391 LEU A C 1
ATOM 3053 O O . LEU A 1 391 ? -12.579 -33.883 -48.424 1.00 32.47 391 LEU A O 1
ATOM 3057 N N . MET A 1 392 ? -13.032 -35.198 -46.615 1.00 39.56 392 MET A N 1
ATOM 3058 C CA . MET A 1 392 ? -12.018 -34.838 -45.581 1.00 39.56 392 MET A CA 1
ATOM 3059 C C . MET A 1 392 ? -12.372 -33.846 -44.441 1.00 39.56 392 MET A C 1
ATOM 3061 O O . MET A 1 392 ? -12.594 -32.661 -44.666 1.00 39.56 392 MET A O 1
ATOM 3065 N N . ASP A 1 393 ? -12.358 -34.426 -43.225 1.00 36.00 393 ASP A N 1
ATOM 3066 C CA . ASP A 1 393 ? -12.307 -33.890 -41.843 1.00 36.00 393 ASP A CA 1
ATOM 3067 C C . ASP A 1 393 ? -11.124 -32.906 -41.631 1.00 36.00 393 ASP A C 1
ATOM 3069 O O . ASP A 1 393 ? -10.162 -32.963 -42.394 1.00 36.00 393 ASP A O 1
ATOM 3073 N N . ASP A 1 394 ? -11.046 -31.986 -40.656 1.00 43.16 394 ASP A N 1
ATOM 3074 C CA . ASP A 1 394 ? -11.473 -31.942 -39.236 1.00 43.16 394 ASP A CA 1
ATOM 3075 C C . ASP A 1 394 ? -11.398 -30.448 -38.729 1.00 43.16 394 ASP A C 1
ATOM 3077 O O . ASP A 1 394 ? -11.232 -29.558 -39.567 1.00 43.16 394 ASP A O 1
ATOM 3081 N N . PRO A 1 395 ? -11.532 -30.081 -37.432 1.00 43.53 395 PRO A N 1
ATOM 3082 C CA . PRO A 1 395 ? -12.672 -29.342 -36.882 1.00 43.53 395 PRO A CA 1
ATOM 3083 C C . PRO A 1 395 ? -12.391 -27.865 -36.511 1.00 43.53 395 PRO A C 1
ATOM 3085 O O . PRO A 1 395 ? -11.333 -27.519 -35.988 1.00 43.53 395 PRO A O 1
ATOM 3088 N N . GLU A 1 396 ? -13.396 -26.998 -36.674 1.00 33.56 396 GLU A N 1
ATOM 3089 C CA . GLU A 1 396 ? -13.402 -25.610 -36.174 1.00 33.56 396 GLU A CA 1
ATOM 3090 C C . GLU A 1 396 ? -14.375 -25.419 -34.985 1.00 33.56 396 GLU A C 1
ATOM 3092 O O . GLU A 1 396 ? -15.280 -26.236 -34.779 1.00 33.56 396 GLU A O 1
ATOM 3097 N N . PRO A 1 397 ? -14.158 -24.380 -34.151 1.00 41.41 397 PRO A N 1
ATOM 3098 C CA . PRO A 1 397 ? -14.422 -24.422 -32.718 1.00 41.41 397 PRO A CA 1
ATOM 3099 C C . PRO A 1 397 ? -15.888 -24.231 -32.318 1.00 41.41 397 PRO A C 1
ATOM 3101 O O . PRO A 1 397 ? -16.736 -23.712 -33.043 1.00 41.41 397 PRO A O 1
ATOM 3104 N N . ALA A 1 398 ? -16.152 -24.679 -31.092 1.00 38.53 398 ALA A N 1
ATOM 3105 C CA . ALA A 1 398 ? -17.423 -24.617 -30.397 1.00 38.53 398 ALA A CA 1
ATOM 3106 C C . ALA A 1 398 ? -18.099 -23.238 -30.495 1.00 38.53 398 ALA A C 1
ATOM 3108 O O . ALA A 1 398 ? -17.491 -22.193 -30.279 1.00 38.53 398 ALA A O 1
ATOM 3109 N N . LYS A 1 399 ? -19.403 -23.277 -30.780 1.00 41.56 399 LYS A N 1
ATOM 3110 C CA . LYS A 1 399 ? -20.318 -22.133 -30.790 1.00 41.56 399 LYS A CA 1
ATOM 3111 C C . LYS A 1 399 ? -20.282 -21.430 -29.433 1.00 41.56 399 LYS A C 1
ATOM 3113 O O . LYS A 1 399 ? -20.786 -21.971 -28.454 1.00 41.56 399 LYS A O 1
ATOM 3118 N N . GLN A 1 400 ? -19.708 -20.235 -29.412 1.00 45.34 400 GLN A N 1
ATOM 3119 C CA . GLN A 1 400 ? -19.756 -19.318 -28.283 1.00 45.34 400 GLN A CA 1
ATOM 3120 C C . GLN A 1 400 ? -21.147 -18.664 -28.212 1.00 45.34 400 GLN A C 1
ATOM 3122 O O . GLN A 1 400 ? -21.781 -18.396 -29.240 1.00 45.34 400 GLN A O 1
ATOM 3127 N N . ASP A 1 401 ? -21.651 -18.518 -26.989 1.00 43.28 401 ASP A N 1
ATOM 3128 C CA . ASP A 1 401 ? -23.017 -18.128 -26.646 1.00 43.28 401 ASP A CA 1
ATOM 3129 C C . ASP A 1 401 ? -23.438 -16.786 -27.261 1.00 43.28 401 ASP A C 1
ATOM 3131 O O . ASP A 1 401 ? -23.050 -15.717 -26.805 1.00 43.28 401 ASP A O 1
ATOM 3135 N N . ARG A 1 402 ? -24.343 -16.835 -28.244 1.00 51.62 402 ARG A N 1
ATOM 3136 C CA . ARG A 1 402 ? -24.955 -15.658 -28.895 1.00 51.62 402 ARG A CA 1
ATOM 3137 C C . ARG A 1 402 ? -25.836 -14.801 -27.972 1.00 51.62 402 ARG A C 1
ATOM 3139 O O . ARG A 1 402 ? -26.471 -13.865 -28.440 1.00 51.62 402 ARG A O 1
ATOM 3146 N N . SER A 1 403 ? -25.947 -15.141 -26.689 1.00 49.94 403 SER A N 1
ATOM 3147 C CA . SER A 1 403 ? -26.805 -14.434 -25.733 1.00 49.94 403 SER A CA 1
ATOM 3148 C C . SER A 1 403 ? -26.126 -13.242 -25.062 1.00 49.94 403 SER A C 1
ATOM 3150 O O . SER A 1 403 ? -26.828 -12.386 -24.532 1.00 49.94 403 SER A O 1
ATOM 3152 N N . VAL A 1 404 ? -24.789 -13.187 -25.044 1.00 55.22 404 VAL A N 1
ATOM 3153 C CA . VAL A 1 404 ? -24.045 -12.082 -24.411 1.00 55.22 404 VAL A CA 1
ATOM 3154 C C . VAL A 1 404 ? -23.899 -10.884 -25.349 1.00 55.22 404 VAL A C 1
ATOM 3156 O O . VAL A 1 404 ? -24.055 -9.751 -24.901 1.00 55.22 404 VAL A O 1
ATOM 3159 N N . ASP A 1 405 ? -23.728 -11.129 -26.650 1.00 58.66 405 ASP A N 1
ATOM 3160 C CA . ASP A 1 405 ? -23.631 -10.062 -27.657 1.00 58.66 405 ASP A CA 1
ATOM 3161 C C . ASP A 1 405 ? -24.965 -9.310 -27.826 1.00 58.66 405 ASP A C 1
ATOM 3163 O O . ASP A 1 405 ? -24.988 -8.087 -27.935 1.00 58.66 405 ASP A O 1
ATOM 3167 N N . ASP A 1 406 ? -26.094 -10.024 -27.740 1.00 60.00 406 ASP A N 1
ATOM 3168 C CA . ASP A 1 406 ? -27.441 -9.440 -27.858 1.00 60.00 406 ASP A CA 1
ATOM 3169 C C . ASP A 1 406 ? -27.808 -8.571 -26.634 1.00 60.00 406 ASP A C 1
ATOM 3171 O O . ASP A 1 406 ? -28.614 -7.643 -26.726 1.00 60.00 406 ASP A O 1
ATOM 3175 N N . LEU A 1 407 ? -27.177 -8.825 -25.477 1.00 63.72 407 LEU A N 1
ATOM 3176 C CA . LEU A 1 407 ? -27.318 -7.992 -24.279 1.00 63.72 407 LEU A CA 1
ATOM 3177 C C . LEU A 1 407 ? -26.476 -6.709 -24.379 1.00 63.72 407 LEU A C 1
ATOM 3179 O O . LEU A 1 407 ? -26.935 -5.651 -23.943 1.00 63.72 407 LEU A O 1
ATOM 3183 N N . GLY A 1 408 ? -25.289 -6.793 -24.990 1.00 64.69 408 GLY A N 1
ATOM 3184 C CA . GLY A 1 408 ? -24.435 -5.639 -25.290 1.00 64.69 408 GLY A CA 1
ATOM 3185 C C . GLY A 1 408 ? -25.095 -4.679 -26.281 1.00 64.69 408 GLY A C 1
ATOM 3186 O O . GLY A 1 408 ? -25.248 -3.495 -25.984 1.00 64.69 408 GLY A O 1
ATOM 3187 N N . ASP A 1 409 ? -25.612 -5.206 -27.394 1.00 67.81 409 ASP A N 1
ATOM 3188 C CA . ASP A 1 409 ? -26.326 -4.420 -28.411 1.00 67.81 409 ASP A CA 1
ATOM 3189 C C . ASP A 1 409 ? -27.623 -3.786 -27.870 1.00 67.81 409 ASP A C 1
ATOM 3191 O O . ASP A 1 409 ? -28.026 -2.692 -28.287 1.00 67.81 409 ASP A O 1
ATOM 3195 N N . ALA A 1 410 ? -28.298 -4.449 -26.923 1.00 64.62 410 ALA A N 1
ATOM 3196 C CA . ALA A 1 410 ? -29.489 -3.915 -26.266 1.00 64.62 410 ALA A CA 1
ATOM 3197 C C . ALA A 1 410 ? -29.164 -2.787 -25.272 1.00 64.62 410 ALA A C 1
ATOM 3199 O O . ALA A 1 410 ? -29.930 -1.822 -25.182 1.00 64.62 410 ALA A O 1
ATOM 3200 N N . MET A 1 411 ? -28.036 -2.873 -24.558 1.00 63.19 411 MET A N 1
ATOM 3201 C CA . MET A 1 411 ? -27.543 -1.795 -23.695 1.00 63.19 411 MET A CA 1
ATOM 3202 C C . MET A 1 411 ? -27.096 -0.582 -24.514 1.00 63.19 411 MET A C 1
ATOM 3204 O O . MET A 1 411 ? -27.519 0.532 -24.209 1.00 63.19 411 MET A O 1
ATOM 3208 N N . ASP A 1 412 ? -26.365 -0.783 -25.609 1.00 67.88 412 ASP A N 1
ATOM 3209 C CA . ASP A 1 412 ? -25.935 0.310 -26.490 1.00 67.88 412 ASP A CA 1
ATOM 3210 C C . ASP A 1 412 ? -27.114 1.012 -27.177 1.00 67.88 412 ASP A C 1
ATOM 3212 O O . ASP A 1 412 ? -27.087 2.222 -27.404 1.00 67.88 412 ASP A O 1
ATOM 3216 N N . ARG A 1 413 ? -28.217 0.300 -27.439 1.00 70.12 413 ARG A N 1
ATOM 3217 C CA . ARG A 1 413 ? -29.457 0.903 -27.958 1.00 70.12 413 ARG A CA 1
ATOM 3218 C C . ARG A 1 413 ? -30.274 1.632 -26.882 1.00 70.12 413 ARG A C 1
ATOM 3220 O O . ARG A 1 413 ? -31.020 2.550 -27.217 1.00 70.12 413 ARG A O 1
ATOM 3227 N N . ALA A 1 414 ? -30.149 1.238 -25.614 1.00 62.66 414 ALA A N 1
ATOM 3228 C CA . ALA A 1 414 ? -30.797 1.904 -24.481 1.00 62.66 414 ALA A CA 1
ATOM 3229 C C . ALA A 1 414 ? -30.030 3.153 -24.008 1.00 62.66 414 ALA A C 1
ATOM 3231 O O . ALA A 1 414 ? -30.649 4.085 -23.495 1.00 62.66 414 ALA A O 1
ATOM 3232 N N . PHE A 1 415 ? -28.709 3.183 -24.212 1.00 60.47 415 PHE A N 1
ATOM 3233 C CA . PHE A 1 415 ? -27.826 4.280 -23.801 1.00 60.47 415 PHE A CA 1
ATOM 3234 C C . PHE A 1 415 ? -27.297 5.141 -24.961 1.00 60.47 415 PHE A C 1
ATOM 3236 O O . PHE A 1 415 ? -26.702 6.194 -24.730 1.00 60.47 415 PHE A O 1
ATOM 3243 N N . GLY A 1 416 ? -27.534 4.752 -26.212 1.00 55.28 416 GLY A N 1
ATOM 3244 C CA . GLY A 1 416 ? -27.020 5.460 -27.376 1.00 55.28 416 GLY A CA 1
ATOM 3245 C C . GLY A 1 416 ? -27.849 6.677 -27.792 1.00 55.28 416 GLY A C 1
ATOM 3246 O O . GLY A 1 416 ? -29.018 6.544 -28.152 1.00 55.28 416 GLY A O 1
ATOM 3247 N N . ARG A 1 417 ? -27.155 7.823 -27.908 1.00 48.75 417 ARG A N 1
ATOM 3248 C CA . ARG A 1 417 ? -27.476 9.006 -28.742 1.00 48.75 417 ARG A CA 1
ATOM 3249 C C . ARG A 1 417 ? -28.127 10.196 -28.026 1.00 48.75 417 ARG A C 1
ATOM 3251 O O . ARG A 1 417 ? -29.259 10.575 -28.310 1.00 48.75 417 ARG A O 1
ATOM 3258 N N . SER A 1 418 ? -27.338 10.911 -27.222 1.00 45.47 418 SER A N 1
ATOM 3259 C CA . SER A 1 418 ? -27.483 12.371 -27.150 1.00 45.47 418 SER A CA 1
ATOM 3260 C C . SER A 1 418 ? -26.845 12.992 -28.399 1.00 45.47 418 SER A C 1
ATOM 3262 O O . SER A 1 418 ? -25.703 13.445 -28.379 1.00 45.47 418 SER A O 1
ATOM 3264 N N . GLU A 1 419 ? -27.577 12.985 -29.513 1.00 49.84 419 GLU A N 1
ATOM 3265 C CA . GLU A 1 419 ? -27.359 13.998 -30.545 1.00 49.84 419 GLU A CA 1
ATOM 3266 C C . GLU A 1 419 ? -27.889 15.332 -30.020 1.00 49.84 419 GLU A C 1
ATOM 3268 O O . GLU A 1 419 ? -29.097 15.497 -29.858 1.00 49.84 419 GLU A O 1
ATOM 3273 N N . MET A 1 420 ? -26.995 16.289 -29.782 1.00 41.56 420 MET A N 1
ATOM 3274 C CA . MET A 1 420 ? -27.315 17.709 -29.895 1.00 41.56 420 MET A CA 1
ATOM 3275 C C . MET A 1 420 ? -26.029 18.524 -30.064 1.00 41.56 420 MET A C 1
ATOM 3277 O O . MET A 1 420 ? -25.261 18.651 -29.115 1.00 41.56 420 MET A O 1
ATOM 3281 N N . GLY A 1 421 ? -25.881 19.128 -31.249 1.00 41.75 421 GLY A N 1
ATOM 3282 C CA . GLY A 1 421 ? -25.167 20.396 -31.450 1.00 41.75 421 GLY A CA 1
ATOM 3283 C C . GLY A 1 421 ? -23.766 20.300 -32.008 1.00 41.75 421 GLY A C 1
ATOM 3284 O O . GLY A 1 421 ? -22.836 20.314 -31.177 1.00 41.75 421 GLY A O 1
#